Protein AF-A0A8H4UEG3-F1 (afdb_monomer)

Nearest PDB structures (foldseek):
  4fr3-assembly1_A-2  TM=2.770E-01  e=2.814E+00  Homo sapiens
  7bfw-assembly1_A  TM=2.492E-01  e=3.630E+00  Homo sapiens

pLDDT: mean 75.57, std 16.69, range [20.66, 95.19]

Sequence (482 aa):
MCLGRIGFSVPKKRKILRAQNSKSFEDALADVCNSIGFDMIENPNVNWERWRRTELSERIRIFITWLGDECNKNSLLILDDAEVFGAGSIQAALKLPAWHIVMSTRDSNLRWTDREFRDVRLPPLSSDDTVSILENSLSNLQPDELVLFGKQDLRSLAHVIHGHPLAAQNAVPFLLDYLITFDNPIQEFVRTIENGTMEELKVFFQFRAKDRSLWDAFNASLQQLQHEEESDKAVKLLQLLPYLRNEMVLRSEYLQLSKYLESLREVSLYITSSSRRSRSLDIHPLVLQFAQLLLSEEARKPRIKDVLQVFYESYGQQANDGQQHIVPHVKHCLSVCAQLNTLPKNLNLPDEVAAWLSRLYQASIQFDEPSSNDDRIAREIVDTSNSLTWKVQAFKALCEEAHKSIEKTDAGQAQHMIIKCVVAFKGLKAASAKEADHRRWETLPQLGDAMSSLTDMVKLTNIYPDLPLELDKFQQYCKASG

Structure (mmCIF, N/CA/C/O backbone):
data_AF-A0A8H4UEG3-F1
#
_entry.id   AF-A0A8H4UEG3-F1
#
loop_
_atom_site.group_PDB
_atom_site.id
_atom_site.type_symbol
_atom_site.label_atom_id
_atom_site.label_alt_id
_atom_site.label_comp_id
_atom_site.label_asym_id
_atom_site.label_entity_id
_atom_site.label_seq_id
_atom_site.pdbx_PDB_ins_code
_atom_site.Cartn_x
_atom_site.Cartn_y
_atom_site.Cartn_z
_atom_site.occupancy
_atom_site.B_iso_or_equiv
_atom_site.auth_seq_id
_atom_site.auth_comp_id
_atom_site.auth_asym_id
_atom_site.auth_atom_id
_atom_site.pdbx_PDB_model_num
ATOM 1 N N . MET A 1 1 ? -27.399 -5.730 42.699 1.00 24.58 1 MET A N 1
ATOM 2 C CA . MET A 1 1 ? -28.822 -6.122 42.632 1.00 24.58 1 MET A CA 1
ATOM 3 C C . MET A 1 1 ? -29.232 -6.093 41.176 1.00 24.58 1 MET A C 1
ATOM 5 O O . MET A 1 1 ? -29.314 -5.023 40.603 1.00 24.58 1 MET A O 1
ATOM 9 N N . CYS A 1 2 ? -29.403 -7.267 40.574 1.00 30.98 2 CYS A N 1
ATOM 10 C CA . CYS A 1 2 ? -30.034 -7.408 39.266 1.00 30.98 2 CYS A CA 1
ATOM 11 C C . CYS A 1 2 ? -31.550 -7.426 39.484 1.00 30.98 2 CYS A C 1
ATOM 13 O O . CYS A 1 2 ? -32.026 -8.250 40.266 1.00 30.98 2 CYS A O 1
ATOM 15 N N . LEU A 1 3 ? -32.304 -6.559 38.809 1.00 23.12 3 LEU A N 1
ATOM 16 C CA . LEU A 1 3 ? -33.764 -6.623 38.800 1.00 23.12 3 LEU A CA 1
ATOM 17 C C . LEU A 1 3 ? -34.305 -6.575 37.370 1.00 23.12 3 LEU A C 1
ATOM 19 O O . LEU A 1 3 ? -34.089 -5.617 36.641 1.00 23.12 3 LEU A O 1
ATOM 23 N N . GLY A 1 4 ? -35.076 -7.615 37.045 1.00 20.66 4 GLY A N 1
ATOM 24 C CA . GLY A 1 4 ? -36.369 -7.461 36.381 1.00 20.66 4 GLY A CA 1
ATOM 25 C C . GLY A 1 4 ? -36.377 -7.396 34.858 1.00 20.66 4 GLY A C 1
ATOM 26 O O . GLY A 1 4 ? -36.293 -6.328 34.268 1.00 20.66 4 GLY A O 1
ATOM 27 N N . ARG A 1 5 ? -36.627 -8.553 34.233 1.00 25.52 5 ARG A N 1
ATOM 28 C CA . ARG A 1 5 ? -37.106 -8.692 32.850 1.00 25.52 5 ARG A CA 1
ATOM 29 C C . ARG A 1 5 ? -38.269 -7.733 32.553 1.00 25.52 5 ARG A C 1
ATOM 31 O O . ARG A 1 5 ? -39.346 -7.888 33.122 1.00 25.52 5 ARG A O 1
ATOM 38 N N . ILE A 1 6 ? -38.093 -6.882 31.545 1.00 21.69 6 ILE A N 1
ATOM 39 C CA . ILE A 1 6 ? -39.162 -6.476 30.627 1.00 21.69 6 ILE A CA 1
ATOM 40 C C . ILE A 1 6 ? -38.706 -6.921 29.240 1.00 21.69 6 ILE A C 1
ATOM 42 O O . ILE A 1 6 ? -37.596 -6.618 28.802 1.00 21.69 6 ILE A O 1
ATOM 46 N N . GLY A 1 7 ? -39.533 -7.745 28.600 1.00 24.81 7 GLY A N 1
ATOM 47 C CA . GLY A 1 7 ? -39.238 -8.358 27.318 1.00 24.81 7 GLY A CA 1
ATOM 48 C C . GLY A 1 7 ? -39.142 -7.323 26.207 1.00 24.81 7 GLY A C 1
ATOM 49 O O . GLY A 1 7 ? -40.152 -6.819 25.744 1.00 24.81 7 GLY A O 1
ATOM 50 N N . PHE A 1 8 ? -37.925 -7.106 25.731 1.00 21.97 8 PHE A N 1
ATOM 51 C CA . PHE A 1 8 ? -37.640 -6.982 24.312 1.00 21.97 8 PHE A CA 1
ATOM 52 C C . PHE A 1 8 ? -36.436 -7.876 24.045 1.00 21.97 8 PHE A C 1
ATOM 54 O O . PHE A 1 8 ? -35.474 -7.876 24.811 1.00 21.97 8 PHE A O 1
ATOM 61 N N . SER A 1 9 ? -36.515 -8.681 22.987 1.00 25.11 9 SER A N 1
ATOM 62 C CA . SER A 1 9 ? -35.357 -9.315 22.361 1.00 25.11 9 SER A CA 1
ATOM 63 C C . SER A 1 9 ? -34.290 -8.234 22.174 1.00 25.11 9 SER A C 1
ATOM 65 O O . SER A 1 9 ? -34.396 -7.434 21.246 1.00 25.11 9 SER A O 1
ATOM 67 N N . VAL A 1 10 ? -33.315 -8.155 23.083 1.00 28.66 10 VAL A N 1
ATOM 68 C CA . VAL A 1 10 ? -32.234 -7.173 23.001 1.00 28.66 10 VAL A CA 1
ATOM 69 C C . VAL A 1 10 ? -31.446 -7.546 21.749 1.00 28.66 10 VAL A C 1
ATOM 71 O O . VAL A 1 10 ? -30.832 -8.617 21.727 1.00 28.66 10 VAL A O 1
ATOM 74 N N . PRO A 1 11 ? -31.476 -6.738 20.675 1.00 35.47 11 PRO A N 1
ATOM 75 C CA . PRO A 1 11 ? -30.627 -7.031 19.542 1.00 35.47 11 PRO A CA 1
ATOM 76 C C . PRO A 1 11 ? -29.195 -6.908 20.052 1.00 35.47 11 PRO A C 1
ATOM 78 O O . PRO A 1 11 ? -28.892 -5.969 20.790 1.00 35.47 11 PRO A O 1
ATOM 81 N N . LYS A 1 12 ? -28.333 -7.867 19.691 1.00 41.19 12 LYS A N 1
ATOM 82 C CA . LYS A 1 12 ? -26.877 -7.801 19.885 1.00 41.19 12 LYS A CA 1
ATOM 83 C C . LYS A 1 12 ? -26.427 -6.362 19.602 1.00 41.19 12 LYS A C 1
ATOM 85 O O . LYS A 1 12 ? -26.403 -5.956 18.439 1.00 41.19 12 LYS A O 1
ATOM 90 N N . LYS A 1 13 ? -26.175 -5.559 20.643 1.00 49.56 13 LYS A N 1
ATOM 91 C CA . LYS A 1 13 ? -25.895 -4.126 20.493 1.00 49.56 13 LYS A CA 1
ATOM 92 C C . LYS A 1 13 ? -24.482 -4.006 19.910 1.00 49.56 13 LYS A C 1
ATOM 94 O O . LYS A 1 13 ? -23.502 -3.974 20.642 1.00 49.56 13 LYS A O 1
ATOM 99 N N . ARG A 1 14 ? -24.372 -3.987 18.578 1.00 45.00 14 ARG A N 1
ATOM 100 C CA . ARG A 1 14 ? -23.137 -3.622 17.868 1.00 45.00 14 ARG A CA 1
ATOM 101 C C . ARG A 1 14 ? -22.934 -2.120 18.037 1.00 45.00 14 ARG A C 1
ATOM 103 O O . ARG A 1 14 ? -23.861 -1.359 17.754 1.00 45.00 14 ARG A O 1
ATOM 110 N N . LYS A 1 15 ? -21.764 -1.690 18.510 1.00 59.34 15 LYS A N 1
ATOM 111 C CA . LYS A 1 15 ? -21.441 -0.270 18.687 1.00 59.34 15 LYS A CA 1
ATOM 112 C C . LYS A 1 15 ? -20.181 0.053 17.893 1.00 59.34 15 LYS A C 1
ATOM 114 O O . LYS A 1 15 ? -19.158 -0.607 18.047 1.00 59.34 15 LYS A O 1
ATOM 119 N N . ILE A 1 16 ? -20.297 1.031 17.000 1.00 52.34 16 ILE A N 1
ATOM 120 C CA . ILE A 1 16 ? -19.241 1.403 16.059 1.00 52.34 16 ILE A CA 1
ATOM 121 C C . ILE A 1 16 ? -18.783 2.812 16.415 1.00 52.34 16 ILE A C 1
ATOM 123 O O . ILE A 1 16 ? -19.572 3.751 16.319 1.00 52.34 16 ILE A O 1
ATOM 127 N N . LEU A 1 17 ? -17.522 2.947 16.813 1.00 54.34 17 LEU A N 1
ATOM 128 C CA . LEU A 1 17 ? -16.820 4.221 16.803 1.00 54.34 17 LEU A CA 1
ATOM 129 C C . LEU A 1 17 ? -16.300 4.415 15.380 1.00 54.34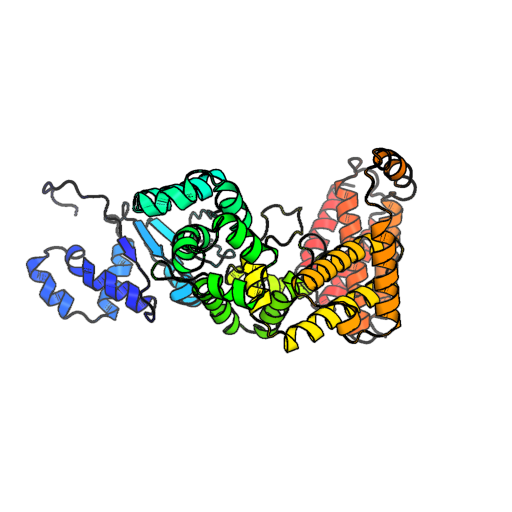 17 LEU A C 1
ATOM 131 O O . LEU A 1 17 ? -15.380 3.721 14.950 1.00 54.34 17 LEU A O 1
ATOM 135 N N . ARG A 1 18 ? -16.942 5.312 14.627 1.00 49.62 18 ARG A N 1
ATOM 136 C CA . ARG A 1 18 ? -16.459 5.723 13.305 1.00 49.62 18 ARG A CA 1
ATOM 137 C C . ARG A 1 18 ? -15.682 7.017 13.453 1.00 49.62 18 ARG A C 1
ATOM 139 O O . ARG A 1 18 ? -16.224 7.986 13.983 1.00 49.62 18 ARG A O 1
ATOM 146 N N . ALA A 1 19 ? -14.458 7.043 12.945 1.00 46.91 19 ALA A N 1
ATOM 147 C CA . ALA A 1 19 ? -13.745 8.292 12.764 1.00 46.91 19 ALA A CA 1
ATOM 148 C C . ALA A 1 19 ? -14.497 9.154 11.734 1.00 46.91 19 ALA A C 1
ATOM 150 O O . ALA A 1 19 ? -14.793 8.714 10.623 1.00 46.91 19 ALA A O 1
ATOM 151 N N . GLN A 1 20 ? -14.842 10.382 12.114 1.00 50.12 20 GLN A N 1
ATOM 152 C CA . GLN A 1 20 ? -15.149 11.442 11.157 1.00 50.12 20 GLN A CA 1
ATOM 153 C C . GLN A 1 20 ? -13.915 12.336 11.092 1.00 50.12 20 GLN A C 1
ATOM 155 O O . GLN A 1 20 ? -13.359 12.674 12.139 1.00 50.12 20 GLN A O 1
ATOM 160 N N . ASN A 1 21 ? -13.476 12.665 9.874 1.00 45.19 21 ASN A N 1
ATOM 161 C CA . ASN A 1 21 ? -12.285 13.475 9.620 1.00 45.19 21 ASN A CA 1
ATOM 162 C C . ASN A 1 21 ? -12.232 14.670 10.588 1.00 45.19 21 ASN A C 1
ATOM 164 O O . ASN A 1 21 ? -13.210 15.408 10.665 1.00 45.19 21 ASN A O 1
ATOM 168 N N . SER A 1 22 ? -11.094 14.828 11.282 1.00 50.19 22 SER A N 1
ATOM 169 C CA . SER A 1 22 ? -10.754 15.891 12.251 1.00 50.19 22 SER A CA 1
ATOM 170 C C . SER A 1 22 ? -11.186 15.736 13.721 1.00 50.19 22 SER A C 1
ATOM 172 O O . SER A 1 22 ? -11.135 16.726 14.450 1.00 50.19 22 SER A O 1
ATOM 174 N N . LYS A 1 23 ? -11.592 14.549 14.189 1.00 63.47 23 LYS A N 1
ATOM 175 C CA . LYS A 1 23 ? -11.965 14.320 15.600 1.00 63.47 23 LYS A CA 1
ATOM 176 C C . LYS A 1 23 ? -10.892 13.536 16.355 1.00 63.47 23 LYS A C 1
ATOM 178 O O . LYS A 1 23 ? -10.432 12.504 15.870 1.00 63.47 23 LYS A O 1
ATOM 183 N N . SER A 1 24 ? -10.508 14.008 17.543 1.00 76.25 24 SER A N 1
ATOM 184 C CA . SER A 1 24 ? -9.632 13.254 18.445 1.00 76.25 24 SER A CA 1
ATOM 185 C C . SER A 1 24 ? -10.323 11.971 18.930 1.00 76.25 24 SER A C 1
ATOM 187 O O . SER A 1 24 ? -11.541 11.811 18.813 1.00 76.25 24 SER A O 1
ATOM 189 N N . PHE A 1 25 ? -9.562 11.040 19.510 1.00 79.25 25 PHE A N 1
ATOM 190 C CA . PHE A 1 25 ? -10.150 9.846 20.126 1.00 79.25 25 PHE A CA 1
ATOM 191 C C . PHE A 1 25 ? -11.181 10.191 21.210 1.00 79.25 25 PHE A C 1
ATOM 193 O O . PHE A 1 25 ? -12.226 9.549 21.303 1.00 79.25 25 PHE A O 1
ATOM 200 N N . GLU A 1 26 ? -10.916 11.235 22.000 1.00 81.12 26 GLU A N 1
ATOM 201 C CA . GLU A 1 26 ? -11.846 11.727 23.018 1.00 81.12 26 GLU A CA 1
ATOM 202 C C . GLU A 1 26 ? -13.131 12.278 22.397 1.00 81.12 26 GLU A C 1
ATOM 204 O O . GLU A 1 26 ? -14.213 12.000 22.910 1.00 81.12 26 GLU A O 1
ATOM 209 N N . ASP A 1 27 ? -13.042 12.969 21.257 1.00 80.44 27 ASP A N 1
ATOM 210 C CA . ASP A 1 27 ? -14.214 13.461 20.524 1.00 80.44 27 ASP A CA 1
ATOM 211 C C . ASP A 1 27 ? -15.067 12.306 19.974 1.00 80.44 27 ASP A C 1
ATOM 213 O O . ASP A 1 27 ? -16.297 12.341 20.037 1.00 80.44 27 ASP A O 1
ATOM 217 N N . ALA A 1 28 ? -14.435 11.239 19.478 1.00 79.81 28 ALA A N 1
ATOM 218 C CA . ALA A 1 28 ? -15.153 10.049 19.022 1.00 79.81 28 ALA A CA 1
ATOM 219 C C . ALA A 1 28 ? -15.851 9.321 20.185 1.00 79.81 28 ALA A C 1
ATOM 221 O O . ALA A 1 28 ? -17.003 8.890 20.061 1.00 79.81 28 ALA A O 1
ATOM 222 N N . LEU A 1 29 ? -15.180 9.220 21.339 1.00 81.19 29 LEU A N 1
ATOM 223 C CA . LEU A 1 29 ? -15.789 8.703 22.565 1.00 81.19 29 LEU A CA 1
ATOM 224 C C . LEU A 1 29 ? -16.953 9.588 23.014 1.00 81.19 29 LEU A C 1
ATOM 226 O O . LEU A 1 29 ? -18.010 9.058 23.348 1.00 81.19 29 LEU A O 1
ATOM 230 N N . ALA A 1 30 ? -16.789 10.910 22.977 1.00 81.25 30 ALA A N 1
ATOM 231 C CA . ALA A 1 30 ? -17.829 11.887 23.273 1.00 81.25 30 ALA A CA 1
ATOM 232 C C . ALA A 1 30 ? -19.063 11.712 22.381 1.00 81.25 30 ALA A C 1
ATOM 234 O O . ALA A 1 30 ? -20.184 11.724 22.889 1.00 81.25 30 ALA A O 1
ATOM 235 N N . ASP A 1 31 ? -18.882 11.512 21.078 1.00 80.94 31 ASP A N 1
ATOM 236 C CA . ASP A 1 31 ? -19.982 11.311 20.133 1.00 80.94 31 ASP A CA 1
ATOM 237 C C . ASP A 1 31 ? -20.807 10.067 20.480 1.00 80.94 31 ASP A C 1
ATOM 239 O O . ASP A 1 31 ? -22.038 10.132 20.581 1.00 80.94 31 ASP A O 1
ATOM 243 N N . VAL A 1 32 ? -20.144 8.936 20.736 1.00 78.06 32 VAL A N 1
ATOM 244 C CA . VAL A 1 32 ? -20.838 7.707 21.149 1.00 78.06 32 VAL A CA 1
ATOM 245 C C . VAL A 1 32 ? -21.487 7.897 22.511 1.00 78.06 32 VAL A C 1
ATOM 247 O O . VAL A 1 32 ? -22.669 7.605 22.679 1.00 78.06 32 VAL A O 1
ATOM 250 N N . CYS A 1 33 ? -20.761 8.470 23.461 1.00 78.19 33 CYS A N 1
ATOM 251 C CA . CYS A 1 33 ? -21.242 8.786 24.795 1.00 78.19 33 CYS A CA 1
ATOM 252 C C . CYS A 1 33 ? -22.500 9.680 24.770 1.00 78.19 33 CYS A C 1
ATOM 254 O O . CYS A 1 33 ? -23.444 9.457 25.524 1.00 78.19 33 CYS A O 1
ATOM 256 N N . ASN A 1 34 ? -22.578 10.658 23.869 1.00 77.06 34 ASN A N 1
ATOM 257 C CA . ASN A 1 34 ? -23.769 11.491 23.685 1.00 77.06 34 ASN A CA 1
ATOM 258 C C . ASN A 1 34 ? -24.907 10.737 22.981 1.00 77.06 34 ASN A C 1
ATOM 260 O O . ASN A 1 34 ? -26.074 10.964 23.295 1.00 77.06 34 ASN A O 1
ATOM 264 N N . SER A 1 35 ? -24.578 9.819 22.070 1.00 74.88 35 SER A N 1
ATOM 265 C CA . SER A 1 35 ? -25.547 8.993 21.346 1.00 74.88 35 SER A CA 1
ATOM 266 C C . SER A 1 35 ? -26.239 7.953 22.234 1.00 74.88 35 SER A C 1
ATOM 268 O O . SER A 1 35 ? -27.410 7.657 22.015 1.00 74.88 35 SER A O 1
ATOM 270 N N . ILE A 1 36 ? -25.540 7.391 23.226 1.00 70.25 36 ILE A N 1
ATOM 271 C CA . ILE A 1 36 ? -26.053 6.274 24.042 1.00 70.25 36 ILE A CA 1
ATOM 272 C C . ILE A 1 36 ? -26.050 6.537 25.548 1.00 70.25 36 ILE A C 1
ATOM 274 O O . ILE A 1 36 ? -26.470 5.678 26.312 1.00 70.25 36 ILE A O 1
ATOM 278 N N . GLY A 1 37 ? -25.631 7.716 25.999 1.00 64.44 37 GLY A N 1
ATOM 279 C CA . GLY A 1 37 ? -25.508 8.031 27.423 1.00 64.44 37 GLY A CA 1
ATOM 280 C C . GLY A 1 37 ? -26.789 7.882 28.242 1.00 64.44 37 GLY A C 1
ATOM 281 O O . GLY A 1 37 ? -26.737 7.554 29.423 1.00 64.44 37 GLY A O 1
ATOM 282 N N . PHE A 1 38 ? -27.954 8.045 27.611 1.00 64.88 38 PHE A N 1
ATOM 283 C CA . PHE A 1 38 ? -29.249 7.824 28.259 1.00 64.88 38 PHE A CA 1
ATOM 284 C C . PHE A 1 38 ? -29.587 6.334 28.457 1.00 64.88 38 PHE A C 1
ATOM 286 O O . PHE A 1 38 ? -30.341 6.011 29.370 1.00 64.88 38 PHE A O 1
ATOM 293 N N . ASP A 1 39 ? -29.019 5.434 27.643 1.00 63.88 39 ASP A N 1
ATOM 294 C CA . ASP A 1 39 ? -29.150 3.973 27.785 1.00 63.88 39 ASP A CA 1
ATOM 295 C C . ASP A 1 39 ? -28.273 3.427 28.926 1.00 63.88 39 ASP A C 1
ATOM 297 O O . ASP A 1 39 ? -28.444 2.282 29.344 1.00 63.88 39 ASP A O 1
ATOM 301 N N . MET A 1 40 ? -27.294 4.212 29.386 1.00 64.50 40 MET A N 1
ATOM 302 C CA . MET A 1 40 ? -26.265 3.778 30.335 1.00 64.50 40 MET A CA 1
ATOM 303 C C . MET A 1 40 ? -26.652 3.992 31.802 1.00 64.50 40 MET A C 1
ATOM 305 O O . MET A 1 40 ? -25.986 3.460 32.685 1.00 64.50 40 MET A O 1
ATOM 309 N N . ILE A 1 41 ? -27.700 4.776 32.078 1.00 62.09 41 ILE A N 1
ATOM 310 C CA . ILE A 1 41 ? -28.086 5.162 33.439 1.00 62.09 41 ILE A CA 1
ATOM 311 C C . ILE A 1 41 ? -29.431 4.530 33.793 1.00 62.09 41 ILE A C 1
ATOM 313 O O . ILE A 1 41 ? -30.384 4.565 33.014 1.00 62.09 41 ILE A O 1
ATOM 317 N N . GLU A 1 42 ? -29.527 3.978 35.001 1.00 55.69 42 GLU A N 1
ATOM 318 C CA . GLU A 1 42 ? -30.780 3.470 35.551 1.00 55.69 42 GLU A CA 1
ATOM 319 C C . GLU A 1 42 ? -31.830 4.600 35.584 1.00 55.69 42 GLU A C 1
ATOM 321 O O . GLU A 1 42 ? -31.646 5.614 36.256 1.00 55.69 42 GLU A O 1
ATOM 326 N N . ASN A 1 43 ? -32.944 4.407 34.864 1.00 57.69 43 ASN A N 1
ATOM 327 C CA . ASN A 1 43 ? -34.089 5.323 34.721 1.00 57.69 43 ASN A CA 1
ATOM 328 C C . ASN A 1 43 ? -33.920 6.442 33.644 1.00 57.69 43 ASN A C 1
ATOM 330 O O . ASN A 1 43 ? -33.481 7.553 33.960 1.00 57.69 43 ASN A O 1
ATOM 334 N N . PRO A 1 44 ? -34.312 6.192 32.371 1.00 57.69 44 PRO A N 1
ATOM 335 C CA . PRO A 1 44 ? -34.009 7.059 31.216 1.00 57.69 44 PRO A CA 1
ATOM 336 C C . PRO A 1 44 ? -34.634 8.465 31.259 1.00 57.69 44 PRO A C 1
ATOM 338 O O . PRO A 1 44 ? -33.997 9.448 30.882 1.00 57.69 44 PRO A O 1
ATOM 341 N N . ASN A 1 45 ? -35.874 8.582 31.751 1.00 57.41 45 ASN A N 1
ATOM 342 C CA . ASN A 1 45 ? -36.660 9.823 31.656 1.00 57.41 45 ASN A CA 1
ATOM 343 C C . ASN A 1 45 ? -36.255 10.895 32.683 1.00 57.41 45 ASN A C 1
ATOM 345 O O . ASN A 1 45 ? -36.457 12.080 32.444 1.00 57.41 45 ASN A O 1
ATOM 349 N N . VAL A 1 46 ? -35.674 10.499 33.820 1.00 55.56 46 VAL A N 1
ATOM 350 C CA . VAL A 1 46 ? -35.214 11.430 34.872 1.00 55.56 46 VAL A CA 1
ATOM 351 C C . VAL A 1 46 ? -33.760 11.866 34.630 1.00 55.56 46 VAL A C 1
ATOM 353 O O . VAL A 1 46 ? -33.316 12.891 35.144 1.00 55.56 46 VAL A O 1
ATOM 356 N N . ASN A 1 47 ? -33.016 11.122 33.805 1.00 61.22 47 ASN A N 1
ATOM 357 C CA . ASN A 1 47 ? -31.570 11.279 33.662 1.00 61.22 47 ASN A CA 1
ATOM 358 C C . ASN A 1 47 ? -31.105 11.936 32.362 1.00 61.22 47 ASN A C 1
ATOM 360 O O . ASN A 1 47 ? -29.953 12.357 32.319 1.00 61.22 47 ASN A O 1
ATOM 364 N N . TRP A 1 48 ? -31.949 12.104 31.340 1.00 66.31 48 TRP A N 1
ATOM 365 C CA . TRP A 1 48 ? -31.532 12.809 30.118 1.00 66.31 48 TRP A CA 1
ATOM 366 C C . TRP A 1 48 ? -31.106 14.260 30.400 1.00 66.31 48 TRP A C 1
ATOM 368 O O . TRP A 1 48 ? -30.037 14.695 29.973 1.00 66.31 48 TRP A O 1
ATOM 378 N N . GLU A 1 49 ? -31.882 14.982 31.212 1.00 68.50 49 GLU A N 1
ATOM 379 C CA . GLU A 1 49 ? -31.572 16.365 31.596 1.00 68.50 49 GLU A CA 1
ATOM 380 C C . GLU A 1 49 ? -30.312 16.450 32.469 1.00 68.50 49 GLU A C 1
ATOM 382 O O . GLU A 1 49 ? -29.515 17.382 32.352 1.00 68.50 49 GLU A O 1
ATOM 387 N N . ARG A 1 50 ? -30.110 15.450 33.336 1.00 72.44 50 ARG A N 1
ATOM 388 C CA . ARG A 1 50 ? -28.916 15.330 34.177 1.00 72.44 50 ARG A CA 1
ATOM 389 C C . ARG A 1 50 ? -27.684 15.060 33.323 1.00 72.44 50 ARG A C 1
ATOM 391 O O . ARG A 1 50 ? -26.698 15.768 33.471 1.00 72.44 50 ARG A O 1
ATOM 398 N N . TRP A 1 51 ? -27.777 14.108 32.397 1.00 76.44 51 TRP A N 1
ATOM 399 C CA . TRP A 1 51 ? -26.721 13.783 31.447 1.00 76.44 51 TRP A CA 1
ATOM 400 C C . TRP A 1 51 ? -26.335 15.008 30.631 1.00 76.44 51 TRP A C 1
ATOM 402 O O . TRP A 1 51 ? -25.163 15.355 30.586 1.00 76.44 51 TRP A O 1
ATOM 412 N N . ARG A 1 52 ? -27.316 15.748 30.096 1.00 74.94 52 ARG A N 1
ATOM 413 C CA . ARG A 1 52 ? -27.093 16.989 29.337 1.00 74.94 52 ARG A CA 1
ATOM 414 C C . ARG A 1 52 ? -26.399 18.094 30.148 1.00 74.94 52 ARG A C 1
ATOM 416 O O . ARG A 1 52 ? -25.753 18.952 29.548 1.00 74.94 52 ARG A O 1
ATOM 423 N N . ARG A 1 53 ? -26.502 18.068 31.480 1.00 80.62 53 ARG A N 1
ATOM 424 C CA . ARG A 1 53 ? -25.826 19.000 32.402 1.00 80.62 53 ARG A CA 1
ATOM 425 C C . ARG A 1 53 ? -24.477 18.491 32.915 1.00 80.62 53 ARG A C 1
ATOM 427 O O . ARG A 1 53 ? -23.701 19.290 33.420 1.00 80.62 53 ARG A O 1
ATOM 434 N N . THR A 1 54 ? -24.186 17.196 32.795 1.00 82.50 54 THR A N 1
ATOM 435 C CA . THR A 1 54 ? -22.872 16.626 33.122 1.00 82.50 54 THR A CA 1
ATOM 436 C C . THR A 1 54 ? -21.831 17.133 32.129 1.00 82.50 54 THR A C 1
ATOM 438 O O . THR A 1 54 ? -22.102 17.154 30.928 1.00 82.50 54 THR A O 1
ATOM 441 N N . GLU A 1 55 ? -20.649 17.528 32.600 1.00 87.50 55 GLU A N 1
ATOM 442 C CA . GLU A 1 55 ? -19.554 17.935 31.714 1.00 87.50 55 GLU A CA 1
ATOM 443 C C . GLU A 1 55 ? -19.046 16.778 30.846 1.00 87.50 55 GLU A C 1
ATOM 445 O O . GLU A 1 55 ? -19.151 15.609 31.216 1.00 87.50 55 GLU A O 1
ATOM 450 N N . LEU A 1 56 ? -18.490 17.102 29.677 1.00 83.81 56 LEU A N 1
ATOM 451 C CA . LEU A 1 56 ? -18.117 16.108 28.669 1.00 83.81 56 LEU A CA 1
ATOM 452 C C . LEU A 1 56 ? -17.069 15.103 29.169 1.00 83.81 56 LEU A C 1
ATOM 454 O O . LEU A 1 56 ? -17.220 13.904 28.949 1.00 83.81 56 LEU A O 1
ATOM 458 N N . SER A 1 57 ? -16.050 15.580 29.881 1.00 86.38 57 SER A N 1
ATOM 459 C CA . SER A 1 57 ? -14.997 14.753 30.484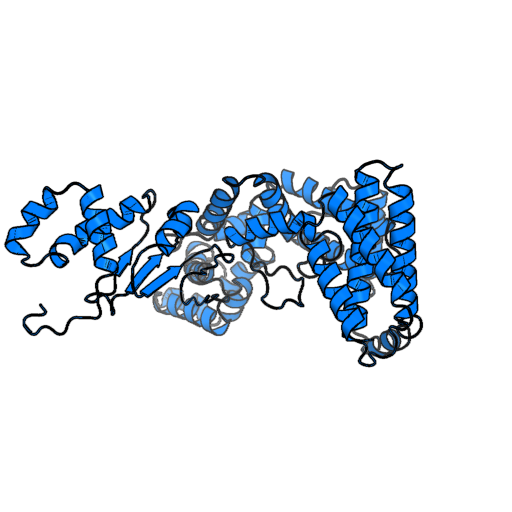 1.00 86.38 57 SER A CA 1
ATOM 460 C C . SER A 1 57 ? -15.570 13.715 31.452 1.00 86.38 57 SER A C 1
ATOM 462 O O . SER A 1 57 ? -15.211 12.537 31.411 1.00 86.38 57 SER A O 1
ATOM 464 N N . GLU A 1 58 ? -16.531 14.128 32.277 1.00 86.06 58 GLU A N 1
ATOM 465 C CA . GLU A 1 58 ? -17.211 13.247 33.220 1.00 86.06 58 GLU A CA 1
ATOM 466 C C . GLU A 1 58 ? -18.109 12.234 32.501 1.00 86.06 58 GLU A C 1
ATOM 468 O O . GLU A 1 58 ? -18.123 11.057 32.863 1.00 86.06 58 GLU A O 1
ATOM 473 N N . ARG A 1 59 ? -18.804 12.644 31.432 1.00 83.50 59 ARG A N 1
ATOM 474 C CA . ARG A 1 59 ? -19.577 11.710 30.599 1.00 83.50 59 ARG A CA 1
ATOM 475 C C . ARG A 1 59 ? -18.683 10.633 29.985 1.00 83.50 59 ARG A C 1
ATOM 477 O O . ARG A 1 59 ? -19.008 9.452 30.092 1.00 83.50 59 ARG A O 1
ATOM 484 N N . ILE A 1 60 ? -17.543 11.022 29.405 1.00 85.25 60 ILE A N 1
ATOM 485 C CA . ILE A 1 60 ? -16.559 10.088 28.837 1.00 85.25 60 ILE A CA 1
ATOM 486 C C . ILE A 1 60 ? -16.064 9.119 29.918 1.00 85.25 60 ILE A C 1
ATOM 488 O O . ILE A 1 60 ? -16.023 7.915 29.682 1.00 85.25 60 ILE A O 1
ATOM 492 N N . ARG A 1 61 ? -15.752 9.603 31.127 1.00 86.25 61 ARG A N 1
ATOM 493 C CA . ARG A 1 61 ? -15.317 8.751 32.247 1.00 86.25 61 ARG A CA 1
ATOM 494 C C . ARG A 1 61 ? -16.379 7.729 32.653 1.00 86.25 61 ARG A C 1
ATOM 496 O O . ARG A 1 61 ? -16.053 6.556 32.856 1.00 86.25 61 ARG A O 1
ATOM 503 N N . ILE A 1 62 ? -17.639 8.157 32.749 1.00 82.88 62 ILE A N 1
ATOM 504 C CA . ILE A 1 62 ? -18.772 7.269 33.034 1.00 82.88 62 ILE A CA 1
ATOM 505 C C . ILE A 1 62 ? -18.897 6.223 31.924 1.00 82.88 62 ILE A C 1
ATOM 507 O O . ILE A 1 62 ? -19.049 5.042 32.217 1.00 82.88 62 ILE A O 1
ATOM 511 N N . PHE A 1 63 ? -18.764 6.631 30.660 1.00 84.31 63 PHE A N 1
ATOM 512 C CA . PHE A 1 63 ? -18.809 5.726 29.515 1.00 84.31 63 PHE A CA 1
ATOM 513 C C . PHE A 1 63 ? -17.690 4.690 29.514 1.00 84.31 63 PHE A C 1
ATOM 515 O O . PHE A 1 63 ? -17.968 3.500 29.384 1.00 84.31 63 PHE A O 1
ATOM 522 N N . ILE A 1 64 ? -16.444 5.112 29.721 1.00 87.00 64 ILE A N 1
ATOM 523 C CA . ILE A 1 64 ? -15.297 4.206 29.818 1.00 87.00 64 ILE A CA 1
ATOM 524 C C . ILE A 1 64 ? -15.508 3.206 30.956 1.00 87.00 64 ILE A C 1
ATOM 526 O O . ILE A 1 64 ? -15.290 2.018 30.755 1.00 87.00 64 ILE A O 1
ATOM 530 N N . THR A 1 65 ? -15.975 3.657 32.123 1.00 87.06 65 THR A N 1
ATOM 531 C CA . THR A 1 65 ? -16.273 2.763 33.256 1.00 87.06 65 THR A CA 1
ATOM 532 C C . THR A 1 65 ? -17.358 1.751 32.886 1.00 87.06 65 THR A C 1
ATOM 534 O O . THR A 1 65 ? -17.158 0.549 33.033 1.00 87.06 65 THR A O 1
ATOM 537 N N . TRP A 1 66 ? -18.462 2.235 32.312 1.00 85.19 66 TRP A N 1
ATOM 538 C CA . TRP A 1 66 ? -19.596 1.420 31.886 1.00 85.19 66 TRP A CA 1
ATOM 539 C C . TRP A 1 66 ? -19.203 0.341 30.870 1.00 85.19 66 TRP A C 1
ATOM 541 O O . TRP A 1 66 ? -19.705 -0.777 30.950 1.00 85.19 66 TRP A O 1
ATOM 551 N N . LEU A 1 67 ? -18.267 0.612 29.948 1.00 86.19 67 LEU A N 1
ATOM 552 C CA . LEU A 1 67 ? -17.777 -0.392 28.988 1.00 86.19 67 LEU A CA 1
ATOM 553 C C . LEU A 1 67 ? -17.236 -1.667 29.661 1.00 86.19 67 LEU A C 1
ATOM 555 O O . LEU A 1 67 ? -17.319 -2.738 29.055 1.00 86.19 67 LEU A O 1
ATOM 559 N N . GLY A 1 68 ? -16.702 -1.550 30.881 1.00 87.25 68 GLY A N 1
ATOM 560 C CA . GLY A 1 68 ? -16.181 -2.669 31.670 1.00 87.25 68 GLY A CA 1
ATOM 561 C C . GLY A 1 68 ? -17.197 -3.356 32.577 1.00 87.25 68 GLY A C 1
ATOM 562 O O . GLY A 1 68 ? -16.881 -4.401 33.144 1.00 87.25 68 GLY A O 1
ATOM 563 N N . ASP A 1 69 ? -18.416 -2.832 32.699 1.00 87.12 69 ASP A N 1
ATOM 564 C CA . ASP A 1 69 ? -19.442 -3.445 33.539 1.00 87.12 69 ASP A CA 1
ATOM 565 C C . ASP A 1 69 ? -19.856 -4.824 33.002 1.00 87.12 69 ASP A C 1
ATOM 567 O O . ASP A 1 69 ? -19.927 -5.060 31.793 1.00 87.12 69 ASP A O 1
ATOM 571 N N . GLU A 1 70 ? -20.213 -5.743 33.905 1.00 86.50 70 GLU A N 1
ATOM 572 C CA . GLU A 1 70 ? -20.692 -7.094 33.556 1.00 86.50 70 GLU A CA 1
ATOM 573 C C . GLU A 1 70 ? -21.923 -7.071 32.633 1.00 86.50 70 GLU A C 1
ATOM 575 O O . GLU A 1 70 ? -22.127 -7.980 31.825 1.00 86.50 70 GLU A O 1
ATOM 580 N N . CYS A 1 71 ? -22.737 -6.012 32.688 1.00 82.38 71 CYS A N 1
ATOM 581 C CA . CYS A 1 71 ? -23.882 -5.852 31.791 1.00 82.38 71 CYS A CA 1
ATOM 582 C C . CYS A 1 71 ? -23.470 -5.711 30.310 1.00 82.38 71 CYS A C 1
ATOM 584 O O . CYS A 1 71 ? -24.274 -6.013 29.426 1.00 82.38 71 CYS A O 1
ATOM 586 N N . ASN A 1 72 ? -22.216 -5.330 30.036 1.00 82.69 72 ASN A N 1
ATOM 587 C CA . ASN A 1 72 ? -21.647 -5.157 28.700 1.00 82.69 72 ASN A CA 1
ATOM 588 C C . ASN A 1 72 ? -20.781 -6.323 28.233 1.00 82.69 72 ASN A C 1
ATOM 590 O O . ASN A 1 72 ? -20.163 -6.237 27.172 1.00 82.69 72 ASN A O 1
ATOM 594 N N . LYS A 1 73 ? -20.787 -7.447 28.953 1.00 86.44 73 LYS A N 1
ATOM 595 C CA . LYS A 1 73 ? -19.991 -8.627 28.597 1.00 86.44 73 LYS A CA 1
ATOM 596 C C . LYS A 1 73 ? -20.257 -9.173 27.195 1.00 86.44 73 LYS A C 1
ATOM 598 O O . LYS A 1 73 ? -19.381 -9.780 26.603 1.00 86.44 73 LYS A O 1
ATOM 603 N N . ASN A 1 74 ? -21.451 -8.939 26.649 1.00 84.69 74 ASN A N 1
ATOM 604 C CA . ASN A 1 74 ? -21.833 -9.366 25.297 1.00 84.69 74 ASN A CA 1
ATOM 605 C C . ASN A 1 74 ? -21.780 -8.231 24.254 1.00 84.69 74 ASN A C 1
ATOM 607 O O . ASN A 1 74 ? -22.277 -8.395 23.136 1.00 84.69 74 ASN A O 1
ATOM 611 N N . SER A 1 75 ? -21.247 -7.065 24.620 1.00 83.31 75 SER A N 1
ATOM 612 C CA . SER A 1 75 ? -21.128 -5.902 23.740 1.00 83.31 75 SER A CA 1
ATOM 613 C C . SER A 1 75 ? -19.825 -5.964 22.942 1.00 83.31 75 SER A C 1
ATOM 615 O O . SER A 1 75 ? -18.803 -6.430 23.436 1.00 83.31 75 SER A O 1
ATOM 617 N N . LEU A 1 76 ? -19.862 -5.468 21.703 1.00 85.56 76 LEU A N 1
ATOM 618 C CA . LEU A 1 76 ? -18.692 -5.359 20.831 1.00 85.56 76 LEU A CA 1
ATOM 619 C C . LEU A 1 76 ? -18.409 -3.889 20.529 1.00 85.56 76 LEU A C 1
ATOM 621 O O . LEU A 1 76 ? -19.285 -3.196 19.998 1.00 85.56 76 LEU A O 1
ATOM 625 N N . LEU A 1 77 ? -17.183 -3.458 20.823 1.00 85.00 77 LEU A N 1
ATOM 626 C CA . LEU A 1 77 ? -16.646 -2.168 20.415 1.00 85.00 77 LEU A CA 1
ATOM 627 C C . LEU A 1 77 ? -15.891 -2.322 19.093 1.00 85.00 77 LEU A C 1
ATOM 629 O O . LEU A 1 77 ? -14.947 -3.104 19.008 1.00 85.00 77 LEU A O 1
ATOM 633 N N . ILE A 1 78 ? -16.306 -1.582 18.067 1.00 85.69 78 ILE A N 1
ATOM 634 C CA . ILE A 1 78 ? -15.616 -1.545 16.773 1.00 85.69 78 ILE A CA 1
ATOM 635 C C . ILE A 1 78 ? -14.900 -0.203 16.639 1.00 85.69 78 ILE A C 1
ATOM 637 O O . ILE A 1 78 ? -15.551 0.838 16.738 1.00 85.69 78 ILE A O 1
ATOM 641 N N . LEU A 1 79 ? -13.591 -0.253 16.410 1.00 83.81 79 LEU A N 1
ATOM 642 C CA . LEU A 1 79 ? -12.717 0.882 16.123 1.00 83.81 79 LEU A CA 1
ATOM 643 C C . LEU A 1 79 ? -12.301 0.801 14.655 1.00 83.81 79 LEU A C 1
ATOM 645 O O . LEU A 1 79 ? -11.640 -0.157 14.264 1.00 83.81 79 LEU A O 1
ATOM 649 N N . ASP A 1 80 ? -12.726 1.766 13.849 1.00 83.62 80 ASP A N 1
ATOM 650 C CA . ASP A 1 80 ? -12.453 1.773 12.411 1.00 83.62 80 ASP A CA 1
ATOM 651 C C . ASP A 1 80 ? -11.388 2.822 12.048 1.00 83.62 80 ASP A C 1
ATOM 653 O O . ASP A 1 80 ? -11.531 3.973 12.461 1.00 83.62 80 ASP A O 1
ATOM 657 N N . ASP A 1 81 ? -10.358 2.425 11.287 1.00 78.88 81 ASP A N 1
ATOM 658 C CA . ASP A 1 81 ? -9.218 3.245 10.822 1.00 78.88 81 ASP A CA 1
ATOM 659 C C . ASP A 1 81 ? -8.506 3.943 11.997 1.00 78.88 81 ASP A C 1
ATOM 661 O O . ASP A 1 81 ? -8.505 5.170 12.129 1.00 78.88 81 ASP A O 1
ATOM 665 N N . ALA A 1 82 ? -7.959 3.139 12.918 1.00 79.38 82 ALA A N 1
ATOM 666 C CA . ALA A 1 82 ? -7.469 3.602 14.218 1.00 79.38 82 ALA A CA 1
ATOM 667 C C . ALA A 1 82 ? -6.365 4.678 14.137 1.00 79.38 82 ALA A C 1
ATOM 669 O O . ALA A 1 82 ? -6.232 5.494 15.053 1.00 79.38 82 ALA A O 1
ATOM 670 N N . GLU A 1 83 ? -5.614 4.726 13.037 1.00 75.69 83 GLU A N 1
ATOM 671 C CA . GLU A 1 83 ? -4.579 5.725 12.753 1.00 75.69 83 GLU A CA 1
ATOM 672 C C . GLU A 1 83 ? -5.122 7.150 12.700 1.00 75.69 83 GLU A C 1
ATOM 674 O O . GLU A 1 83 ? -4.396 8.088 13.026 1.00 75.69 83 GLU A O 1
ATOM 679 N N . VAL A 1 84 ? -6.396 7.328 12.331 1.00 71.56 84 VAL A N 1
ATOM 680 C CA . VAL A 1 84 ? -7.029 8.653 12.226 1.00 71.56 84 VAL A CA 1
ATOM 681 C C . VAL A 1 84 ? -7.026 9.384 13.570 1.00 71.56 84 VAL A C 1
ATOM 683 O O . VAL A 1 84 ? -7.044 10.613 13.611 1.00 71.56 84 VAL A O 1
ATOM 686 N N . PHE A 1 85 ? -6.949 8.644 14.676 1.00 70.06 85 PHE A N 1
ATOM 687 C CA . PHE A 1 85 ? -6.864 9.214 16.015 1.00 70.06 85 PHE A CA 1
ATOM 688 C C . PHE A 1 85 ? -5.423 9.538 16.456 1.00 70.06 85 PHE A C 1
ATOM 690 O O . PHE A 1 85 ? -5.235 10.219 17.459 1.00 70.06 85 PHE A O 1
ATOM 697 N N . GLY A 1 86 ? -4.409 9.088 15.711 1.00 69.62 86 GLY A N 1
ATOM 698 C CA . GLY A 1 86 ? -2.988 9.248 16.022 1.00 69.62 86 GLY A CA 1
ATOM 699 C C . GLY A 1 86 ? -2.386 8.089 16.831 1.00 69.62 86 GLY A C 1
ATOM 700 O O . GLY A 1 86 ? -3.083 7.345 17.524 1.00 69.62 86 GLY A O 1
ATOM 701 N N . ALA A 1 87 ? -1.056 7.950 16.781 1.00 65.62 87 ALA A N 1
ATOM 702 C CA . ALA A 1 87 ? -0.325 6.820 17.376 1.00 65.62 87 ALA A CA 1
ATOM 703 C C . ALA A 1 87 ? -0.564 6.652 18.894 1.00 65.62 87 ALA A C 1
ATOM 705 O O . ALA A 1 87 ? -0.721 5.537 19.396 1.00 65.62 87 ALA A O 1
ATOM 706 N N . GLY A 1 88 ? -0.667 7.762 19.635 1.00 67.69 88 GLY A N 1
ATOM 707 C CA . GLY A 1 88 ? -0.977 7.741 21.071 1.00 67.69 88 GLY A CA 1
ATOM 708 C C . GLY A 1 88 ? -2.396 7.251 21.389 1.00 67.69 88 GLY A C 1
ATOM 709 O O . GLY A 1 88 ? -2.637 6.686 22.458 1.00 67.69 88 GLY A O 1
ATOM 710 N N . SER A 1 89 ? -3.333 7.411 20.454 1.00 71.31 89 SER A N 1
ATOM 711 C CA . SER A 1 89 ? -4.732 7.030 20.640 1.00 71.31 89 SER A CA 1
ATOM 712 C C . SER A 1 89 ? -4.987 5.547 20.439 1.00 71.31 89 SER A C 1
ATOM 714 O O . SER A 1 89 ? -5.859 5.008 21.115 1.00 71.31 89 SER A O 1
ATOM 716 N N . ILE A 1 90 ? -4.195 4.857 19.613 1.00 76.31 90 ILE A N 1
ATOM 717 C CA . ILE A 1 90 ? -4.260 3.391 19.529 1.00 76.31 90 ILE A CA 1
ATOM 718 C C . ILE A 1 90 ? -3.934 2.792 20.902 1.00 76.31 90 ILE A C 1
ATOM 720 O O . ILE A 1 90 ? -4.703 1.993 21.431 1.00 76.31 90 ILE A O 1
ATOM 724 N N . GLN A 1 91 ? -2.865 3.261 21.553 1.00 78.25 91 GLN A N 1
ATOM 725 C CA . GLN A 1 91 ? -2.502 2.819 22.905 1.00 78.25 91 GLN A CA 1
ATOM 726 C C . GLN A 1 91 ? -3.576 3.153 23.950 1.00 78.25 91 GLN A C 1
ATOM 728 O O . GLN A 1 91 ? -3.828 2.358 24.856 1.00 78.25 91 GLN A O 1
ATOM 733 N N . ALA A 1 92 ? -4.235 4.308 23.834 1.00 80.06 92 ALA A N 1
ATOM 734 C CA . ALA A 1 92 ? -5.366 4.654 24.693 1.00 80.06 92 ALA A CA 1
ATOM 735 C C . ALA A 1 92 ? -6.569 3.720 24.463 1.00 80.06 92 ALA A C 1
ATOM 737 O O . ALA A 1 92 ? -7.186 3.257 25.423 1.00 80.06 92 ALA A O 1
ATOM 738 N N . ALA A 1 93 ? -6.863 3.385 23.206 1.00 79.69 93 ALA A N 1
ATOM 739 C CA . ALA A 1 93 ? -7.947 2.486 22.837 1.00 79.69 93 ALA A CA 1
ATOM 740 C C . ALA A 1 93 ? -7.721 1.053 23.345 1.00 79.69 93 ALA A C 1
ATOM 742 O O . ALA A 1 93 ? -8.651 0.430 23.856 1.00 79.69 93 ALA A O 1
ATOM 743 N N . LEU A 1 94 ? -6.478 0.561 23.295 1.00 79.31 94 LEU A N 1
ATOM 744 C CA . LEU A 1 94 ? -6.087 -0.746 23.844 1.00 79.31 94 LEU A CA 1
ATOM 745 C C . LEU A 1 94 ? -6.238 -0.824 25.376 1.00 79.31 94 LEU A C 1
ATOM 747 O O . LEU A 1 94 ? -6.351 -1.914 25.937 1.00 79.31 94 LEU A O 1
ATOM 751 N N . LYS A 1 95 ? -6.277 0.317 26.073 1.00 85.88 95 LYS A N 1
ATOM 752 C CA . LYS A 1 95 ? -6.492 0.385 27.528 1.00 85.88 95 LYS A CA 1
ATOM 753 C C . LYS A 1 95 ? -7.967 0.453 27.926 1.00 85.88 95 LYS A C 1
ATOM 755 O O . LYS A 1 95 ? -8.268 0.359 29.115 1.00 85.88 95 LYS A O 1
ATOM 760 N N . LEU A 1 96 ? -8.895 0.594 26.975 1.00 87.38 96 LEU A N 1
ATOM 761 C CA . LEU A 1 96 ? -10.322 0.657 27.288 1.00 87.38 96 LEU A CA 1
ATOM 762 C C . LEU A 1 96 ? -10.798 -0.644 27.948 1.00 87.38 96 LEU A C 1
ATOM 764 O O . LEU A 1 96 ? -10.521 -1.728 27.431 1.00 87.38 96 LEU A O 1
ATOM 768 N N . PRO A 1 97 ? -11.583 -0.591 29.036 1.00 89.69 97 PRO A N 1
ATOM 769 C CA . PRO A 1 97 ? -12.033 -1.780 29.757 1.00 89.69 97 PRO A CA 1
ATOM 770 C C . PRO A 1 97 ? -13.171 -2.535 29.039 1.00 89.69 97 PRO A C 1
ATOM 772 O O . PRO A 1 97 ? -13.877 -3.305 29.669 1.00 89.69 97 PRO A O 1
ATOM 775 N N . ALA A 1 98 ? -13.361 -2.357 27.727 1.00 88.25 98 ALA A N 1
ATOM 776 C CA . ALA A 1 98 ? -14.390 -3.068 26.969 1.00 88.25 98 ALA A CA 1
ATOM 777 C C . ALA A 1 98 ? -14.092 -4.575 26.874 1.00 88.25 98 ALA A C 1
ATOM 779 O O . ALA A 1 98 ? -12.949 -4.964 26.644 1.00 88.25 98 ALA A O 1
ATOM 780 N N . TRP A 1 99 ? -15.120 -5.418 26.987 1.00 88.12 99 TRP A N 1
ATOM 781 C CA . TRP A 1 99 ? -14.982 -6.882 26.947 1.00 88.12 99 TRP A CA 1
ATOM 782 C C . TRP A 1 99 ? -14.521 -7.428 25.591 1.00 88.12 99 TRP A C 1
ATOM 784 O O . TRP A 1 99 ? -13.710 -8.351 25.534 1.00 88.12 99 TRP A O 1
ATOM 794 N N . HIS A 1 100 ? -15.020 -6.846 24.498 1.00 88.50 100 HIS A N 1
ATOM 795 C CA . HIS A 1 100 ? -14.679 -7.245 23.135 1.00 88.50 100 HIS A CA 1
ATOM 796 C C . HIS A 1 100 ? -14.380 -6.017 22.280 1.00 88.50 100 HIS A C 1
ATOM 798 O O . HIS A 1 100 ? -15.207 -5.106 22.186 1.00 88.50 100 HIS A O 1
ATOM 804 N N . ILE A 1 101 ? -13.213 -6.014 21.633 1.00 86.62 101 ILE A N 1
ATOM 805 C CA . ILE A 1 101 ? -12.765 -4.948 20.735 1.00 86.62 101 ILE A CA 1
ATOM 806 C C . ILE A 1 101 ? -12.391 -5.573 19.391 1.00 86.62 101 ILE A C 1
ATOM 808 O O . ILE A 1 101 ? -11.635 -6.540 19.340 1.00 86.62 101 ILE A O 1
ATOM 812 N N . VAL A 1 102 ? -12.922 -5.013 18.308 1.00 89.00 102 VAL A N 1
ATOM 813 C CA . VAL A 1 102 ? -12.463 -5.259 16.938 1.00 89.00 102 VAL A CA 1
ATOM 814 C C . VAL A 1 102 ? -11.935 -3.940 16.399 1.00 89.00 102 VAL A C 1
ATOM 816 O O . VAL A 1 102 ? -12.626 -2.928 16.469 1.00 89.00 102 VAL A O 1
ATOM 819 N N . MET A 1 103 ? -10.712 -3.955 15.882 1.00 86.19 103 MET A N 1
ATOM 820 C CA . MET A 1 103 ? -10.027 -2.772 15.373 1.00 86.19 103 MET A CA 1
ATOM 821 C C . MET A 1 103 ? -9.592 -3.013 13.928 1.00 86.19 103 MET A C 1
ATOM 823 O O . MET A 1 103 ? -9.022 -4.065 13.641 1.00 86.19 103 MET A O 1
ATOM 827 N N . SER A 1 104 ? -9.859 -2.059 13.036 1.00 86.81 104 SER A N 1
ATOM 828 C CA . SER A 1 104 ? -9.199 -1.966 11.731 1.00 86.81 104 SER A CA 1
ATOM 829 C C . SER A 1 104 ? -8.082 -0.920 11.812 1.00 86.81 104 SER A C 1
ATOM 831 O O . SER A 1 104 ? -8.218 0.117 12.466 1.00 86.81 104 SER A O 1
ATOM 833 N N . THR A 1 105 ? -6.941 -1.246 11.218 1.00 81.81 105 THR A N 1
ATOM 834 C CA . THR A 1 105 ? -5.685 -0.508 11.374 1.00 81.81 105 THR A CA 1
ATOM 835 C C . THR A 1 105 ? -4.771 -0.847 10.202 1.00 81.81 105 THR A C 1
ATOM 837 O O . THR A 1 105 ? -4.785 -1.968 9.686 1.00 81.81 105 THR A O 1
ATOM 840 N N . ARG A 1 106 ? -4.020 0.151 9.753 1.00 77.12 106 ARG A N 1
ATOM 841 C CA . ARG A 1 106 ? -2.924 0.068 8.787 1.00 77.12 106 ARG A CA 1
ATOM 842 C C . ARG A 1 106 ? -1.599 -0.296 9.459 1.00 77.12 106 ARG A C 1
ATOM 844 O O . ARG A 1 106 ? -0.715 -0.829 8.785 1.00 77.12 106 ARG A O 1
ATOM 851 N N . ASP A 1 107 ? -1.466 -0.057 10.760 1.00 73.81 107 ASP A N 1
ATOM 852 C CA . ASP A 1 107 ? -0.289 -0.445 11.526 1.00 73.81 107 ASP A CA 1
ATOM 853 C C . ASP A 1 107 ? -0.263 -1.963 11.763 1.00 73.81 107 ASP A C 1
ATOM 855 O O . ASP A 1 107 ? -0.927 -2.534 12.631 1.00 73.81 107 ASP A O 1
ATOM 859 N N . SER A 1 108 ? 0.575 -2.643 10.984 1.00 69.44 108 SER A N 1
ATOM 860 C CA . SER A 1 108 ? 0.765 -4.089 11.101 1.00 69.44 108 SER A CA 1
ATOM 861 C C . SER A 1 108 ? 1.793 -4.501 12.166 1.00 69.44 108 SER A C 1
ATOM 863 O O . SER A 1 108 ? 2.113 -5.693 12.266 1.00 69.44 108 SER A O 1
ATOM 865 N N . ASN A 1 109 ? 2.355 -3.559 12.932 1.00 70.88 109 ASN A N 1
ATOM 866 C CA . ASN A 1 109 ? 3.275 -3.800 14.048 1.00 70.88 109 ASN A CA 1
ATOM 867 C C . ASN A 1 109 ? 2.581 -3.863 15.412 1.00 70.88 109 ASN A C 1
ATOM 869 O O . ASN A 1 109 ? 3.238 -4.222 16.395 1.00 70.88 109 ASN A O 1
ATOM 873 N N . LEU A 1 110 ? 1.278 -3.582 15.482 1.00 74.19 110 LEU A N 1
ATOM 874 C CA . LEU A 1 110 ? 0.546 -3.571 16.742 1.00 74.19 110 LEU A CA 1
ATOM 875 C C . LEU A 1 110 ? 0.668 -4.897 17.494 1.00 74.19 110 LEU A C 1
ATOM 877 O O . LEU A 1 110 ? 0.391 -5.987 16.986 1.00 74.19 110 LEU A O 1
ATOM 881 N N . ARG A 1 111 ? 1.083 -4.784 18.756 1.00 71.44 111 ARG A N 1
ATOM 882 C CA . ARG A 1 111 ? 1.124 -5.887 19.713 1.00 71.44 111 ARG A CA 1
ATOM 883 C C . ARG A 1 111 ? 0.294 -5.518 20.923 1.00 71.44 111 ARG A C 1
ATOM 885 O O . ARG A 1 111 ? 0.501 -4.465 21.517 1.00 71.44 111 ARG A O 1
ATOM 892 N N . TRP A 1 112 ? -0.590 -6.425 21.316 1.00 72.81 112 TRP A N 1
ATOM 893 C CA . TRP A 1 112 ? -1.368 -6.293 22.536 1.00 72.81 112 TRP A CA 1
ATOM 894 C C . TRP A 1 112 ? -0.966 -7.404 23.502 1.00 72.81 112 TRP A C 1
ATOM 896 O O . TRP A 1 112 ? -1.202 -8.580 23.242 1.00 72.81 112 TRP A O 1
ATOM 906 N N . THR A 1 113 ? -0.282 -7.031 24.582 1.00 69.12 113 THR A N 1
ATOM 907 C CA . THR A 1 113 ? 0.269 -7.981 25.563 1.00 69.12 113 THR A CA 1
ATOM 908 C C . THR A 1 113 ? -0.677 -8.273 26.718 1.00 69.12 113 THR A C 1
ATOM 910 O O . THR A 1 113 ? -0.579 -9.329 27.335 1.00 69.12 113 THR A O 1
ATOM 913 N N . ASP A 1 114 ? -1.597 -7.355 27.004 1.00 78.31 114 ASP A N 1
ATOM 914 C CA . ASP A 1 114 ? -2.381 -7.375 28.243 1.00 78.31 114 ASP A CA 1
ATOM 915 C C . ASP A 1 114 ? -3.692 -8.168 28.116 1.00 78.31 114 ASP A C 1
ATOM 917 O O . ASP A 1 114 ? -4.428 -8.310 29.093 1.00 78.31 114 ASP A O 1
ATOM 921 N N . ARG A 1 115 ? -4.019 -8.661 26.913 1.00 78.81 115 ARG A N 1
ATOM 922 C CA . ARG A 1 115 ? -5.266 -9.375 26.601 1.00 78.81 115 ARG A CA 1
ATOM 923 C C . ARG A 1 115 ? -5.055 -10.461 25.559 1.00 78.81 115 ARG A C 1
ATOM 925 O O . ARG A 1 115 ? -4.068 -10.452 24.828 1.00 78.81 115 ARG A O 1
ATOM 932 N N . GLU A 1 116 ? -6.024 -11.370 25.462 1.00 84.06 116 GLU A N 1
ATOM 933 C CA . GLU A 1 116 ? -6.106 -12.279 24.322 1.00 84.06 116 GLU A CA 1
ATOM 934 C C . GLU A 1 116 ? -6.266 -11.459 23.035 1.00 84.06 116 GLU A C 1
ATOM 936 O O . GLU A 1 116 ? -7.208 -10.678 22.884 1.00 84.06 116 GLU A O 1
ATOM 941 N N . PHE A 1 117 ? -5.312 -11.623 22.125 1.00 84.12 117 PHE A N 1
ATOM 942 C CA . PHE A 1 117 ? -5.198 -10.837 20.908 1.00 84.12 117 PHE A CA 1
ATOM 943 C C . PHE A 1 117 ? -5.021 -11.753 19.707 1.00 84.12 117 PHE A C 1
ATOM 945 O O . PHE A 1 117 ? -4.193 -12.667 19.713 1.00 84.12 117 PHE A O 1
ATOM 952 N N . ARG A 1 118 ? -5.791 -11.476 18.655 1.00 85.88 118 ARG A N 1
ATOM 953 C CA . ARG A 1 118 ? -5.695 -12.168 17.375 1.00 85.88 118 ARG A CA 1
ATOM 954 C C . ARG A 1 118 ? -5.566 -11.145 16.256 1.00 85.88 118 ARG A C 1
ATOM 956 O O . ARG A 1 118 ? -6.517 -10.429 15.966 1.00 85.88 118 ARG A O 1
ATOM 963 N N . ASP A 1 119 ? -4.407 -11.147 15.612 1.00 83.62 119 ASP A N 1
ATOM 964 C CA . ASP A 1 119 ? -4.182 -10.437 14.354 1.00 83.62 119 ASP A CA 1
ATOM 965 C C . ASP A 1 119 ? -4.835 -11.222 13.200 1.00 83.62 119 ASP A C 1
ATOM 967 O O . ASP A 1 119 ? -4.679 -12.445 13.090 1.00 83.62 119 ASP A O 1
ATOM 971 N N . VAL A 1 120 ? -5.593 -10.521 12.357 1.00 84.69 120 VAL A N 1
ATOM 972 C CA . VAL A 1 120 ? -6.175 -11.049 11.122 1.00 84.69 120 VAL A CA 1
ATOM 973 C C . VAL A 1 120 ? -5.749 -10.138 9.980 1.00 84.69 120 VAL A C 1
ATOM 975 O O . VAL A 1 120 ? -6.303 -9.060 9.784 1.00 84.69 120 VAL A O 1
ATOM 978 N N . ARG A 1 121 ? -4.783 -10.610 9.192 1.00 79.88 121 ARG A N 1
ATOM 979 C CA . ARG A 1 121 ? -4.312 -9.906 7.999 1.00 79.88 121 ARG A CA 1
ATOM 980 C C . ARG A 1 121 ? -5.195 -10.248 6.810 1.00 79.88 121 ARG A C 1
ATOM 982 O O . ARG A 1 121 ? -5.360 -11.426 6.489 1.00 79.88 121 ARG A O 1
ATOM 989 N N . LEU A 1 122 ? -5.745 -9.225 6.164 1.00 83.31 122 LEU A N 1
ATOM 990 C CA . LEU A 1 122 ? -6.544 -9.386 4.954 1.00 83.31 122 LEU A CA 1
ATOM 991 C C . LEU A 1 122 ? -5.606 -9.466 3.739 1.00 83.31 122 LEU A C 1
ATOM 993 O O . LEU A 1 122 ? -4.884 -8.499 3.487 1.00 83.31 122 LEU A O 1
ATOM 997 N N . PRO A 1 123 ? -5.565 -10.596 3.008 1.00 83.12 123 PRO A N 1
ATOM 998 C CA . PRO A 1 123 ? -4.805 -10.674 1.768 1.00 83.12 123 PRO A CA 1
ATOM 999 C C . PRO A 1 123 ? -5.496 -9.862 0.658 1.00 83.12 123 PRO A C 1
ATOM 1001 O O . PRO A 1 123 ? -6.685 -9.543 0.783 1.00 83.12 123 PRO A O 1
ATOM 1004 N N . PRO A 1 124 ? -4.791 -9.567 -0.451 1.00 87.00 124 PRO A N 1
ATOM 1005 C CA . PRO A 1 124 ? -5.441 -9.135 -1.683 1.00 87.00 124 PRO A CA 1
ATOM 1006 C C . PRO A 1 124 ? -6.553 -10.109 -2.085 1.00 87.00 124 PRO A C 1
ATOM 1008 O O . PRO A 1 124 ? -6.486 -11.306 -1.786 1.00 87.00 124 PRO A O 1
ATOM 1011 N N . LEU A 1 125 ? -7.574 -9.596 -2.770 1.00 91.38 125 LEU A N 1
ATOM 1012 C CA . LEU A 1 125 ? -8.659 -10.431 -3.274 1.00 91.38 125 LEU A CA 1
ATOM 1013 C C . LEU A 1 125 ? -8.120 -11.472 -4.256 1.00 91.38 125 LEU A C 1
ATOM 1015 O O . LEU A 1 125 ? -7.201 -11.200 -5.033 1.00 91.38 125 LEU A O 1
ATOM 1019 N N . SER A 1 126 ? -8.729 -12.658 -4.254 1.00 92.12 126 SER A N 1
ATOM 1020 C CA . SER A 1 126 ? -8.463 -13.634 -5.304 1.00 92.12 126 SER A CA 1
ATOM 1021 C C . SER A 1 126 ? -8.939 -13.102 -6.662 1.00 92.12 126 SER A C 1
ATOM 1023 O O . SER A 1 126 ? -9.730 -12.155 -6.745 1.00 92.12 126 SER A O 1
ATOM 1025 N N . SER A 1 127 ? -8.471 -13.719 -7.749 1.00 89.75 127 SER A N 1
ATOM 1026 C CA . SER A 1 127 ? -8.934 -13.350 -9.090 1.00 89.75 127 SER A CA 1
ATOM 1027 C C . SER A 1 127 ? -10.450 -13.528 -9.223 1.00 89.75 127 SER A C 1
ATOM 1029 O O . SER A 1 127 ? -11.105 -12.627 -9.738 1.00 89.75 127 SER A O 1
ATOM 1031 N N . ASP A 1 128 ? -11.009 -14.620 -8.694 1.00 92.44 128 ASP A N 1
ATOM 1032 C CA . ASP A 1 128 ? -12.446 -14.908 -8.762 1.00 92.44 128 ASP A CA 1
ATOM 1033 C C . ASP A 1 128 ? -13.271 -13.931 -7.900 1.00 92.44 128 ASP A C 1
ATOM 1035 O O . ASP A 1 128 ? -14.313 -13.440 -8.341 1.00 92.44 128 ASP A O 1
ATOM 1039 N N . ASP A 1 129 ? -12.783 -13.562 -6.709 1.00 93.62 129 ASP A N 1
ATOM 1040 C CA . ASP A 1 129 ? -13.438 -12.546 -5.868 1.00 93.62 129 ASP A CA 1
ATOM 1041 C C . ASP A 1 129 ? -13.404 -11.162 -6.532 1.00 93.62 129 ASP A C 1
ATOM 1043 O O . ASP A 1 129 ? -14.373 -10.403 -6.477 1.00 93.62 129 ASP A O 1
ATOM 1047 N N . THR A 1 130 ? -12.294 -10.828 -7.195 1.00 93.69 130 THR A N 1
ATOM 1048 C CA . THR A 1 130 ? -12.149 -9.567 -7.934 1.00 93.69 130 THR A CA 1
ATOM 1049 C C . THR A 1 130 ? -13.112 -9.520 -9.116 1.00 93.69 130 THR A C 1
ATOM 1051 O O . THR A 1 130 ? -13.808 -8.521 -9.294 1.00 93.69 130 THR A O 1
ATOM 1054 N N . VAL A 1 131 ? -13.211 -10.612 -9.884 1.00 93.06 131 VAL A N 1
ATOM 1055 C CA . VAL A 1 131 ? -14.195 -10.751 -10.967 1.00 93.06 131 VAL A CA 1
ATOM 1056 C C . VAL A 1 131 ? -15.614 -10.602 -10.423 1.00 93.06 131 VAL A C 1
ATOM 1058 O O . VAL A 1 131 ? -16.389 -9.847 -10.996 1.00 93.06 131 VAL A O 1
ATOM 1061 N N . SER A 1 132 ? -15.926 -11.196 -9.270 1.00 92.62 132 SER A N 1
ATOM 1062 C CA . SER A 1 132 ? -17.249 -11.066 -8.641 1.00 92.62 132 SER A CA 1
ATOM 1063 C C . SER A 1 132 ? -17.606 -9.608 -8.306 1.00 92.62 132 SER A C 1
ATOM 1065 O O . SER A 1 132 ? -18.750 -9.186 -8.481 1.00 92.62 132 SER A O 1
ATOM 1067 N N . ILE A 1 133 ? -16.636 -8.796 -7.858 1.00 91.81 133 ILE A N 1
ATOM 1068 C CA . ILE A 1 133 ? -16.844 -7.350 -7.645 1.00 91.81 133 ILE A CA 1
ATOM 1069 C C . ILE A 1 133 ? -17.110 -6.632 -8.973 1.00 91.81 133 ILE A C 1
ATOM 1071 O O . ILE A 1 133 ? -17.996 -5.777 -9.034 1.00 91.81 133 ILE A O 1
ATOM 1075 N N . LEU A 1 134 ? -16.361 -6.969 -10.027 1.00 91.75 134 LEU A N 1
ATOM 1076 C CA . LEU A 1 134 ? -16.532 -6.380 -11.357 1.00 91.75 134 LEU A CA 1
ATOM 1077 C C . LEU A 1 134 ? -17.907 -6.732 -11.947 1.00 91.75 134 LEU A C 1
ATOM 1079 O O . LEU A 1 134 ? -18.619 -5.837 -12.391 1.00 91.75 134 LEU A O 1
ATOM 1083 N N . GLU A 1 135 ? -18.324 -7.997 -11.874 1.00 90.75 135 GLU A N 1
ATOM 1084 C CA . GLU A 1 135 ? -19.644 -8.468 -12.316 1.00 90.75 135 GLU A CA 1
ATOM 1085 C C . GLU A 1 135 ? -20.780 -7.778 -11.556 1.00 90.75 135 GLU A C 1
ATOM 1087 O O . GLU A 1 135 ? -21.772 -7.358 -12.153 1.00 90.75 135 GLU A O 1
ATOM 1092 N N . ASN A 1 136 ? -20.624 -7.587 -10.244 1.00 89.94 136 ASN A N 1
ATOM 1093 C CA . ASN A 1 136 ? -21.601 -6.845 -9.457 1.00 89.94 136 ASN A CA 1
ATOM 1094 C C . ASN A 1 136 ? -21.694 -5.374 -9.904 1.00 89.94 136 ASN A C 1
ATOM 1096 O O . ASN A 1 136 ? -22.792 -4.820 -9.951 1.00 89.94 136 ASN A O 1
ATOM 1100 N N . SER A 1 137 ? -20.582 -4.740 -10.287 1.00 88.00 137 SER A N 1
ATOM 1101 C CA . SER A 1 137 ? -20.614 -3.400 -10.891 1.00 88.00 137 SER A CA 1
ATOM 1102 C C . SER A 1 137 ? -21.363 -3.398 -12.227 1.00 88.00 137 SER A C 1
ATOM 1104 O O . SER A 1 137 ? -22.177 -2.505 -12.447 1.00 88.00 137 SER A O 1
ATOM 1106 N N . LEU A 1 138 ? -21.173 -4.425 -13.066 1.00 87.69 138 LEU A N 1
ATOM 1107 C CA . LEU A 1 138 ? -21.903 -4.579 -14.332 1.00 87.69 138 LEU A CA 1
ATOM 1108 C C . LEU A 1 138 ? -23.408 -4.784 -14.131 1.00 87.69 138 LEU A C 1
ATOM 1110 O O . LEU A 1 138 ? -24.202 -4.260 -14.901 1.00 87.69 138 LEU A O 1
ATOM 1114 N N . SER A 1 139 ? -23.822 -5.504 -13.085 1.00 84.25 139 SER A N 1
ATOM 1115 C CA . SER A 1 139 ? -25.243 -5.791 -12.824 1.00 84.25 139 SER A CA 1
ATOM 1116 C C . SER A 1 139 ? -26.118 -4.546 -12.609 1.00 84.25 139 SER A C 1
ATOM 1118 O O . SER A 1 139 ? -27.339 -4.630 -12.715 1.00 84.25 139 SER A O 1
ATOM 1120 N N . ASN A 1 140 ? -25.496 -3.397 -12.326 1.00 83.06 140 ASN A N 1
ATOM 1121 C CA . ASN A 1 140 ? -26.173 -2.117 -12.123 1.00 83.06 140 ASN A CA 1
ATOM 1122 C C . ASN A 1 140 ? -26.216 -1.237 -13.387 1.00 83.06 140 ASN A C 1
ATOM 1124 O O . ASN A 1 140 ? -26.752 -0.131 -13.324 1.00 83.06 140 ASN A O 1
ATOM 1128 N N . LEU A 1 141 ? -25.643 -1.700 -14.502 1.00 85.19 141 LEU A N 1
ATOM 1129 C CA . LEU A 1 141 ? -25.565 -0.954 -15.759 1.00 85.19 141 LEU A CA 1
ATOM 1130 C C . LEU A 1 141 ? -26.828 -1.098 -16.608 1.00 85.19 141 LEU A C 1
ATOM 1132 O O . LEU A 1 141 ? -27.596 -2.057 -16.476 1.00 85.19 141 LEU A O 1
ATOM 1136 N N . GLN A 1 142 ? -27.026 -0.140 -17.510 1.00 84.81 142 GLN A N 1
ATOM 1137 C CA . GLN A 1 142 ? -28.095 -0.195 -18.497 1.00 84.81 142 GLN A CA 1
ATOM 1138 C C . GLN A 1 142 ? -27.802 -1.248 -19.588 1.00 84.81 142 GLN A C 1
ATOM 1140 O O . GLN A 1 142 ? -26.644 -1.595 -19.840 1.00 84.81 142 GLN A O 1
ATOM 1145 N N . PRO A 1 143 ? -28.837 -1.795 -20.258 1.00 81.25 143 PRO A N 1
ATOM 1146 C CA . PRO A 1 143 ? -28.660 -2.840 -21.269 1.00 81.25 143 PRO A CA 1
ATOM 1147 C C . PRO A 1 143 ? -27.747 -2.462 -22.442 1.00 81.25 143 PRO A C 1
ATOM 1149 O O . PRO A 1 143 ? -27.083 -3.337 -22.989 1.00 81.25 143 PRO A O 1
ATOM 1152 N N . ASP A 1 144 ? -27.716 -1.192 -22.837 1.00 79.56 144 ASP A N 1
ATOM 1153 C CA . ASP A 1 144 ? -26.849 -0.644 -23.884 1.00 79.56 144 ASP A CA 1
ATOM 1154 C C . ASP A 1 144 ? -25.378 -0.571 -23.452 1.00 79.56 144 ASP A C 1
ATOM 1156 O O . ASP A 1 144 ? -24.493 -0.904 -24.239 1.00 79.56 144 ASP A O 1
ATOM 1160 N N . GLU A 1 145 ? -25.112 -0.246 -22.187 1.00 79.62 145 GLU A N 1
ATOM 1161 C CA . GLU A 1 145 ? -23.767 -0.257 -21.598 1.00 79.62 145 GLU A CA 1
ATOM 1162 C C . GLU A 1 145 ? -23.224 -1.688 -21.455 1.00 79.62 145 GLU A C 1
ATOM 1164 O O . GLU A 1 145 ? -22.049 -1.947 -21.708 1.00 79.62 145 GLU A O 1
ATOM 1169 N N . LEU A 1 146 ? -24.086 -2.653 -21.114 1.00 80.50 146 LEU A N 1
ATOM 1170 C CA . LEU A 1 146 ? -23.716 -4.069 -20.985 1.00 80.50 146 LEU A CA 1
ATOM 1171 C C . LEU A 1 146 ? -23.195 -4.683 -22.293 1.00 80.50 146 LEU A C 1
ATOM 1173 O O . LEU A 1 146 ? -22.375 -5.605 -22.253 1.00 80.50 146 LEU A O 1
ATOM 1177 N N . VAL A 1 147 ? -23.626 -4.173 -23.454 1.00 78.00 147 VAL A N 1
ATOM 1178 C CA . VAL A 1 147 ? -23.148 -4.648 -24.766 1.00 78.00 147 VAL A CA 1
ATOM 1179 C C . VAL A 1 147 ? -21.636 -4.457 -24.908 1.00 78.00 147 VAL A C 1
ATOM 1181 O O . VAL A 1 147 ? -20.979 -5.312 -25.505 1.00 78.00 147 VAL A O 1
ATOM 1184 N N . LEU A 1 148 ? -21.073 -3.408 -24.296 1.00 72.00 148 LEU A N 1
ATOM 1185 C CA . LEU A 1 148 ? -19.632 -3.128 -24.299 1.00 72.00 148 LEU A CA 1
ATOM 1186 C C . LEU A 1 148 ? -18.825 -4.238 -23.610 1.00 72.00 148 LEU A C 1
ATOM 1188 O O . LEU A 1 148 ? -17.672 -4.474 -23.959 1.00 72.00 148 LEU A O 1
ATOM 1192 N N . PHE A 1 149 ? -19.447 -4.959 -22.673 1.00 77.38 149 PHE A N 1
ATOM 1193 C CA . PHE A 1 149 ? -18.810 -5.994 -21.858 1.00 77.38 149 PHE A CA 1
ATOM 1194 C C . PHE A 1 149 ? -19.185 -7.422 -22.275 1.00 77.38 149 PHE A C 1
ATOM 1196 O O . PHE A 1 149 ? -18.513 -8.370 -21.875 1.00 77.38 149 PHE A O 1
ATOM 1203 N N . GLY A 1 150 ? -20.215 -7.600 -23.112 1.00 58.03 150 GLY A N 1
ATOM 1204 C CA . GLY A 1 150 ? -20.866 -8.887 -23.409 1.00 58.03 150 GLY A CA 1
ATOM 1205 C C . GLY A 1 150 ? -20.013 -9.977 -24.084 1.00 58.03 150 GLY A C 1
ATOM 1206 O O . GLY A 1 150 ? -20.536 -11.047 -24.396 1.00 58.03 150 GLY A O 1
ATOM 1207 N N . LYS A 1 151 ? -18.718 -9.734 -24.324 1.00 56.59 151 LYS A N 1
ATOM 1208 C CA . LYS A 1 151 ? -17.735 -10.708 -24.846 1.00 56.59 151 LYS A CA 1
ATOM 1209 C C . LYS A 1 151 ? -16.339 -10.589 -24.218 1.00 56.59 151 LYS A C 1
ATOM 1211 O O . LYS A 1 151 ? -15.425 -11.277 -24.668 1.00 56.59 151 LYS A O 1
ATOM 1216 N N . GLN A 1 152 ? -16.142 -9.691 -23.256 1.00 65.19 152 GLN A N 1
ATOM 1217 C CA . GLN A 1 152 ? -14.807 -9.324 -22.783 1.00 65.19 152 GLN A CA 1
ATOM 1218 C C . GLN A 1 152 ? -14.441 -10.062 -21.491 1.00 65.19 152 GLN A C 1
ATOM 1220 O O . GLN A 1 152 ? -15.287 -10.319 -20.636 1.00 65.19 152 GLN A O 1
ATOM 1225 N N . ASP A 1 153 ? -13.163 -10.413 -21.360 1.00 75.25 153 ASP A N 1
ATOM 1226 C CA . ASP A 1 153 ? -12.654 -11.167 -20.220 1.00 75.25 153 ASP A CA 1
ATOM 1227 C C . ASP A 1 153 ? -12.357 -10.244 -19.029 1.00 75.25 153 ASP A C 1
ATOM 1229 O O . ASP A 1 153 ? -11.302 -9.608 -18.950 1.00 75.25 153 ASP A O 1
ATOM 1233 N N . LEU A 1 154 ? -13.276 -10.209 -18.059 1.00 88.81 154 LEU A N 1
ATOM 1234 C CA . LEU A 1 154 ? -13.082 -9.501 -16.789 1.00 88.81 154 LEU A CA 1
ATOM 1235 C C . LEU A 1 154 ? -11.872 -10.020 -16.000 1.00 88.81 154 LEU A C 1
ATOM 1237 O O . LEU A 1 154 ? -11.373 -9.312 -15.125 1.00 88.81 154 LEU A O 1
ATOM 1241 N N . ARG A 1 155 ? -11.351 -11.217 -16.310 1.00 90.81 155 ARG A N 1
ATOM 1242 C CA . ARG A 1 155 ? -10.124 -11.721 -15.681 1.00 90.81 155 ARG A CA 1
ATOM 1243 C C . ARG A 1 155 ? -8.911 -10.886 -16.061 1.00 90.81 155 ARG A C 1
ATOM 1245 O O . ARG A 1 155 ? -8.033 -10.721 -15.221 1.00 90.81 155 ARG A O 1
ATOM 1252 N N . SER A 1 156 ? -8.876 -10.307 -17.263 1.00 90.56 156 SER A N 1
ATOM 1253 C CA . SER A 1 156 ? -7.789 -9.401 -17.657 1.00 90.56 156 SER A CA 1
ATOM 1254 C C . SER A 1 156 ? -7.798 -8.120 -16.815 1.00 90.56 156 SER A C 1
ATOM 1256 O O . SER A 1 156 ? -6.748 -7.699 -16.336 1.00 90.56 156 SER A O 1
ATOM 1258 N N . LEU A 1 157 ? -8.981 -7.558 -16.522 1.00 90.94 157 LEU A N 1
ATOM 1259 C CA . LEU A 1 157 ? -9.109 -6.451 -15.562 1.00 90.94 157 LEU A CA 1
ATOM 1260 C C . LEU A 1 157 ? -8.679 -6.870 -14.153 1.00 90.94 157 LEU A C 1
ATOM 1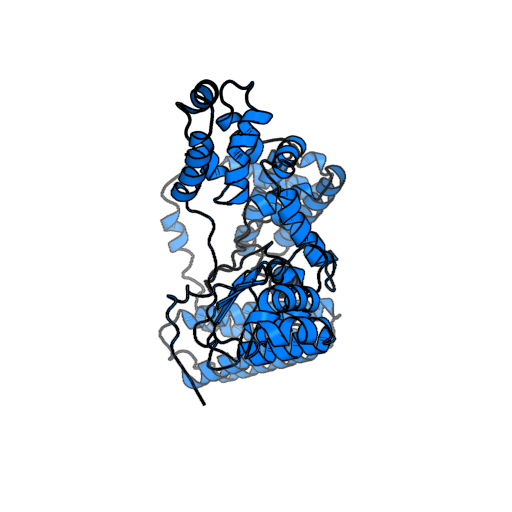262 O O . LEU A 1 157 ? -7.908 -6.171 -13.499 1.00 90.94 157 LEU A O 1
ATOM 1266 N N . ALA A 1 158 ? -9.174 -8.016 -13.679 1.00 92.31 158 ALA A N 1
ATOM 1267 C CA . ALA A 1 158 ? -8.845 -8.521 -12.351 1.00 92.31 158 ALA A CA 1
ATOM 1268 C C . ALA A 1 158 ? -7.333 -8.748 -12.180 1.00 92.31 158 ALA A C 1
ATOM 1270 O O . ALA A 1 158 ? -6.794 -8.486 -11.104 1.00 92.31 158 ALA A O 1
ATOM 1271 N N . HIS A 1 159 ? -6.655 -9.186 -13.246 1.00 91.94 159 HIS A N 1
ATOM 1272 C CA . HIS A 1 159 ? -5.213 -9.393 -13.273 1.00 91.94 159 HIS A CA 1
ATOM 1273 C C . HIS A 1 159 ? -4.441 -8.095 -13.013 1.00 91.94 159 HIS A C 1
ATOM 1275 O O . HIS A 1 159 ? -3.651 -8.046 -12.071 1.00 91.94 159 HIS A O 1
ATOM 1281 N N . VAL A 1 160 ? -4.716 -7.035 -13.782 1.00 92.25 160 VAL A N 1
ATOM 1282 C CA . VAL A 1 160 ? -3.979 -5.758 -13.686 1.00 92.25 160 VAL A CA 1
ATOM 1283 C C . VAL A 1 160 ? -4.338 -4.929 -12.449 1.00 92.25 160 VAL A C 1
ATOM 1285 O O . VAL A 1 160 ? -3.585 -4.057 -12.026 1.00 92.25 160 VAL A O 1
ATOM 1288 N N . ILE A 1 161 ? -5.485 -5.207 -11.827 1.00 92.38 161 ILE A N 1
ATOM 1289 C CA . ILE A 1 161 ? -5.914 -4.577 -10.570 1.00 92.38 161 ILE A CA 1
ATOM 1290 C C . ILE A 1 161 ? -5.262 -5.245 -9.345 1.00 92.38 161 ILE A C 1
ATOM 1292 O O . ILE A 1 161 ? -5.256 -4.675 -8.249 1.00 92.38 161 ILE A O 1
ATOM 1296 N N . HIS A 1 162 ? -4.684 -6.437 -9.527 1.00 91.56 162 HIS A N 1
ATOM 1297 C CA . HIS A 1 162 ? -3.947 -7.182 -8.504 1.00 91.56 162 HIS A CA 1
ATOM 1298 C C . HIS A 1 162 ? -4.741 -7.428 -7.208 1.00 91.56 162 HIS A C 1
ATOM 1300 O O . HIS A 1 162 ? -4.178 -7.478 -6.118 1.00 91.56 162 HIS A O 1
ATOM 1306 N N . GLY A 1 163 ? -6.064 -7.586 -7.317 1.00 92.38 163 GLY A N 1
ATOM 1307 C CA . GLY A 1 163 ? -6.925 -7.883 -6.171 1.00 92.38 163 GLY A CA 1
ATOM 1308 C C . GLY A 1 163 ? -7.165 -6.708 -5.218 1.00 92.38 163 GLY A C 1
ATOM 1309 O O . GLY A 1 163 ? -7.624 -6.925 -4.095 1.00 92.38 163 GLY A O 1
ATOM 1310 N N . HIS A 1 164 ? -6.881 -5.466 -5.631 1.00 93.06 164 HIS A N 1
ATOM 1311 C CA . HIS A 1 164 ? -7.146 -4.284 -4.810 1.00 93.06 164 HIS A CA 1
ATOM 1312 C C . HIS A 1 164 ? -8.642 -3.897 -4.834 1.00 93.06 164 HIS A C 1
ATOM 1314 O O . HIS A 1 164 ? -9.139 -3.452 -5.876 1.00 93.06 164 HIS A O 1
ATOM 1320 N N . PRO A 1 165 ? -9.380 -3.966 -3.704 1.00 92.44 165 PRO A N 1
ATOM 1321 C CA . PRO A 1 165 ? -10.838 -3.805 -3.702 1.00 92.44 165 PRO A CA 1
ATOM 1322 C C . PRO A 1 165 ? -11.322 -2.450 -4.231 1.00 92.44 165 PRO A C 1
ATOM 1324 O O . PRO A 1 165 ? -12.282 -2.388 -4.994 1.00 92.44 165 PRO A O 1
ATOM 1327 N N . LEU A 1 166 ? -10.648 -1.354 -3.860 1.00 93.06 166 LEU A N 1
ATOM 1328 C CA . LEU A 1 166 ? -11.026 -0.009 -4.315 1.00 93.06 166 LEU A CA 1
ATOM 1329 C C . LEU A 1 166 ? -10.763 0.186 -5.814 1.00 93.06 166 LEU A C 1
ATOM 1331 O O . LEU A 1 166 ? -11.523 0.869 -6.489 1.00 93.06 166 LEU A O 1
ATOM 1335 N N . ALA A 1 167 ? -9.712 -0.441 -6.348 1.00 94.88 167 ALA A N 1
ATOM 1336 C CA . ALA A 1 167 ? -9.409 -0.351 -7.772 1.00 94.88 167 ALA A CA 1
ATOM 1337 C C . ALA A 1 167 ? -10.441 -1.151 -8.581 1.00 94.88 167 ALA A C 1
ATOM 1339 O O . ALA A 1 167 ? -10.930 -0.654 -9.588 1.00 94.88 167 ALA A O 1
ATOM 1340 N N . ALA A 1 168 ? -10.856 -2.326 -8.088 1.00 93.88 168 ALA A N 1
ATOM 1341 C CA . ALA A 1 168 ? -11.938 -3.111 -8.684 1.00 93.88 168 ALA A CA 1
ATOM 1342 C C . ALA A 1 168 ? -13.273 -2.346 -8.703 1.00 93.88 168 ALA A C 1
ATOM 1344 O O . ALA A 1 168 ? -13.984 -2.368 -9.704 1.00 93.88 168 ALA A O 1
ATOM 1345 N N . GLN A 1 169 ? -13.592 -1.618 -7.627 1.00 92.38 169 GLN A N 1
ATOM 1346 C CA . GLN A 1 169 ? -14.790 -0.771 -7.567 1.00 92.38 169 GLN A CA 1
ATOM 1347 C C . GLN A 1 169 ? -14.735 0.423 -8.528 1.00 92.38 169 GLN A C 1
ATOM 1349 O O . GLN A 1 169 ? -15.772 0.829 -9.047 1.00 92.38 169 GLN A O 1
ATOM 1354 N N . ASN A 1 170 ? -13.546 0.978 -8.765 1.00 93.81 170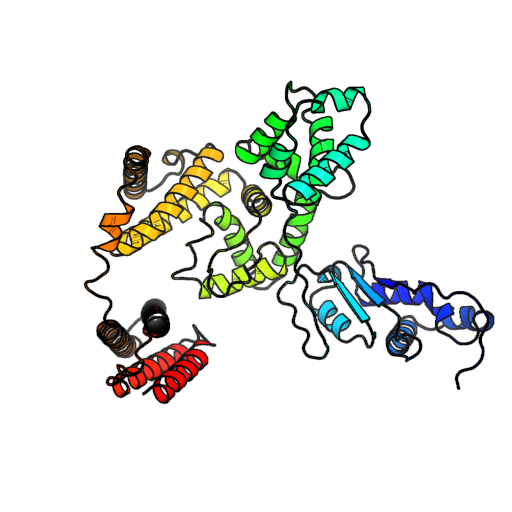 ASN A N 1
ATOM 1355 C CA . ASN A 1 170 ? -13.367 2.133 -9.641 1.00 93.81 170 ASN A CA 1
ATOM 1356 C C . ASN A 1 170 ? -13.205 1.753 -11.121 1.00 93.81 170 ASN A C 1
ATOM 1358 O O . ASN A 1 170 ? -13.428 2.605 -11.974 1.00 93.81 170 ASN A O 1
ATOM 1362 N N . ALA A 1 171 ? -12.849 0.504 -11.437 1.00 93.31 171 ALA A N 1
ATOM 1363 C CA . ALA A 1 171 ? -12.525 0.076 -12.796 1.00 93.31 171 ALA A CA 1
ATOM 1364 C C . ALA A 1 171 ? -13.698 0.228 -13.771 1.00 93.31 171 ALA A C 1
ATOM 1366 O O . ALA A 1 171 ? -13.585 0.984 -14.725 1.00 93.31 171 ALA A O 1
ATOM 1367 N N . VAL A 1 172 ? -14.837 -0.433 -13.533 1.00 92.38 172 VAL A N 1
ATOM 1368 C CA . VAL A 1 172 ? -15.987 -0.381 -14.462 1.00 92.38 172 VAL A CA 1
ATOM 1369 C C . VAL A 1 172 ? -16.500 1.052 -14.682 1.00 92.38 172 VAL A C 1
ATOM 1371 O O . VAL A 1 172 ? -16.641 1.436 -15.841 1.00 92.38 172 VAL A O 1
ATOM 1374 N N . PRO A 1 173 ? -16.719 1.880 -13.639 1.00 91.38 173 PRO A N 1
ATOM 1375 C CA . PRO A 1 173 ? -17.119 3.272 -13.849 1.00 91.38 173 PRO A CA 1
ATOM 1376 C C . PRO A 1 173 ? -16.075 4.080 -14.631 1.00 91.38 173 PRO A C 1
ATOM 1378 O O . PRO A 1 173 ? -16.438 4.855 -15.506 1.00 91.38 173 PRO A O 1
ATOM 1381 N N . PHE A 1 174 ? -14.779 3.848 -14.396 1.00 92.69 174 PHE A N 1
ATOM 1382 C CA . PHE A 1 174 ? -13.724 4.499 -15.176 1.00 92.69 174 PHE A CA 1
ATOM 1383 C C . PHE A 1 174 ? -13.784 4.122 -16.662 1.00 92.69 174 PHE A C 1
ATOM 1385 O O . PHE A 1 174 ? -13.616 4.988 -17.519 1.00 92.69 174 PHE A O 1
ATOM 1392 N N . LEU A 1 175 ? -14.047 2.847 -16.978 1.00 91.12 175 LEU A N 1
ATOM 1393 C CA . LEU A 1 175 ? -14.200 2.392 -18.364 1.00 91.12 175 LEU A CA 1
ATOM 1394 C C . LEU A 1 175 ? -15.330 3.140 -19.078 1.00 91.12 175 LEU A C 1
ATOM 1396 O O . LEU A 1 175 ? -15.150 3.559 -20.217 1.00 91.12 175 LEU A O 1
ATOM 1400 N N . LEU A 1 176 ? -16.466 3.324 -18.406 1.00 88.25 176 LEU A N 1
ATOM 1401 C CA . LEU A 1 176 ? -17.629 4.024 -18.956 1.00 88.25 176 LEU A CA 1
ATOM 1402 C C . LEU A 1 176 ? -17.384 5.528 -19.118 1.00 88.25 176 LEU A C 1
ATOM 1404 O O . LEU A 1 176 ? -17.780 6.108 -20.124 1.00 88.25 176 LEU A O 1
ATOM 1408 N N . ASP A 1 177 ? -16.695 6.151 -18.166 1.00 87.12 177 ASP A N 1
ATOM 1409 C CA . ASP A 1 177 ? -16.484 7.599 -18.186 1.00 87.12 177 ASP A CA 1
ATOM 1410 C C . ASP A 1 177 ? -15.364 8.020 -19.151 1.00 87.12 177 ASP A C 1
ATOM 1412 O O . ASP A 1 177 ? -15.451 9.074 -19.783 1.00 87.12 177 ASP A O 1
ATOM 1416 N N . TYR A 1 178 ? -14.303 7.213 -19.273 1.00 87.75 178 TYR A N 1
ATOM 1417 C CA . TYR A 1 178 ? -13.079 7.606 -19.982 1.00 87.75 178 TYR A CA 1
ATOM 1418 C C . TYR A 1 178 ? -12.769 6.772 -21.220 1.00 87.75 178 TYR A C 1
ATOM 1420 O O . TYR A 1 178 ? -12.136 7.288 -22.140 1.00 87.75 178 TYR A O 1
ATOM 1428 N N . LEU A 1 179 ? -13.185 5.503 -21.263 1.00 87.06 179 LEU A N 1
ATOM 1429 C CA . LEU A 1 179 ? -12.764 4.559 -22.305 1.00 87.06 179 LEU A CA 1
ATOM 1430 C C . LEU A 1 179 ? -13.922 4.023 -23.162 1.00 87.06 179 LEU A C 1
ATOM 1432 O O . LEU A 1 179 ? -13.709 3.155 -24.004 1.00 87.06 179 LEU A O 1
ATOM 1436 N N . ILE A 1 180 ? -15.134 4.559 -23.006 1.00 84.88 180 ILE A N 1
ATOM 1437 C CA . ILE A 1 180 ? -16.344 4.081 -23.695 1.00 84.88 180 ILE A CA 1
ATOM 1438 C C . ILE A 1 180 ? -16.289 4.208 -25.220 1.00 84.88 180 ILE A C 1
ATOM 1440 O O . ILE A 1 180 ? -16.971 3.478 -25.933 1.00 84.88 180 ILE A O 1
ATOM 1444 N N . THR A 1 181 ? -15.484 5.136 -25.736 1.00 82.12 181 THR A N 1
ATOM 1445 C CA . THR A 1 181 ? -15.339 5.381 -27.176 1.00 82.12 181 THR A CA 1
ATOM 1446 C C . THR A 1 181 ? -14.406 4.390 -27.869 1.00 82.12 181 THR A C 1
ATOM 1448 O O . THR A 1 181 ? -14.344 4.390 -29.098 1.00 82.12 181 THR A O 1
ATOM 1451 N N . PHE A 1 182 ? -13.675 3.566 -27.115 1.00 83.69 182 PHE A N 1
ATOM 1452 C CA . PHE A 1 182 ? -12.791 2.546 -27.668 1.00 83.69 182 PHE A CA 1
ATOM 1453 C C . PHE A 1 182 ? -13.575 1.278 -28.011 1.00 83.69 182 PHE A C 1
ATOM 1455 O O . PHE A 1 182 ? -14.456 0.860 -27.265 1.00 83.69 182 PHE A O 1
ATOM 1462 N N . ASP A 1 183 ? -13.182 0.605 -29.097 1.00 83.69 183 ASP A N 1
ATOM 1463 C CA . ASP A 1 183 ? -13.788 -0.669 -29.516 1.00 83.69 183 ASP A CA 1
ATOM 1464 C C . ASP A 1 183 ? -13.675 -1.759 -28.433 1.00 83.69 183 ASP A C 1
ATOM 1466 O O . ASP A 1 183 ? -14.522 -2.650 -28.332 1.00 83.69 183 ASP A O 1
ATOM 1470 N N . ASN A 1 184 ? -12.617 -1.694 -27.615 1.00 87.38 184 ASN A N 1
ATOM 1471 C CA . ASN A 1 184 ? -12.390 -2.589 -26.485 1.00 87.38 184 ASN A CA 1
ATOM 1472 C C . ASN A 1 184 ? -11.894 -1.810 -25.250 1.00 87.38 184 ASN A C 1
ATOM 1474 O O . ASN A 1 184 ? -10.681 -1.702 -25.040 1.00 87.38 184 ASN A O 1
ATOM 1478 N N . PRO A 1 185 ? -12.812 -1.287 -24.414 1.00 88.00 185 PRO A N 1
ATOM 1479 C CA . PRO A 1 185 ? -12.452 -0.490 -23.241 1.00 88.00 185 PRO A CA 1
ATOM 1480 C C . PRO A 1 185 ? -11.595 -1.260 -22.226 1.00 88.00 185 PRO A C 1
ATOM 1482 O O . PRO A 1 185 ? -10.697 -0.686 -21.616 1.00 88.00 185 PRO A O 1
ATOM 1485 N N . ILE A 1 186 ? -11.822 -2.571 -22.065 1.00 90.38 186 ILE A N 1
ATOM 1486 C CA . ILE A 1 186 ? -11.037 -3.411 -21.148 1.00 90.38 186 ILE A CA 1
ATOM 1487 C C . ILE A 1 186 ? -9.589 -3.533 -21.607 1.00 90.38 186 ILE A C 1
ATOM 1489 O O . ILE A 1 186 ? -8.672 -3.383 -20.800 1.00 90.38 186 ILE A O 1
ATOM 1493 N N . GLN A 1 187 ? -9.372 -3.803 -22.892 1.00 90.12 187 GLN A N 1
ATOM 1494 C CA . GLN A 1 187 ? -8.021 -3.912 -23.432 1.00 90.12 187 GLN A CA 1
ATOM 1495 C C . GLN A 1 187 ? -7.281 -2.577 -23.352 1.00 90.12 187 GLN A C 1
ATOM 1497 O O . GLN A 1 187 ? -6.095 -2.563 -23.027 1.00 90.12 187 GLN A O 1
ATOM 1502 N N . GLU A 1 188 ? -7.977 -1.468 -23.601 1.00 89.88 188 GLU A N 1
ATOM 1503 C CA . GLU A 1 188 ? -7.385 -0.139 -23.472 1.00 89.88 188 GLU A CA 1
ATOM 1504 C C . GLU A 1 188 ? -7.000 0.167 -22.020 1.00 89.88 188 GLU A C 1
ATOM 1506 O O . GLU A 1 188 ? -5.902 0.647 -21.761 1.00 89.88 188 GLU A O 1
ATOM 1511 N N . PHE A 1 189 ? -7.834 -0.214 -21.053 1.00 92.44 189 PHE A N 1
ATOM 1512 C CA . PHE A 1 189 ? -7.497 -0.089 -19.638 1.00 92.44 189 PHE A CA 1
ATOM 1513 C C . PHE A 1 189 ? -6.281 -0.926 -19.241 1.00 92.44 189 PHE A C 1
ATOM 1515 O O . PHE A 1 189 ? -5.380 -0.427 -18.571 1.00 92.44 189 PHE A O 1
ATOM 1522 N N . VAL A 1 190 ? -6.225 -2.187 -19.676 1.00 92.50 190 VAL A N 1
ATOM 1523 C CA . VAL A 1 190 ? -5.061 -3.060 -19.456 1.00 92.50 190 VAL A CA 1
ATOM 1524 C C . VAL A 1 190 ? -3.804 -2.418 -20.046 1.00 92.50 190 VAL A C 1
ATOM 1526 O O . VAL A 1 190 ? -2.793 -2.312 -19.351 1.00 92.50 190 VAL A O 1
ATOM 1529 N N . ARG A 1 191 ? -3.888 -1.883 -21.275 1.00 90.88 191 ARG A N 1
ATOM 1530 C CA . ARG A 1 191 ? -2.797 -1.119 -21.894 1.00 90.88 191 ARG A CA 1
ATOM 1531 C C . ARG A 1 191 ? -2.387 0.062 -21.019 1.00 90.88 191 ARG A C 1
ATOM 1533 O O . ARG A 1 191 ? -1.191 0.234 -20.806 1.00 90.88 191 ARG A O 1
ATOM 1540 N N . THR A 1 192 ? -3.333 0.851 -20.510 1.00 89.00 192 THR A N 1
ATOM 1541 C CA . THR A 1 192 ? -3.051 2.004 -19.643 1.00 89.00 192 THR A CA 1
ATOM 1542 C C . THR A 1 192 ? -2.321 1.602 -18.360 1.00 89.00 192 THR A C 1
ATOM 1544 O O . THR A 1 192 ? -1.363 2.270 -17.978 1.00 89.00 192 THR A O 1
ATOM 1547 N N . ILE A 1 193 ? -2.729 0.515 -17.699 1.00 90.06 193 ILE A N 1
ATOM 1548 C CA . ILE A 1 193 ? -2.109 0.079 -16.438 1.00 90.06 193 ILE A CA 1
ATOM 1549 C C . ILE A 1 193 ? -0.706 -0.504 -16.655 1.00 90.06 193 ILE A C 1
ATOM 1551 O O . ILE A 1 193 ? 0.190 -0.256 -15.849 1.00 90.06 193 ILE A O 1
ATOM 1555 N N . GLU A 1 194 ? -0.503 -1.284 -17.718 1.00 87.12 194 GLU A N 1
ATOM 1556 C CA . GLU A 1 194 ? 0.763 -1.993 -17.947 1.00 87.12 194 GLU A CA 1
ATOM 1557 C C . GLU A 1 194 ? 1.799 -1.159 -18.711 1.00 87.12 194 GLU A C 1
ATOM 1559 O O . GLU A 1 194 ? 2.993 -1.237 -18.422 1.00 87.12 194 GLU A O 1
ATOM 1564 N N . ASN A 1 195 ? 1.346 -0.378 -19.696 1.00 82.25 195 ASN A N 1
ATOM 1565 C CA . ASN A 1 195 ? 2.191 0.303 -20.683 1.00 82.25 195 ASN A CA 1
ATOM 1566 C C . ASN A 1 195 ? 1.733 1.744 -20.984 1.00 82.25 195 ASN A C 1
ATOM 1568 O O . ASN A 1 195 ? 2.173 2.337 -21.972 1.00 82.25 195 ASN A O 1
ATOM 1572 N N . GLY A 1 196 ? 0.807 2.293 -20.196 1.00 80.94 196 GLY A N 1
ATOM 1573 C CA . GLY A 1 196 ? 0.296 3.643 -20.389 1.00 80.94 196 GLY A CA 1
ATOM 1574 C C . GLY A 1 196 ? 1.320 4.713 -20.042 1.00 80.94 196 GLY A C 1
ATOM 1575 O O . GLY A 1 196 ? 2.323 4.468 -19.364 1.00 80.94 196 GLY A O 1
ATOM 1576 N N . THR A 1 197 ? 1.048 5.938 -20.485 1.00 82.81 197 THR A N 1
ATOM 1577 C CA . THR A 1 197 ? 1.797 7.088 -19.983 1.00 82.81 197 THR A CA 1
ATOM 1578 C C . THR A 1 197 ? 1.473 7.316 -18.510 1.00 82.81 197 THR A C 1
ATOM 1580 O O . THR A 1 197 ? 0.462 6.866 -17.965 1.00 82.81 197 THR A O 1
ATOM 1583 N N . MET A 1 198 ? 2.347 8.046 -17.832 1.00 83.62 198 MET A N 1
ATOM 1584 C CA . MET A 1 198 ? 2.185 8.316 -16.405 1.00 83.62 198 MET A CA 1
ATOM 1585 C C . MET A 1 198 ? 1.007 9.252 -16.158 1.00 83.62 198 MET A C 1
ATOM 1587 O O . MET A 1 198 ? 0.348 9.163 -15.129 1.00 83.62 198 MET A O 1
ATOM 1591 N N . GLU A 1 199 ? 0.713 10.114 -17.124 1.00 86.25 199 GLU A N 1
ATOM 1592 C CA . GLU A 1 199 ? -0.459 10.969 -17.151 1.00 86.25 199 GLU A CA 1
ATOM 1593 C C . GLU A 1 199 ? -1.728 10.122 -17.257 1.00 86.25 199 GLU A C 1
ATOM 1595 O O . GLU A 1 199 ? -2.607 10.285 -16.415 1.00 86.25 199 GLU A O 1
ATOM 1600 N N . GLU A 1 200 ? -1.794 9.179 -18.207 1.00 86.88 200 GLU A N 1
ATOM 1601 C CA . GLU A 1 200 ? -2.924 8.248 -18.359 1.00 86.88 200 GLU A CA 1
ATOM 1602 C C . GLU A 1 200 ? -3.160 7.450 -17.067 1.00 86.88 200 GLU A C 1
ATOM 1604 O O . GLU A 1 200 ? -4.276 7.411 -16.543 1.00 86.88 200 GLU A O 1
ATOM 1609 N N . LEU A 1 201 ? -2.090 6.886 -16.497 1.00 89.88 201 LEU A N 1
ATOM 1610 C CA . LEU A 1 201 ? -2.152 6.133 -15.247 1.00 89.88 201 LEU A CA 1
ATOM 1611 C C . LEU A 1 201 ? -2.620 7.008 -14.076 1.00 89.88 201 LEU A C 1
ATOM 1613 O O . LEU A 1 201 ? -3.447 6.594 -13.261 1.00 89.88 201 LEU A O 1
ATOM 1617 N N . LYS A 1 202 ? -2.129 8.248 -14.001 1.00 91.88 202 LYS A N 1
ATOM 1618 C CA . LYS A 1 202 ? -2.518 9.205 -12.964 1.00 91.88 202 LYS A CA 1
ATOM 1619 C C . LYS A 1 202 ? -3.999 9.562 -13.038 1.00 91.88 202 LYS A C 1
ATOM 1621 O O . LYS A 1 202 ? -4.606 9.696 -11.976 1.00 91.88 202 LYS A O 1
ATOM 1626 N N . VAL A 1 203 ? -4.590 9.666 -14.236 1.00 93.25 203 VAL A N 1
ATOM 1627 C CA . VAL A 1 203 ? -6.040 9.893 -14.378 1.00 93.25 203 VAL A CA 1
ATOM 1628 C C . VAL A 1 203 ? -6.820 8.778 -13.681 1.00 93.25 203 VAL A C 1
ATOM 1630 O O . VAL A 1 203 ? -7.693 9.075 -12.867 1.00 93.25 203 VAL A O 1
ATOM 1633 N N . PHE A 1 204 ? -6.464 7.509 -13.909 1.00 93.75 204 PHE A N 1
ATOM 1634 C CA . PHE A 1 204 ? -7.121 6.392 -13.222 1.00 93.75 204 PHE A CA 1
ATOM 1635 C C . PHE A 1 204 ? -6.910 6.435 -11.703 1.00 93.75 204 PHE A C 1
ATOM 1637 O O . PHE A 1 204 ? -7.857 6.267 -10.935 1.00 93.75 204 PHE A O 1
ATOM 1644 N N . PHE A 1 205 ? -5.687 6.712 -11.241 1.00 95.06 205 PHE A N 1
ATOM 1645 C CA . PHE A 1 205 ? -5.413 6.795 -9.805 1.00 95.06 205 PHE A CA 1
ATOM 1646 C C . PHE A 1 205 ? -6.225 7.894 -9.116 1.00 95.06 205 PHE A C 1
ATOM 1648 O O . PHE A 1 205 ? -6.627 7.709 -7.969 1.00 95.06 205 PHE A O 1
ATOM 1655 N N . GLN A 1 206 ? -6.469 9.015 -9.795 1.00 95.19 206 GLN A N 1
ATOM 1656 C CA . GLN A 1 206 ? -7.243 10.148 -9.283 1.00 95.19 206 GLN A CA 1
ATOM 1657 C C . GLN A 1 206 ? -8.758 9.987 -9.463 1.00 95.19 206 GLN A C 1
ATOM 1659 O O . GLN A 1 206 ? -9.525 10.724 -8.840 1.00 95.19 206 GLN A O 1
ATOM 1664 N N . PHE A 1 207 ? -9.198 9.032 -10.282 1.00 94.31 207 PHE A N 1
ATOM 1665 C CA . PHE A 1 207 ? -10.607 8.808 -10.559 1.00 94.31 207 PHE A CA 1
ATOM 1666 C C . PHE A 1 207 ? -11.385 8.368 -9.311 1.00 94.31 207 PHE A C 1
ATOM 1668 O O . PHE A 1 207 ? -10.919 7.563 -8.495 1.00 94.31 207 PHE A O 1
ATOM 1675 N N . ARG A 1 208 ? -12.606 8.896 -9.177 1.00 92.69 208 ARG A N 1
ATOM 1676 C CA . ARG A 1 208 ? -13.519 8.649 -8.058 1.00 92.69 208 ARG A CA 1
ATOM 1677 C C . ARG A 1 208 ? -14.870 8.190 -8.596 1.00 92.69 208 ARG A C 1
ATOM 1679 O O . ARG A 1 208 ? -15.672 9.017 -9.007 1.00 92.69 208 ARG A O 1
ATOM 1686 N N . ALA A 1 209 ? -15.146 6.888 -8.526 1.00 84.62 209 ALA A N 1
ATOM 1687 C CA . ALA A 1 209 ? -16.485 6.373 -8.828 1.00 84.62 209 ALA A CA 1
ATOM 1688 C C . ALA A 1 209 ? -17.514 6.749 -7.744 1.00 84.62 209 ALA A C 1
ATOM 1690 O O . ALA A 1 209 ? -18.702 6.904 -8.012 1.00 84.62 209 ALA A O 1
ATOM 1691 N N . LYS A 1 210 ? -17.052 6.845 -6.492 1.00 80.69 210 LYS A N 1
ATOM 1692 C CA . LYS A 1 210 ? -17.830 7.274 -5.321 1.00 80.69 210 LYS A CA 1
ATOM 1693 C C . LYS A 1 210 ? -17.040 8.353 -4.576 1.00 80.69 210 LYS A C 1
ATOM 1695 O O . LYS A 1 210 ? -16.654 9.353 -5.166 1.00 80.69 210 LYS A O 1
ATOM 1700 N N . ASP A 1 211 ? -16.707 8.113 -3.310 1.00 80.44 211 ASP A N 1
ATOM 1701 C CA . ASP A 1 211 ? -16.093 9.127 -2.447 1.00 80.44 211 ASP A CA 1
ATOM 1702 C C . ASP A 1 211 ? -14.565 9.017 -2.331 1.00 80.44 211 ASP A C 1
ATOM 1704 O O . ASP A 1 211 ? -13.941 9.848 -1.672 1.00 80.44 211 ASP A O 1
ATOM 1708 N N . ARG A 1 212 ? -13.936 7.984 -2.912 1.00 86.44 212 ARG A N 1
ATOM 1709 C CA . ARG A 1 212 ? -12.492 7.735 -2.753 1.00 86.44 212 ARG A CA 1
ATOM 1710 C C . ARG A 1 212 ? -11.819 7.312 -4.055 1.00 86.44 212 ARG A C 1
ATOM 1712 O O . ARG A 1 212 ? -12.336 6.469 -4.787 1.00 86.44 212 ARG A O 1
ATOM 1719 N N . SER A 1 213 ? -10.637 7.874 -4.297 1.00 94.00 213 SER A N 1
ATOM 1720 C CA . SER A 1 213 ? -9.708 7.430 -5.340 1.00 94.00 213 SER A CA 1
ATOM 1721 C C . SER A 1 213 ? -8.553 6.627 -4.736 1.00 94.00 213 SER A C 1
ATOM 1723 O O . SER A 1 213 ? -8.321 6.666 -3.522 1.00 94.00 213 SER A O 1
ATOM 1725 N N . LEU A 1 214 ? -7.804 5.913 -5.581 1.00 94.31 214 LEU A N 1
ATOM 1726 C CA . LEU A 1 214 ? -6.557 5.262 -5.162 1.00 94.31 214 LEU A CA 1
ATOM 1727 C C . LEU A 1 214 ? -5.523 6.297 -4.719 1.00 94.31 214 LEU A C 1
ATOM 1729 O O . LEU A 1 214 ? -4.830 6.092 -3.725 1.00 94.31 214 LEU A O 1
ATOM 1733 N N . TRP A 1 215 ? -5.465 7.428 -5.425 1.00 94.44 215 TRP A N 1
ATOM 1734 C CA . TRP A 1 215 ? -4.582 8.538 -5.103 1.00 94.44 215 TRP A CA 1
ATOM 1735 C C . TRP A 1 215 ? -4.844 9.055 -3.694 1.00 94.44 215 TRP A C 1
ATOM 1737 O O . TRP A 1 215 ? -3.909 9.172 -2.913 1.00 94.44 215 TRP A O 1
ATOM 1747 N N . ASP A 1 216 ? -6.104 9.314 -3.337 1.00 91.25 216 ASP A N 1
ATOM 1748 C CA . ASP A 1 216 ? -6.453 9.800 -1.997 1.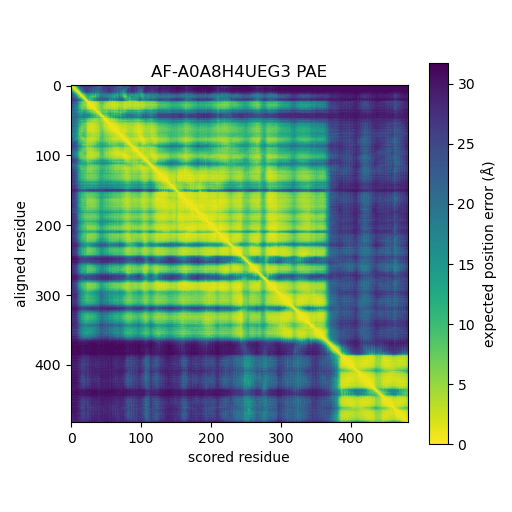00 91.25 216 ASP A CA 1
ATOM 1749 C C . ASP A 1 216 ? -6.066 8.790 -0.915 1.00 91.25 216 ASP A C 1
ATOM 1751 O O . ASP A 1 216 ? -5.525 9.171 0.122 1.00 91.25 216 ASP A O 1
ATOM 1755 N N . ALA A 1 217 ? -6.319 7.500 -1.163 1.00 89.06 217 ALA A N 1
ATOM 1756 C CA . ALA A 1 217 ? -6.015 6.434 -0.216 1.00 89.06 217 ALA A CA 1
ATOM 1757 C C . ALA A 1 217 ? -4.504 6.317 0.047 1.00 89.06 217 ALA A C 1
ATOM 1759 O O . ALA A 1 217 ? -4.076 6.344 1.202 1.00 89.06 217 ALA A O 1
ATOM 1760 N N . PHE A 1 218 ? -3.691 6.240 -1.010 1.00 91.56 218 PHE A N 1
ATOM 1761 C CA . PHE A 1 218 ? -2.239 6.113 -0.876 1.00 91.56 218 PHE A CA 1
ATOM 1762 C C . PHE A 1 218 ? -1.578 7.413 -0.413 1.00 91.56 218 PHE A C 1
ATOM 1764 O O . PHE A 1 218 ? -0.661 7.377 0.408 1.00 91.56 218 PHE A O 1
ATOM 1771 N N . ASN A 1 219 ? -2.068 8.570 -0.865 1.00 89.94 219 ASN A N 1
ATOM 1772 C CA . ASN A 1 219 ? -1.552 9.863 -0.432 1.00 89.94 219 ASN A CA 1
ATOM 1773 C C . ASN A 1 219 ? -1.846 10.133 1.049 1.00 89.94 219 ASN A C 1
ATOM 1775 O O . ASN A 1 219 ? -1.003 10.715 1.720 1.00 89.94 219 ASN A O 1
ATOM 1779 N N . ALA A 1 220 ? -2.982 9.674 1.587 1.00 84.50 220 ALA A N 1
ATOM 1780 C CA . ALA A 1 220 ? -3.246 9.757 3.025 1.00 84.50 220 ALA A CA 1
ATOM 1781 C C . ALA A 1 220 ? -2.210 8.959 3.842 1.00 84.50 220 ALA A C 1
ATOM 1783 O O . ALA A 1 220 ? -1.679 9.471 4.825 1.00 84.50 220 ALA A O 1
ATOM 1784 N N . SER A 1 221 ? -1.861 7.744 3.402 1.00 85.38 221 SER A N 1
ATOM 1785 C CA . SER A 1 221 ? -0.775 6.963 4.017 1.00 85.38 221 SER A CA 1
ATOM 1786 C C . SER A 1 221 ? 0.590 7.653 3.885 1.00 85.38 221 SER A C 1
ATOM 1788 O O . SER A 1 221 ? 1.376 7.658 4.828 1.00 85.38 221 SER A O 1
ATOM 1790 N N . LEU A 1 222 ? 0.874 8.286 2.743 1.00 87.25 222 LEU A N 1
ATOM 1791 C CA . LEU A 1 222 ? 2.111 9.047 2.546 1.00 87.25 222 LEU A CA 1
ATOM 1792 C C . LEU A 1 222 ? 2.188 10.287 3.452 1.00 87.25 222 LEU A C 1
ATOM 1794 O O . LEU A 1 222 ? 3.249 10.579 3.996 1.00 87.25 222 LEU A O 1
ATOM 1798 N N . GLN A 1 223 ? 1.083 11.013 3.627 1.00 84.44 223 GLN A N 1
ATOM 1799 C CA . GLN A 1 223 ? 1.013 12.165 4.530 1.00 84.44 223 GLN A CA 1
ATOM 1800 C C . GLN A 1 223 ? 1.264 11.747 5.978 1.00 84.44 223 GLN A C 1
ATOM 1802 O O . GLN A 1 223 ? 1.997 12.428 6.687 1.00 84.44 223 GLN A O 1
ATOM 1807 N N . GLN A 1 224 ? 0.723 10.602 6.399 1.00 77.88 224 GLN A N 1
ATOM 1808 C CA . GLN A 1 224 ? 0.985 10.055 7.728 1.00 77.88 224 GLN A CA 1
ATOM 1809 C C . GLN A 1 224 ? 2.477 9.765 7.937 1.00 77.88 224 GLN A C 1
ATOM 1811 O O . GLN A 1 224 ? 3.036 10.175 8.951 1.00 77.88 224 GLN A O 1
ATOM 1816 N N . LEU A 1 225 ? 3.136 9.165 6.941 1.00 80.94 225 LEU A N 1
ATOM 1817 C CA . LEU A 1 225 ? 4.574 8.888 6.979 1.00 80.94 225 LEU A CA 1
ATOM 1818 C C . LEU A 1 225 ? 5.406 10.168 7.148 1.00 80.94 225 LEU A C 1
ATOM 1820 O O . LEU A 1 225 ? 6.410 10.167 7.850 1.00 80.94 225 LEU A O 1
ATOM 1824 N N . GLN A 1 226 ? 4.998 11.275 6.520 1.00 75.81 226 GLN A N 1
ATOM 1825 C CA . GLN A 1 226 ? 5.721 12.554 6.570 1.00 75.81 226 GLN A CA 1
ATOM 1826 C C . GLN A 1 226 ? 5.768 13.190 7.968 1.00 75.81 226 GLN A C 1
ATOM 1828 O O . GLN A 1 226 ? 6.607 14.060 8.203 1.00 75.81 226 GLN A O 1
ATOM 1833 N N . HIS A 1 227 ? 4.922 12.745 8.900 1.00 68.75 227 HIS A N 1
ATOM 1834 C CA . HIS A 1 227 ? 4.895 13.233 10.279 1.00 68.75 227 HIS A CA 1
ATOM 1835 C C . HIS A 1 227 ? 5.857 12.493 11.232 1.00 68.75 227 HIS A C 1
ATOM 1837 O O . HIS A 1 227 ? 5.969 12.890 12.392 1.00 68.75 227 HIS A O 1
ATOM 1843 N N . GLU A 1 228 ? 6.570 11.463 10.764 1.00 66.12 228 GLU A N 1
ATOM 1844 C CA . GLU A 1 228 ? 7.533 10.684 11.558 1.00 66.12 228 GLU A CA 1
ATOM 1845 C C . GLU A 1 228 ? 8.973 11.235 11.482 1.00 66.12 228 GLU A C 1
ATOM 1847 O O . GLU A 1 228 ? 9.377 11.881 10.510 1.00 66.12 228 GLU A O 1
ATOM 1852 N N . GLU A 1 229 ? 9.793 10.960 12.504 1.00 60.59 229 GLU A N 1
ATOM 1853 C CA . GLU A 1 229 ? 11.230 11.263 12.468 1.00 60.59 229 GLU A CA 1
ATOM 1854 C C . GLU A 1 229 ? 11.932 10.447 11.364 1.00 60.59 229 GLU A C 1
ATOM 1856 O O . GLU A 1 229 ? 11.742 9.241 11.248 1.00 60.59 229 GLU A O 1
ATOM 1861 N N . GLU A 1 230 ? 12.790 11.091 10.563 1.00 66.31 230 GLU A N 1
ATOM 1862 C CA . GLU A 1 230 ? 13.446 10.499 9.377 1.00 66.31 230 GLU A CA 1
ATOM 1863 C C . GLU A 1 230 ? 12.514 10.112 8.206 1.00 66.31 230 GLU A C 1
ATOM 1865 O O . GLU A 1 230 ? 12.948 9.408 7.284 1.00 66.31 230 GLU A O 1
ATOM 1870 N N . SER A 1 231 ? 11.283 10.632 8.177 1.00 75.69 231 SER A N 1
ATOM 1871 C CA . SER A 1 231 ? 10.297 10.404 7.110 1.00 75.69 231 SER A CA 1
ATOM 1872 C C . SER A 1 231 ? 10.835 10.638 5.692 1.00 75.69 231 SER A C 1
ATOM 1874 O O . SER A 1 231 ? 10.562 9.851 4.785 1.00 75.69 231 SER A O 1
ATOM 1876 N N . ASP A 1 232 ? 11.698 11.638 5.500 1.00 82.69 232 ASP A N 1
ATOM 1877 C CA . ASP A 1 232 ? 12.348 11.934 4.217 1.00 82.69 232 ASP A CA 1
ATOM 1878 C C . ASP A 1 232 ? 13.082 10.732 3.612 1.00 82.69 232 ASP A C 1
ATOM 1880 O O . ASP A 1 232 ? 13.121 10.562 2.390 1.00 82.69 232 ASP A O 1
ATOM 1884 N N . LYS A 1 233 ? 13.706 9.894 4.446 1.00 83.81 233 LYS A N 1
ATOM 1885 C CA . LYS A 1 233 ? 14.450 8.720 3.978 1.00 83.81 233 LYS A CA 1
ATOM 1886 C C . LYS A 1 233 ? 13.510 7.575 3.615 1.00 83.81 233 LYS A C 1
ATOM 1888 O O . LYS A 1 233 ? 13.753 6.909 2.612 1.00 83.81 233 LYS A O 1
ATOM 1893 N N . ALA A 1 234 ? 12.420 7.392 4.361 1.00 84.06 234 ALA A N 1
ATOM 1894 C CA . ALA A 1 234 ? 11.387 6.411 4.036 1.00 84.06 234 ALA A CA 1
ATOM 1895 C C . ALA A 1 234 ? 10.642 6.775 2.741 1.00 84.06 234 ALA A C 1
ATOM 1897 O O . ALA A 1 234 ? 10.438 5.917 1.884 1.00 84.06 234 ALA A O 1
ATOM 1898 N N . VAL A 1 235 ? 10.337 8.060 2.533 1.00 87.50 235 VAL A N 1
ATOM 1899 C CA . VAL A 1 235 ? 9.761 8.566 1.276 1.00 87.50 235 VAL A CA 1
ATOM 1900 C C . VAL A 1 235 ? 10.727 8.360 0.107 1.00 87.50 235 VAL A C 1
ATOM 1902 O O . VAL A 1 235 ? 10.321 7.886 -0.954 1.00 87.50 235 VAL A O 1
ATOM 1905 N N . LYS A 1 236 ? 12.021 8.658 0.289 1.00 85.69 236 LYS A N 1
ATOM 1906 C CA . LYS A 1 236 ? 13.040 8.375 -0.735 1.00 85.69 236 LYS A CA 1
ATOM 1907 C C . LYS A 1 236 ? 13.130 6.886 -1.041 1.00 85.69 236 LYS A C 1
ATOM 1909 O O . LYS A 1 236 ? 13.215 6.527 -2.208 1.00 85.69 236 LYS A O 1
ATOM 1914 N N . LEU A 1 237 ? 13.080 6.023 -0.026 1.00 85.69 237 LEU A N 1
ATOM 1915 C CA . LEU A 1 237 ? 13.056 4.580 -0.235 1.00 85.69 237 LEU A CA 1
ATOM 1916 C C . LEU A 1 237 ? 11.833 4.177 -1.062 1.00 85.69 237 LEU A C 1
ATOM 1918 O O . LEU A 1 237 ? 12.007 3.525 -2.086 1.00 85.69 237 LEU A O 1
ATOM 1922 N N . LEU A 1 238 ? 10.631 4.635 -0.695 1.00 87.94 238 LEU A N 1
ATOM 1923 C CA . LEU A 1 238 ? 9.401 4.386 -1.454 1.00 87.94 238 LEU A CA 1
ATOM 1924 C C . LEU A 1 238 ? 9.552 4.766 -2.933 1.00 87.94 238 LEU A C 1
ATOM 1926 O O . LEU A 1 238 ? 9.174 3.991 -3.802 1.00 87.94 238 LEU A O 1
ATOM 1930 N N . GLN A 1 239 ? 10.159 5.917 -3.219 1.00 88.50 239 GLN A N 1
ATOM 1931 C CA . GLN A 1 239 ? 10.419 6.395 -4.581 1.00 88.50 239 GLN A CA 1
ATOM 1932 C C . GLN A 1 239 ? 11.442 5.548 -5.355 1.00 88.50 239 GLN A C 1
ATOM 1934 O O . GLN A 1 239 ? 11.445 5.575 -6.585 1.00 88.50 239 GLN A O 1
ATOM 1939 N N . LEU A 1 240 ? 12.321 4.817 -4.665 1.00 86.88 240 LEU A N 1
ATOM 1940 C CA . LEU A 1 240 ? 13.329 3.949 -5.278 1.00 86.88 240 LEU A CA 1
ATOM 1941 C C . LEU A 1 240 ? 12.808 2.528 -5.525 1.00 86.88 240 LEU A C 1
ATOM 1943 O O . LEU A 1 240 ? 13.220 1.901 -6.499 1.00 86.88 240 LEU A O 1
ATOM 1947 N N . LEU A 1 241 ? 11.888 2.036 -4.688 1.00 86.00 241 LEU A N 1
ATOM 1948 C CA . LEU A 1 241 ? 11.351 0.669 -4.750 1.00 86.00 241 LEU A CA 1
ATOM 1949 C C . LEU A 1 241 ? 10.861 0.230 -6.142 1.00 86.00 241 LEU A C 1
ATOM 1951 O O . LEU A 1 241 ? 11.156 -0.903 -6.511 1.00 86.00 241 LEU A O 1
ATOM 1955 N N . PRO A 1 242 ? 10.205 1.071 -6.967 1.00 88.06 242 PRO A N 1
ATOM 1956 C CA . PRO A 1 242 ? 9.762 0.642 -8.293 1.00 88.06 242 PRO A CA 1
ATOM 1957 C C . PRO A 1 242 ? 10.902 0.198 -9.217 1.00 88.06 242 PRO A C 1
ATOM 1959 O O . PRO A 1 242 ? 10.690 -0.628 -10.100 1.00 88.06 242 PRO A O 1
ATOM 1962 N N . TYR A 1 243 ? 12.116 0.712 -9.008 1.00 85.69 243 TYR A N 1
ATOM 1963 C CA . TYR A 1 243 ? 13.306 0.388 -9.803 1.00 85.69 243 TYR A CA 1
ATOM 1964 C C . TYR A 1 243 ? 14.077 -0.820 -9.257 1.00 85.69 243 TYR A C 1
ATOM 1966 O O . TYR A 1 243 ? 15.088 -1.232 -9.829 1.00 85.69 243 TYR A O 1
ATOM 1974 N N . LEU A 1 244 ? 13.605 -1.400 -8.156 1.00 80.25 244 LEU A N 1
ATOM 1975 C CA . LEU A 1 244 ? 14.260 -2.457 -7.411 1.00 80.25 244 LEU A CA 1
ATOM 1976 C C . LEU A 1 244 ? 13.434 -3.747 -7.481 1.00 80.25 244 LEU A C 1
ATOM 1978 O O . LEU A 1 244 ? 12.266 -3.778 -7.119 1.00 80.25 244 LEU A O 1
ATOM 1982 N N . ARG A 1 245 ? 14.045 -4.862 -7.902 1.00 74.31 245 ARG A N 1
ATOM 1983 C CA . ARG A 1 245 ? 13.388 -6.181 -7.826 1.00 74.31 245 ARG A CA 1
ATOM 1984 C C . ARG A 1 2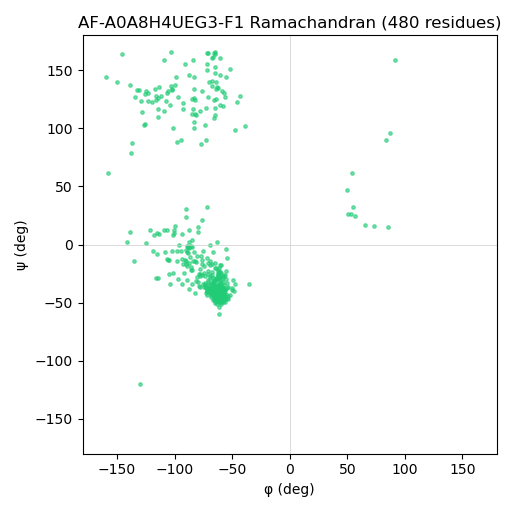45 ? 13.151 -6.623 -6.364 1.00 74.31 245 ARG A C 1
ATOM 1986 O O . ARG A 1 245 ? 14.101 -6.776 -5.598 1.00 74.31 245 ARG A O 1
ATOM 1993 N N . ASN A 1 246 ? 11.900 -6.925 -6.013 1.00 62.59 246 ASN A N 1
ATOM 1994 C CA . ASN A 1 246 ? 11.423 -7.237 -4.652 1.00 62.59 246 ASN A CA 1
ATOM 1995 C C . ASN A 1 246 ? 12.141 -8.388 -3.909 1.00 62.59 246 ASN A C 1
ATOM 1997 O O . ASN A 1 246 ? 12.115 -8.445 -2.681 1.00 62.59 246 ASN A O 1
ATOM 2001 N N . GLU A 1 247 ? 12.781 -9.320 -4.619 1.00 55.59 247 GLU A N 1
ATOM 2002 C CA . GLU A 1 247 ? 13.257 -10.593 -4.046 1.00 55.59 247 GLU A CA 1
ATOM 2003 C C . GLU A 1 247 ? 14.721 -10.577 -3.565 1.00 55.59 247 GLU A C 1
ATOM 2005 O O . GLU A 1 247 ? 15.154 -11.510 -2.883 1.00 55.59 247 GLU A O 1
ATOM 2010 N N . MET A 1 248 ? 15.509 -9.551 -3.919 1.00 52.22 248 MET A N 1
ATOM 2011 C CA . MET A 1 248 ? 16.978 -9.631 -3.813 1.00 52.22 248 MET A CA 1
ATOM 2012 C C . MET A 1 248 ? 17.703 -8.416 -3.209 1.00 52.22 248 MET A C 1
ATOM 2014 O O . MET A 1 248 ? 18.833 -8.587 -2.751 1.00 52.22 248 MET A O 1
ATOM 2018 N N . VAL A 1 249 ? 17.058 -7.247 -3.075 1.00 51.47 249 VAL A N 1
ATOM 2019 C CA . VAL A 1 249 ? 17.693 -6.006 -2.557 1.00 51.47 249 VAL A CA 1
ATOM 2020 C C . VAL A 1 249 ? 18.213 -6.135 -1.117 1.00 51.47 249 VAL A C 1
ATOM 2022 O O . VAL A 1 249 ? 19.098 -5.409 -0.680 1.00 51.47 249 VAL A O 1
ATOM 2025 N N . LEU A 1 250 ? 17.712 -7.105 -0.361 1.00 53.09 250 LEU A N 1
ATOM 2026 C CA . LEU A 1 250 ? 17.841 -7.151 1.093 1.00 53.09 250 LEU A CA 1
ATOM 2027 C C . LEU A 1 250 ? 18.945 -8.085 1.618 1.00 53.09 250 LEU A C 1
ATOM 2029 O O . LEU A 1 250 ? 18.932 -8.468 2.790 1.00 53.09 250 LEU A O 1
ATOM 2033 N N . ARG A 1 251 ? 19.891 -8.530 0.782 1.00 52.31 251 ARG A N 1
ATOM 2034 C CA . ARG A 1 251 ? 20.902 -9.506 1.236 1.00 52.31 251 ARG A CA 1
ATOM 2035 C C . ARG A 1 251 ? 22.077 -8.891 2.008 1.00 52.31 251 ARG A C 1
ATOM 2037 O O . ARG A 1 251 ? 22.554 -9.562 2.923 1.00 52.31 251 ARG A O 1
ATOM 2044 N N . SER A 1 252 ? 22.486 -7.653 1.724 1.00 44.53 252 SER A N 1
ATOM 2045 C CA . SER A 1 252 ? 23.680 -7.024 2.327 1.00 44.53 252 SER A CA 1
ATOM 2046 C C . SER A 1 252 ? 23.401 -5.816 3.237 1.00 44.53 252 SER A C 1
ATOM 2048 O O . SER A 1 252 ? 24.138 -5.629 4.198 1.00 44.53 252 SER A O 1
ATOM 2050 N N . GLU A 1 253 ? 22.324 -5.050 3.017 1.00 53.31 253 GLU A N 1
ATOM 2051 C CA . GLU A 1 253 ? 22.082 -3.749 3.692 1.00 53.31 253 GLU A CA 1
ATOM 2052 C C . GLU A 1 253 ? 20.768 -3.684 4.495 1.00 53.31 253 GLU A C 1
ATOM 2054 O O . GLU A 1 253 ? 20.340 -2.625 4.957 1.00 53.31 253 GLU A O 1
ATOM 2059 N N . TYR A 1 254 ? 20.133 -4.843 4.710 1.00 52.34 254 TYR A N 1
ATOM 2060 C CA . TYR A 1 254 ? 18.797 -4.982 5.310 1.00 52.34 254 TYR A CA 1
ATOM 2061 C C . TYR A 1 254 ? 18.584 -4.205 6.612 1.00 52.34 254 TYR A C 1
ATOM 2063 O O . TYR A 1 254 ? 17.467 -3.804 6.893 1.00 52.34 254 TYR A O 1
ATOM 2071 N N . LEU A 1 255 ? 19.629 -4.010 7.415 1.00 50.12 255 LEU A N 1
ATOM 2072 C CA . LEU A 1 255 ? 19.518 -3.452 8.766 1.00 50.12 255 LEU A CA 1
ATOM 2073 C C . LEU A 1 255 ? 19.534 -1.917 8.803 1.00 50.12 255 LEU A C 1
ATOM 2075 O O . LEU A 1 255 ? 19.026 -1.340 9.753 1.00 50.12 255 LEU A O 1
ATOM 2079 N N . GLN A 1 256 ? 20.064 -1.248 7.773 1.00 57.88 256 GLN A N 1
ATOM 2080 C CA . GLN A 1 256 ? 19.908 0.209 7.642 1.00 57.88 256 GLN A CA 1
ATOM 2081 C C . GLN A 1 256 ? 18.579 0.558 6.966 1.00 57.88 256 GLN A C 1
ATOM 2083 O O . GLN A 1 256 ? 17.938 1.543 7.318 1.00 57.88 256 GLN A O 1
ATOM 2088 N N . LEU A 1 257 ? 18.131 -0.291 6.034 1.00 69.50 257 LEU A N 1
ATOM 2089 C CA . LEU A 1 257 ? 16.831 -0.149 5.382 1.00 69.50 257 LEU A CA 1
ATOM 2090 C C . LEU A 1 257 ? 15.667 -0.625 6.258 1.00 69.50 257 LEU A C 1
ATOM 2092 O O . LEU A 1 257 ? 14.542 -0.203 6.013 1.00 69.50 257 LEU A O 1
ATOM 2096 N N . SER A 1 258 ? 15.903 -1.467 7.273 1.00 69.31 258 SER A N 1
ATOM 2097 C CA . SER A 1 258 ? 14.828 -2.030 8.101 1.00 69.31 258 SER A CA 1
ATOM 2098 C C . SER A 1 258 ? 14.032 -0.952 8.816 1.00 69.31 258 SER A C 1
ATOM 2100 O O . SER A 1 258 ? 12.814 -1.038 8.797 1.00 69.31 258 SER A O 1
ATOM 2102 N N . LYS A 1 259 ? 14.686 0.094 9.341 1.00 73.69 259 LYS A N 1
ATOM 2103 C CA . LYS A 1 259 ? 13.991 1.220 9.985 1.00 73.69 259 LYS A CA 1
ATOM 2104 C C . LYS A 1 259 ? 13.043 1.932 9.010 1.00 73.69 259 LYS A C 1
ATOM 2106 O O . LYS A 1 259 ? 11.905 2.220 9.346 1.00 73.69 259 LYS A O 1
ATOM 2111 N N . TYR A 1 260 ? 13.480 2.167 7.773 1.00 79.75 260 TYR A N 1
ATOM 2112 C CA . TYR A 1 260 ? 12.653 2.830 6.756 1.00 79.75 260 TYR A CA 1
ATOM 2113 C C . TYR A 1 260 ? 11.543 1.922 6.218 1.00 79.75 260 TYR A C 1
ATOM 2115 O O . TYR A 1 260 ? 10.442 2.385 5.938 1.00 79.75 260 TYR A O 1
ATOM 2123 N N . LEU A 1 261 ? 11.812 0.621 6.097 1.00 77.88 261 LEU A N 1
ATOM 2124 C CA . LEU A 1 261 ? 10.806 -0.382 5.752 1.00 77.88 261 LEU A CA 1
ATOM 2125 C C . LEU A 1 261 ? 9.774 -0.565 6.873 1.00 77.88 261 LEU A C 1
ATOM 2127 O O . LEU A 1 261 ? 8.616 -0.843 6.580 1.00 77.88 261 LEU A O 1
ATOM 2131 N N . GLU A 1 262 ? 10.173 -0.405 8.135 1.00 76.06 262 GLU A N 1
ATOM 2132 C CA . GLU A 1 262 ? 9.271 -0.387 9.288 1.00 76.06 262 GLU A CA 1
ATOM 2133 C C . GLU A 1 262 ? 8.329 0.817 9.222 1.00 76.06 262 GLU A C 1
ATOM 2135 O O . GLU A 1 262 ? 7.121 0.601 9.244 1.00 76.06 262 GLU A O 1
ATOM 2140 N N . SER A 1 263 ? 8.834 2.031 8.978 1.00 79.00 263 SER A N 1
ATOM 2141 C CA . SER A 1 263 ? 7.971 3.206 8.771 1.00 79.00 263 SER A CA 1
ATOM 2142 C C . SER A 1 263 ? 7.000 3.027 7.593 1.00 79.00 263 SER A C 1
ATOM 2144 O O . SER A 1 263 ? 5.810 3.305 7.702 1.00 79.00 263 SER A O 1
ATOM 2146 N N . LEU A 1 264 ? 7.449 2.471 6.457 1.00 81.94 264 LEU A N 1
ATOM 2147 C CA . LEU A 1 264 ? 6.547 2.173 5.327 1.00 81.94 264 LEU A CA 1
ATOM 2148 C C . LEU A 1 264 ? 5.470 1.132 5.674 1.00 81.94 264 LEU A C 1
ATOM 2150 O O . LEU A 1 264 ? 4.372 1.154 5.110 1.00 81.94 264 LEU A O 1
ATOM 2154 N N . ARG A 1 265 ? 5.783 0.215 6.590 1.00 78.62 265 ARG A N 1
ATOM 2155 C CA . ARG A 1 265 ? 4.865 -0.815 7.075 1.00 78.62 265 ARG A CA 1
ATOM 2156 C C . ARG A 1 265 ? 3.824 -0.255 8.046 1.00 78.62 265 ARG A C 1
ATOM 2158 O O . ARG A 1 265 ? 2.693 -0.739 8.030 1.00 78.62 265 ARG A O 1
ATOM 2165 N N . GLU A 1 266 ? 4.180 0.738 8.854 1.00 76.25 266 GLU A N 1
ATOM 2166 C CA . GLU A 1 266 ? 3.265 1.411 9.792 1.00 76.25 266 GLU A CA 1
ATOM 2167 C C . GLU A 1 266 ? 2.132 2.144 9.060 1.00 76.25 266 GLU A C 1
ATOM 2169 O O . GLU A 1 266 ? 1.004 2.198 9.544 1.00 76.25 266 GLU A O 1
ATOM 2174 N N . VAL A 1 267 ? 2.386 2.596 7.829 1.00 76.81 267 VAL A N 1
ATOM 2175 C CA . VAL A 1 267 ? 1.387 3.259 6.974 1.00 76.81 267 VAL A CA 1
ATOM 2176 C C . VAL A 1 267 ? 0.766 2.349 5.901 1.00 76.81 267 VAL A C 1
ATOM 2178 O O . VAL A 1 267 ? 0.086 2.835 4.992 1.00 76.81 267 VAL A O 1
ATOM 2181 N N . SER A 1 268 ? 0.972 1.026 5.988 1.00 75.62 268 SER A N 1
ATOM 2182 C CA . SER A 1 268 ? 0.474 0.020 5.025 1.00 75.62 268 SER A CA 1
ATOM 2183 C C . SER A 1 268 ? 0.905 0.225 3.561 1.00 75.62 268 SER A C 1
ATOM 2185 O O . SER A 1 268 ? 0.258 -0.278 2.643 1.00 75.62 268 SER A O 1
ATOM 2187 N N . LEU A 1 269 ? 2.020 0.916 3.305 1.00 79.81 269 LEU A N 1
ATOM 2188 C CA . LEU A 1 269 ? 2.609 0.998 1.957 1.00 79.81 269 LEU A CA 1
ATOM 2189 C C . LEU A 1 269 ? 3.488 -0.223 1.631 1.00 79.81 269 LEU A C 1
ATOM 2191 O O . LEU A 1 269 ? 3.952 -0.385 0.504 1.00 79.81 269 LEU A O 1
ATOM 2195 N N . TYR A 1 270 ? 3.705 -1.094 2.615 1.00 73.75 270 TYR A N 1
ATOM 2196 C CA . TYR A 1 270 ? 4.496 -2.311 2.512 1.00 73.75 270 TYR A CA 1
ATOM 2197 C C . TYR A 1 270 ? 3.962 -3.380 3.476 1.00 73.75 270 TYR A C 1
ATOM 2199 O O . TYR A 1 270 ? 3.630 -3.076 4.623 1.00 73.75 270 TYR A O 1
ATOM 2207 N N . ILE A 1 271 ? 3.917 -4.643 3.037 1.00 61.41 271 ILE A N 1
ATOM 2208 C CA . ILE A 1 271 ? 3.553 -5.788 3.875 1.00 61.41 271 ILE A CA 1
ATOM 2209 C C . ILE A 1 271 ? 4.751 -6.743 3.962 1.00 61.41 271 ILE A C 1
ATOM 2211 O O . ILE A 1 271 ? 5.395 -7.085 2.978 1.00 61.41 271 ILE A O 1
ATOM 2215 N N . THR A 1 272 ? 5.076 -7.211 5.168 1.00 56.62 272 THR A N 1
ATOM 2216 C CA . THR A 1 272 ? 6.066 -8.288 5.333 1.00 56.62 272 THR A CA 1
ATOM 2217 C C . THR A 1 272 ? 5.394 -9.640 5.107 1.00 56.62 272 THR A C 1
ATOM 2219 O O . THR A 1 272 ? 4.439 -9.983 5.813 1.00 56.62 272 THR A O 1
ATOM 2222 N N . SER A 1 273 ? 5.922 -10.442 4.174 1.00 46.78 273 SER A N 1
ATOM 2223 C CA . SER A 1 273 ? 5.547 -11.856 4.066 1.00 46.78 273 SER A CA 1
ATOM 2224 C C . SER A 1 273 ? 5.835 -12.561 5.396 1.00 46.78 273 SE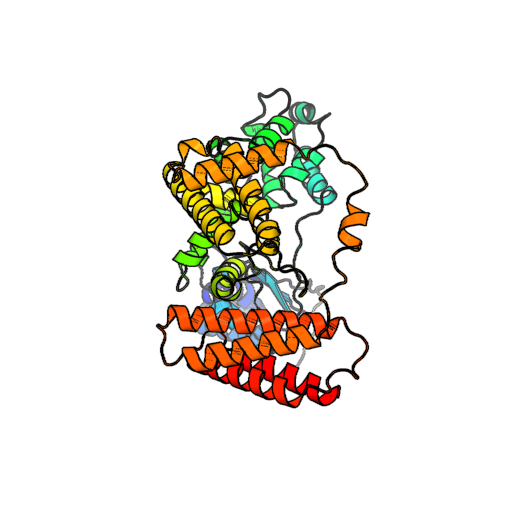R A C 1
ATOM 2226 O O . SER A 1 273 ? 6.921 -12.453 5.966 1.00 46.78 273 SER A O 1
ATOM 2228 N N . SER A 1 274 ? 4.849 -13.296 5.909 1.00 41.38 274 SER A N 1
ATOM 2229 C CA . SER A 1 274 ? 4.878 -13.971 7.214 1.00 41.38 274 SER A CA 1
ATOM 2230 C C . SER A 1 274 ? 5.900 -15.111 7.311 1.00 41.38 274 SER A C 1
ATOM 2232 O O . SER A 1 274 ? 6.125 -15.657 8.397 1.00 41.38 274 SER A O 1
ATOM 2234 N N . SER A 1 275 ? 6.569 -15.477 6.214 1.00 43.47 275 SER A N 1
ATOM 2235 C CA . SER A 1 275 ? 7.636 -16.468 6.278 1.00 43.47 275 SER A CA 1
ATOM 2236 C C . SER A 1 275 ? 8.945 -15.807 6.724 1.00 43.47 275 SER A C 1
ATOM 2238 O O . SER A 1 275 ? 9.596 -15.085 5.979 1.00 43.47 275 SER A O 1
ATOM 2240 N N . ARG A 1 276 ? 9.424 -16.151 7.928 1.00 42.94 276 ARG A N 1
ATOM 2241 C CA . ARG A 1 276 ? 10.772 -15.783 8.428 1.00 42.94 276 ARG A CA 1
ATOM 2242 C C . ARG A 1 276 ? 11.930 -16.227 7.504 1.00 42.94 276 ARG A C 1
ATOM 2244 O O . ARG A 1 276 ? 13.092 -15.980 7.815 1.00 42.94 276 ARG A O 1
ATOM 2251 N N . ARG A 1 277 ? 11.625 -16.948 6.417 1.00 40.50 277 ARG A N 1
ATOM 2252 C CA . ARG A 1 277 ? 12.562 -17.521 5.446 1.00 40.50 277 ARG A CA 1
ATOM 2253 C C . ARG A 1 277 ? 12.595 -16.755 4.119 1.00 40.50 277 ARG A C 1
ATOM 2255 O O . ARG A 1 277 ? 13.637 -16.792 3.471 1.00 40.50 277 ARG A O 1
ATOM 2262 N N . SER A 1 278 ? 11.525 -16.051 3.739 1.00 46.34 278 SER A N 1
ATOM 2263 C CA . SER A 1 278 ? 11.526 -15.187 2.556 1.00 46.34 278 SER A CA 1
ATOM 2264 C C . SER A 1 278 ? 11.898 -13.764 2.956 1.00 46.34 278 SER A C 1
ATOM 2266 O O . SER A 1 278 ? 11.183 -13.119 3.714 1.00 46.34 278 SER A O 1
ATOM 2268 N N . ARG A 1 279 ? 13.027 -13.263 2.447 1.00 55.31 279 ARG A N 1
ATOM 2269 C CA . ARG A 1 279 ? 13.426 -11.849 2.570 1.00 55.31 279 ARG A CA 1
ATOM 2270 C C . ARG A 1 279 ? 12.894 -11.014 1.395 1.00 55.31 279 ARG A C 1
ATOM 2272 O O . ARG A 1 279 ? 13.571 -10.087 0.965 1.00 55.31 279 ARG A O 1
ATOM 2279 N N . SER A 1 280 ? 11.747 -11.392 0.829 1.00 61.22 280 SER A N 1
ATOM 2280 C CA . SER A 1 280 ? 11.100 -10.657 -0.259 1.00 61.22 280 SER A CA 1
ATOM 2281 C C . SER A 1 280 ? 10.260 -9.512 0.298 1.00 61.22 280 SER A C 1
ATOM 2283 O O . SER A 1 280 ? 9.483 -9.720 1.234 1.00 61.22 280 SER A O 1
ATOM 2285 N N . LEU A 1 281 ? 10.381 -8.328 -0.299 1.00 70.44 281 LEU A N 1
ATOM 2286 C CA . LEU A 1 281 ? 9.447 -7.237 -0.044 1.00 70.44 281 LEU A CA 1
ATOM 2287 C C . LEU A 1 281 ? 8.112 -7.559 -0.733 1.00 70.44 281 LEU A C 1
ATOM 2289 O O . LEU A 1 281 ? 8.079 -7.692 -1.953 1.00 70.44 281 LEU A O 1
ATOM 2293 N N . ASP A 1 282 ? 7.026 -7.701 0.025 1.00 75.94 282 ASP A N 1
ATOM 2294 C CA . ASP A 1 282 ? 5.676 -7.845 -0.523 1.00 75.94 282 ASP A CA 1
ATOM 2295 C C . ASP A 1 282 ? 5.004 -6.462 -0.577 1.00 75.94 282 ASP A C 1
ATOM 2297 O O . ASP A 1 282 ? 4.440 -5.958 0.398 1.00 75.94 282 ASP A O 1
ATOM 2301 N N . ILE A 1 283 ? 5.184 -5.782 -1.710 1.00 82.62 283 ILE A N 1
ATOM 2302 C CA . ILE A 1 283 ? 4.604 -4.463 -1.979 1.00 82.62 283 ILE A CA 1
ATOM 2303 C C . ILE A 1 283 ? 3.566 -4.634 -3.075 1.00 82.62 283 ILE A C 1
ATOM 2305 O O . ILE A 1 283 ? 3.865 -5.165 -4.146 1.00 82.62 283 ILE A O 1
ATOM 2309 N N . HIS A 1 284 ? 2.359 -4.138 -2.817 1.00 87.25 284 HIS A N 1
ATOM 2310 C CA . HIS A 1 284 ? 1.278 -4.197 -3.787 1.00 87.25 284 HIS A CA 1
ATOM 2311 C C . HIS A 1 284 ? 1.678 -3.465 -5.087 1.00 87.25 284 HIS A C 1
ATOM 2313 O O . HIS A 1 284 ? 2.130 -2.319 -5.011 1.00 87.25 284 HIS A O 1
ATOM 2319 N N . PRO A 1 285 ? 1.477 -4.043 -6.288 1.00 89.12 285 PRO A N 1
ATOM 2320 C CA . PRO A 1 285 ? 1.921 -3.424 -7.543 1.00 89.12 285 PRO A CA 1
ATOM 2321 C C . PRO A 1 285 ? 1.376 -2.007 -7.771 1.00 89.12 285 PRO A C 1
ATOM 2323 O O . PRO A 1 285 ? 2.122 -1.113 -8.161 1.00 89.12 285 PRO A O 1
ATOM 2326 N N . LEU A 1 286 ? 0.107 -1.756 -7.424 1.00 92.19 286 LEU A N 1
ATOM 2327 C CA . LEU A 1 286 ? -0.478 -0.406 -7.488 1.00 92.19 286 LEU A CA 1
ATOM 2328 C C . LEU A 1 286 ? 0.203 0.614 -6.550 1.00 92.19 286 LEU A C 1
ATOM 2330 O O . LEU A 1 286 ? 0.198 1.804 -6.850 1.00 92.19 286 LEU A O 1
ATOM 2334 N N . VAL A 1 287 ? 0.826 0.182 -5.447 1.00 91.69 287 VAL A N 1
ATOM 2335 C CA . VAL A 1 287 ? 1.624 1.072 -4.582 1.00 91.69 287 VAL A CA 1
ATOM 2336 C C . VAL A 1 287 ? 2.962 1.411 -5.244 1.00 91.69 287 VAL A C 1
ATOM 2338 O O . VAL A 1 287 ? 3.413 2.551 -5.161 1.00 91.69 287 VAL A O 1
ATOM 2341 N N . LEU A 1 288 ? 3.580 0.463 -5.957 1.00 89.56 288 LEU A N 1
ATOM 2342 C CA . LEU A 1 288 ? 4.785 0.740 -6.749 1.00 89.56 288 LEU A CA 1
ATOM 2343 C C . LEU A 1 288 ? 4.484 1.715 -7.893 1.00 89.56 288 LEU A C 1
ATOM 2345 O O . LEU A 1 288 ? 5.243 2.656 -8.110 1.00 89.56 288 LEU A O 1
ATOM 2349 N N . GLN A 1 289 ? 3.352 1.538 -8.576 1.00 90.81 289 GLN A N 1
ATOM 2350 C CA . GLN A 1 289 ? 2.876 2.487 -9.583 1.00 90.81 289 GLN A CA 1
ATOM 2351 C C . GLN A 1 289 ? 2.616 3.869 -8.970 1.00 90.81 289 GLN A C 1
ATOM 2353 O O . GLN A 1 289 ? 3.120 4.866 -9.479 1.00 90.81 289 GLN A O 1
ATOM 2358 N N . PHE A 1 290 ? 1.931 3.943 -7.824 1.00 93.12 290 PHE A N 1
ATOM 2359 C CA . PHE A 1 290 ? 1.766 5.199 -7.085 1.00 93.12 290 PHE A CA 1
ATOM 2360 C C . PHE A 1 290 ? 3.110 5.872 -6.786 1.00 93.12 290 PHE A C 1
ATOM 2362 O O . PHE A 1 290 ? 3.272 7.063 -7.044 1.00 93.12 290 PHE A O 1
ATOM 2369 N N . ALA A 1 291 ? 4.097 5.115 -6.303 1.00 91.31 291 ALA A N 1
ATOM 2370 C CA . ALA A 1 291 ? 5.424 5.637 -6.002 1.00 91.31 291 ALA A CA 1
ATOM 2371 C C . ALA A 1 291 ? 6.140 6.207 -7.241 1.00 91.31 291 ALA A C 1
ATOM 2373 O O . ALA A 1 291 ? 6.840 7.215 -7.128 1.00 91.31 291 ALA A O 1
ATOM 2374 N N . GLN A 1 292 ? 5.931 5.627 -8.429 1.00 88.69 292 GLN A N 1
ATOM 2375 C CA . GLN A 1 292 ? 6.433 6.190 -9.692 1.00 88.69 292 GLN A CA 1
ATOM 2376 C C . GLN A 1 292 ? 5.760 7.522 -10.049 1.00 88.69 292 GLN A C 1
ATOM 2378 O O . GLN A 1 292 ? 6.418 8.399 -10.614 1.00 88.69 292 GLN A O 1
ATOM 2383 N N . LEU A 1 293 ? 4.478 7.686 -9.705 1.00 90.62 293 LEU A N 1
ATOM 2384 C CA . LEU A 1 293 ? 3.704 8.908 -9.950 1.00 90.62 293 LEU A CA 1
ATOM 2385 C C . LEU A 1 293 ? 4.041 10.056 -8.981 1.00 90.62 293 LEU A C 1
ATOM 2387 O O . LEU A 1 293 ? 3.658 11.199 -9.239 1.00 90.62 293 LEU A O 1
ATOM 2391 N N . LEU A 1 294 ? 4.751 9.782 -7.879 1.00 89.06 294 LEU A N 1
ATOM 2392 C CA . LEU A 1 294 ? 5.202 10.812 -6.931 1.00 89.06 294 LEU A CA 1
ATOM 2393 C C . LEU A 1 294 ? 6.319 11.700 -7.492 1.00 89.06 294 LEU A C 1
ATOM 2395 O O . LEU A 1 294 ? 6.536 12.804 -6.995 1.00 89.06 294 LEU A O 1
ATOM 2399 N N . LEU A 1 295 ? 7.056 11.215 -8.491 1.00 86.12 295 LEU A N 1
ATOM 2400 C CA . LEU A 1 295 ? 8.174 11.929 -9.095 1.00 86.12 295 LEU A CA 1
ATOM 2401 C C . LEU A 1 295 ? 7.762 12.528 -10.442 1.00 86.12 295 LEU A C 1
ATOM 2403 O O . LEU A 1 295 ? 7.162 11.846 -11.273 1.00 86.12 295 LEU A O 1
ATOM 2407 N N . SER A 1 296 ? 8.154 13.781 -10.692 1.00 84.62 296 SER A N 1
ATOM 2408 C CA . SER A 1 296 ? 8.068 14.360 -12.037 1.00 84.62 296 SER A CA 1
ATOM 2409 C C . SER A 1 296 ? 9.029 13.652 -12.996 1.00 84.62 296 SER A C 1
ATOM 2411 O O . SER A 1 296 ? 9.989 13.002 -12.566 1.00 84.62 296 SER A O 1
ATOM 2413 N N . GLU A 1 297 ? 8.816 13.788 -14.306 1.00 78.19 297 GLU A N 1
ATOM 2414 C CA . GLU A 1 297 ? 9.703 13.173 -15.299 1.00 78.19 297 GLU A CA 1
ATOM 2415 C C . GLU A 1 297 ? 11.165 13.623 -15.126 1.00 78.19 297 GLU A C 1
ATOM 2417 O O . GLU A 1 297 ? 12.088 12.805 -15.176 1.00 78.19 297 GLU A O 1
ATOM 2422 N N . GLU A 1 298 ? 11.370 14.907 -14.835 1.00 82.75 298 GLU A N 1
ATOM 2423 C CA . GLU A 1 298 ? 12.676 15.520 -14.596 1.00 82.75 298 GLU A CA 1
ATOM 2424 C C . GLU A 1 298 ? 13.340 14.971 -13.332 1.00 82.75 298 GLU A C 1
ATOM 2426 O O . GLU A 1 298 ? 14.556 14.793 -13.309 1.00 82.75 298 GLU A O 1
ATOM 2431 N N . ALA A 1 299 ? 12.556 14.665 -12.295 1.00 85.31 299 ALA A N 1
ATOM 2432 C CA . ALA A 1 299 ? 13.060 14.110 -11.043 1.00 85.31 299 ALA A CA 1
ATOM 2433 C C . ALA A 1 299 ? 13.357 12.603 -11.132 1.00 85.31 299 ALA A C 1
ATOM 2435 O O . ALA A 1 299 ? 14.205 12.101 -10.391 1.00 85.31 299 ALA A O 1
ATOM 2436 N N . ARG A 1 300 ? 12.704 11.866 -12.042 1.00 86.94 300 ARG A N 1
ATOM 2437 C CA . ARG A 1 300 ? 12.915 10.416 -12.217 1.00 86.94 300 ARG A CA 1
ATOM 2438 C C . ARG A 1 300 ? 14.253 10.074 -12.851 1.00 86.94 300 ARG A C 1
ATOM 2440 O O . ARG A 1 300 ? 14.922 9.158 -12.379 1.00 86.94 300 ARG A O 1
ATOM 2447 N N . LYS A 1 301 ? 14.661 10.799 -13.898 1.00 87.19 301 LYS A N 1
ATOM 2448 C CA . LYS A 1 301 ? 15.903 10.502 -14.638 1.00 87.19 301 LYS A CA 1
ATOM 2449 C C . LYS A 1 301 ? 17.139 10.481 -13.718 1.00 87.19 301 LYS A C 1
ATOM 2451 O O . LYS A 1 301 ? 17.870 9.491 -13.768 1.00 87.19 301 LYS A O 1
ATOM 2456 N N . PRO A 1 302 ? 17.350 11.470 -12.822 1.00 87.38 302 PRO A N 1
ATOM 2457 C CA . PRO A 1 302 ? 18.416 11.413 -11.823 1.00 87.38 302 PRO A CA 1
ATOM 2458 C C . PRO A 1 302 ? 18.316 10.199 -10.892 1.00 87.38 302 PRO A C 1
ATOM 2460 O O . PRO A 1 302 ? 19.322 9.557 -10.632 1.00 87.38 302 PRO A O 1
ATOM 2463 N N . ARG A 1 303 ? 17.111 9.821 -10.441 1.00 85.56 303 ARG A N 1
ATOM 2464 C CA . ARG A 1 303 ? 16.926 8.670 -9.537 1.00 85.56 303 ARG A CA 1
ATOM 2465 C C . ARG A 1 303 ? 17.286 7.344 -10.187 1.00 85.56 303 ARG A C 1
ATOM 2467 O O . ARG A 1 303 ? 17.985 6.537 -9.586 1.00 85.56 303 ARG A O 1
ATOM 2474 N N . ILE A 1 304 ? 16.835 7.134 -11.419 1.00 88.00 304 ILE A N 1
ATOM 2475 C CA . ILE A 1 304 ? 17.189 5.950 -12.205 1.00 88.00 304 ILE A CA 1
ATOM 2476 C C . ILE A 1 304 ? 18.705 5.901 -12.411 1.00 88.00 304 ILE A C 1
ATOM 2478 O O . ILE A 1 304 ? 19.321 4.851 -12.235 1.00 88.00 304 ILE A O 1
ATOM 2482 N N . LYS A 1 305 ? 19.313 7.046 -12.748 1.00 88.75 305 LYS A N 1
ATOM 2483 C CA . LYS A 1 305 ? 20.765 7.172 -12.883 1.00 88.75 305 LYS A CA 1
ATOM 2484 C C . LYS A 1 305 ? 21.486 6.758 -11.598 1.00 88.75 305 LYS A C 1
ATOM 2486 O O . LYS A 1 305 ? 22.397 5.939 -11.679 1.00 88.75 305 LYS A O 1
ATOM 2491 N N . ASP A 1 306 ? 21.063 7.271 -10.445 1.00 86.00 306 ASP A N 1
ATOM 2492 C CA . ASP A 1 306 ? 21.660 6.943 -9.146 1.00 86.00 306 ASP A CA 1
ATOM 2493 C C . ASP A 1 306 ? 21.569 5.434 -8.855 1.00 86.00 306 ASP A C 1
ATOM 2495 O O . ASP A 1 306 ? 22.557 4.813 -8.472 1.00 86.00 306 ASP A O 1
ATOM 2499 N N . VAL A 1 307 ? 20.409 4.815 -9.106 1.00 87.06 307 VAL A N 1
ATOM 2500 C CA . VAL A 1 307 ? 20.204 3.366 -8.915 1.00 87.06 307 VAL A CA 1
ATOM 2501 C C . VAL A 1 307 ? 21.139 2.545 -9.807 1.00 87.06 307 VAL A C 1
ATOM 2503 O O . VAL A 1 307 ? 21.801 1.621 -9.333 1.00 87.06 307 VAL A O 1
ATOM 2506 N N . LEU A 1 308 ? 21.227 2.883 -11.095 1.00 87.12 308 LEU A N 1
ATOM 2507 C CA . LEU A 1 308 ? 22.095 2.177 -12.042 1.00 87.12 308 LEU A CA 1
ATOM 2508 C C . LEU A 1 308 ? 23.582 2.358 -11.709 1.00 87.12 308 LEU A C 1
ATOM 2510 O O . LEU A 1 308 ? 24.355 1.413 -11.867 1.00 87.12 308 LEU A O 1
ATOM 2514 N N . GLN A 1 309 ? 23.972 3.536 -11.220 1.00 85.69 309 GLN A N 1
ATOM 2515 C CA . GLN A 1 309 ? 25.331 3.820 -10.764 1.00 85.69 309 GLN A CA 1
ATOM 2516 C C . GLN A 1 309 ? 25.700 2.953 -9.553 1.00 85.69 309 GLN A C 1
ATOM 2518 O O . GLN A 1 309 ? 26.736 2.289 -9.570 1.00 85.69 309 GLN A O 1
ATOM 2523 N N . VAL A 1 310 ? 24.820 2.873 -8.550 1.00 83.88 310 VAL A N 1
ATOM 2524 C CA . VAL A 1 310 ? 25.018 2.012 -7.372 1.00 83.88 310 VAL A CA 1
ATOM 2525 C C . VAL A 1 310 ? 25.148 0.542 -7.776 1.00 83.88 310 VAL A C 1
ATOM 2527 O O . VAL A 1 310 ? 26.007 -0.175 -7.256 1.00 83.88 310 VAL A O 1
ATOM 2530 N N . PHE A 1 311 ? 24.342 0.075 -8.736 1.00 85.25 311 PHE A N 1
ATOM 2531 C CA . PHE A 1 311 ? 24.471 -1.286 -9.257 1.00 85.25 311 PHE A CA 1
ATOM 2532 C C . PHE A 1 311 ? 25.792 -1.524 -9.983 1.00 85.25 311 PHE A C 1
ATOM 2534 O O . PHE A 1 311 ? 26.387 -2.580 -9.788 1.00 85.25 311 PHE A O 1
ATOM 2541 N N . TYR A 1 312 ? 26.267 -0.569 -10.782 1.00 84.50 312 TYR A N 1
ATOM 2542 C CA . TYR A 1 312 ? 27.562 -0.672 -11.456 1.00 84.50 312 TYR A CA 1
ATOM 2543 C C . TYR A 1 312 ? 28.721 -0.761 -10.455 1.00 84.50 312 TYR A C 1
ATOM 2545 O O . TYR A 1 312 ? 29.562 -1.656 -10.550 1.00 84.50 312 TYR A O 1
ATOM 2553 N N . GLU A 1 313 ? 28.733 0.116 -9.453 1.00 82.38 313 GLU A N 1
ATOM 2554 C CA . GLU A 1 313 ? 29.758 0.125 -8.404 1.00 82.38 313 GLU A CA 1
ATOM 2555 C C . GLU A 1 313 ? 29.745 -1.179 -7.600 1.00 82.38 313 GLU A C 1
ATOM 2557 O O . GLU A 1 313 ? 30.790 -1.793 -7.375 1.00 82.38 313 GLU A O 1
ATOM 2562 N N . SER A 1 314 ? 28.550 -1.662 -7.255 1.00 76.75 314 SER A N 1
ATOM 2563 C CA . SER A 1 314 ? 28.371 -2.944 -6.568 1.00 76.75 314 SER A CA 1
ATOM 2564 C C . SER A 1 314 ? 28.819 -4.128 -7.431 1.00 76.75 314 SER A C 1
ATOM 2566 O O . SER A 1 314 ? 29.375 -5.096 -6.913 1.00 76.75 314 SER A O 1
ATOM 2568 N N . TYR A 1 315 ? 28.611 -4.054 -8.750 1.00 77.62 315 TYR A N 1
ATOM 2569 C CA . TYR A 1 315 ? 29.005 -5.093 -9.700 1.00 77.62 315 TYR A CA 1
ATOM 2570 C C . TYR A 1 315 ? 30.529 -5.221 -9.794 1.00 77.62 315 TYR A C 1
ATOM 2572 O O . TYR A 1 315 ? 31.043 -6.335 -9.879 1.00 77.62 315 TYR A O 1
ATOM 2580 N N . GLY A 1 316 ? 31.255 -4.100 -9.738 1.00 73.00 316 GLY A N 1
ATOM 2581 C CA . GLY A 1 316 ? 32.721 -4.085 -9.761 1.00 73.00 316 GLY A CA 1
ATOM 2582 C C . GLY A 1 316 ? 33.378 -4.606 -8.477 1.00 73.00 316 GLY A C 1
ATOM 2583 O O . GLY A 1 316 ? 34.507 -5.090 -8.524 1.00 73.00 316 GLY A O 1
ATOM 2584 N N . GLN A 1 317 ? 32.685 -4.531 -7.336 1.00 66.75 317 GLN A N 1
ATOM 2585 C CA . GLN A 1 317 ? 33.231 -4.905 -6.025 1.00 66.75 317 GLN A CA 1
ATOM 2586 C C . GLN A 1 317 ? 33.010 -6.376 -5.636 1.00 66.75 317 GLN A C 1
ATOM 2588 O O . GLN A 1 317 ? 33.670 -6.866 -4.718 1.00 66.75 317 GLN A O 1
ATOM 2593 N N . GLN A 1 318 ? 32.090 -7.093 -6.287 1.00 60.66 318 GLN A N 1
ATOM 2594 C CA . GLN A 1 318 ? 31.739 -8.465 -5.906 1.00 60.66 318 GLN A CA 1
ATOM 2595 C C . GLN A 1 318 ? 32.392 -9.510 -6.830 1.00 60.66 318 GLN A C 1
ATOM 2597 O O . GLN A 1 318 ? 32.333 -9.403 -8.053 1.00 60.66 318 GLN A O 1
ATOM 2602 N N . ALA A 1 319 ? 32.988 -10.558 -6.241 1.00 54.50 319 ALA A N 1
ATOM 2603 C CA . ALA A 1 319 ? 33.425 -11.756 -6.972 1.00 54.50 319 ALA A CA 1
ATOM 2604 C C . ALA A 1 319 ? 32.224 -12.445 -7.660 1.00 54.50 319 ALA A C 1
ATOM 2606 O O . ALA A 1 319 ? 31.090 -12.205 -7.255 1.00 54.50 319 ALA A O 1
ATOM 2607 N N . ASN A 1 320 ? 32.469 -13.295 -8.670 1.00 55.88 320 ASN A N 1
ATOM 2608 C CA . ASN A 1 320 ? 31.488 -13.882 -9.613 1.00 55.88 320 ASN A CA 1
ATOM 2609 C C . ASN A 1 320 ? 30.078 -14.225 -9.060 1.00 55.88 320 ASN A C 1
ATOM 2611 O O . ASN A 1 320 ? 29.098 -14.046 -9.780 1.00 55.88 320 ASN A O 1
ATOM 2615 N N . ASP A 1 321 ? 29.938 -14.648 -7.801 1.00 54.97 321 ASP A N 1
ATOM 2616 C CA . ASP A 1 321 ? 28.639 -14.917 -7.155 1.00 54.97 321 ASP A CA 1
ATOM 2617 C C . ASP A 1 321 ? 27.743 -13.672 -6.979 1.00 54.97 321 ASP A C 1
ATOM 2619 O O . ASP A 1 321 ? 26.517 -13.768 -7.025 1.00 54.97 321 ASP A O 1
ATOM 2623 N N . GLY A 1 322 ? 28.320 -12.479 -6.816 1.00 55.62 322 GLY A N 1
ATOM 2624 C CA . GLY A 1 322 ? 27.570 -11.230 -6.643 1.00 55.62 322 GLY A CA 1
ATOM 2625 C C . GLY A 1 322 ? 26.899 -10.711 -7.916 1.00 55.62 322 GLY A C 1
ATOM 2626 O O . GLY A 1 322 ? 25.836 -10.084 -7.878 1.00 55.62 322 GLY A O 1
ATOM 2627 N N . GLN A 1 323 ? 27.463 -11.057 -9.075 1.00 66.62 323 GLN A N 1
ATOM 2628 C CA . GLN A 1 323 ? 26.921 -10.676 -10.381 1.00 66.62 323 GLN A CA 1
ATOM 2629 C C . GLN A 1 323 ? 25.541 -11.303 -10.624 1.00 66.62 323 GLN A C 1
ATOM 2631 O O . GLN A 1 323 ? 24.654 -10.646 -11.174 1.00 66.62 323 GLN A O 1
ATOM 2636 N N . GLN A 1 324 ? 25.319 -12.529 -10.130 1.00 67.69 324 GLN A N 1
ATOM 2637 C CA . GLN A 1 324 ? 24.026 -13.220 -10.211 1.00 67.69 324 GLN A CA 1
ATOM 2638 C C . GLN A 1 324 ? 22.905 -12.480 -9.468 1.00 67.69 324 GLN A C 1
ATOM 2640 O O . GLN A 1 324 ? 21.727 -12.691 -9.755 1.00 67.69 324 GLN A O 1
ATOM 2645 N N . HIS A 1 325 ? 23.248 -11.613 -8.513 1.00 70.56 325 HIS A N 1
ATOM 2646 C CA . HIS A 1 325 ? 22.277 -10.865 -7.720 1.00 70.56 325 HIS A CA 1
ATOM 2647 C C . HIS A 1 325 ? 21.982 -9.484 -8.301 1.00 70.56 325 HIS A C 1
ATOM 2649 O O . HIS A 1 325 ? 20.841 -9.043 -8.241 1.00 70.56 325 HIS A O 1
ATOM 2655 N N . ILE A 1 326 ? 22.963 -8.823 -8.918 1.00 77.06 326 ILE A N 1
ATOM 2656 C CA . ILE A 1 326 ? 22.813 -7.449 -9.421 1.00 77.06 326 ILE A CA 1
ATOM 2657 C C . ILE A 1 326 ? 22.141 -7.413 -10.798 1.00 77.06 326 ILE A C 1
ATOM 2659 O O . ILE A 1 326 ? 21.260 -6.585 -11.036 1.00 77.06 326 ILE A O 1
ATOM 2663 N N . VAL A 1 327 ? 22.505 -8.331 -11.701 1.00 81.31 327 VAL A N 1
ATOM 2664 C CA . VAL A 1 327 ? 21.991 -8.346 -13.084 1.00 81.31 327 VAL A CA 1
ATOM 2665 C C . VAL A 1 327 ? 20.454 -8.378 -13.150 1.00 81.31 327 VAL A C 1
ATOM 2667 O O . VAL A 1 327 ? 19.890 -7.614 -13.937 1.00 81.31 327 VAL A O 1
ATOM 2670 N N . PRO A 1 328 ? 19.731 -9.169 -12.331 1.00 81.06 328 PRO A N 1
ATOM 2671 C CA . PRO A 1 328 ? 18.271 -9.133 -12.324 1.00 81.06 328 PRO A CA 1
ATOM 2672 C C . PRO A 1 328 ? 17.672 -7.777 -11.923 1.00 81.06 328 PRO A C 1
ATOM 2674 O O . PRO A 1 328 ? 16.640 -7.397 -12.473 1.00 81.06 328 PRO A O 1
ATOM 2677 N N . HIS A 1 329 ? 18.300 -7.032 -11.004 1.00 80.62 329 HIS A N 1
ATOM 2678 C CA . HIS A 1 329 ? 17.837 -5.688 -10.642 1.00 80.62 329 HIS A CA 1
ATOM 2679 C C . HIS A 1 329 ? 18.069 -4.688 -11.769 1.00 80.62 329 HIS A C 1
ATOM 2681 O O . HIS A 1 329 ? 17.187 -3.887 -12.062 1.00 80.62 329 HIS A O 1
ATOM 2687 N N . VAL A 1 330 ? 19.221 -4.769 -12.437 1.00 85.31 330 VAL A N 1
ATOM 2688 C CA . VAL A 1 330 ? 19.527 -3.933 -13.603 1.00 85.31 330 VAL A CA 1
ATOM 2689 C C . VAL A 1 330 ? 18.515 -4.191 -14.717 1.00 85.31 330 VAL A C 1
ATOM 2691 O O . VAL A 1 330 ? 17.946 -3.242 -15.246 1.00 85.31 330 VAL A O 1
ATOM 2694 N N . LYS A 1 331 ? 18.222 -5.460 -15.032 1.00 84.94 331 LYS A N 1
ATOM 2695 C CA . LYS A 1 331 ? 17.201 -5.826 -16.029 1.00 84.94 331 LYS A CA 1
ATOM 2696 C C . LYS A 1 331 ? 15.821 -5.274 -15.667 1.00 84.94 331 LYS A C 1
ATOM 2698 O O . LYS A 1 331 ? 15.164 -4.692 -16.524 1.00 84.94 331 LYS A O 1
ATOM 2703 N N . HIS A 1 332 ? 15.410 -5.408 -14.405 1.00 85.81 332 HIS A N 1
ATOM 2704 C CA . HIS A 1 332 ? 14.150 -4.842 -13.913 1.00 85.81 332 HIS A CA 1
ATOM 2705 C C . HIS A 1 332 ? 14.117 -3.316 -14.065 1.00 85.81 332 HIS A C 1
ATOM 2707 O O . HIS A 1 332 ? 13.187 -2.774 -14.653 1.00 85.81 332 HIS A O 1
ATOM 2713 N N . CYS A 1 333 ? 15.167 -2.624 -13.620 1.00 87.06 333 CYS A N 1
ATOM 2714 C CA . CYS A 1 333 ? 15.289 -1.174 -13.750 1.00 87.06 333 CYS A CA 1
ATOM 2715 C C . CYS A 1 333 ? 15.207 -0.729 -15.220 1.00 87.06 333 CYS A C 1
ATOM 2717 O O . CYS A 1 333 ? 14.467 0.198 -15.537 1.00 87.06 333 CYS A O 1
ATOM 2719 N N . LEU A 1 334 ? 15.889 -1.427 -16.135 1.00 86.31 334 LEU A N 1
ATOM 2720 C CA . LEU A 1 334 ? 15.827 -1.160 -17.575 1.00 86.31 334 LEU A CA 1
ATOM 2721 C C . LEU A 1 334 ? 14.433 -1.415 -18.168 1.00 86.31 334 LEU A C 1
ATOM 2723 O O . LEU A 1 334 ? 13.995 -0.644 -19.018 1.00 86.31 334 LEU A O 1
ATOM 2727 N N . SER A 1 335 ? 13.725 -2.449 -17.709 1.00 84.31 335 SER A N 1
ATOM 2728 C CA . SER A 1 335 ? 12.333 -2.706 -18.102 1.00 84.31 335 SER A CA 1
ATOM 2729 C C . SER A 1 335 ? 11.418 -1.555 -17.686 1.00 84.31 335 SER A C 1
ATOM 2731 O O . SER A 1 335 ? 10.635 -1.063 -18.495 1.00 84.31 335 SER A O 1
ATOM 2733 N N . VAL A 1 336 ? 11.566 -1.065 -16.451 1.00 84.31 336 VAL A N 1
ATOM 2734 C CA . VAL A 1 336 ? 10.829 0.109 -15.963 1.00 84.31 336 VAL A CA 1
ATOM 2735 C C . VAL A 1 336 ? 11.194 1.356 -16.774 1.00 84.31 336 VAL A C 1
ATOM 2737 O O . VAL A 1 336 ? 10.321 2.131 -17.145 1.00 84.31 336 VAL A O 1
ATOM 2740 N N . CYS A 1 337 ? 12.470 1.544 -17.124 1.00 83.44 337 CYS A N 1
ATOM 2741 C CA . CYS A 1 337 ? 12.897 2.643 -17.995 1.00 83.44 337 CYS A CA 1
ATOM 2742 C C . CYS A 1 337 ? 12.223 2.584 -19.372 1.00 83.44 337 CYS A C 1
ATOM 2744 O O . CYS A 1 337 ? 11.784 3.616 -19.878 1.00 83.44 337 CYS A O 1
ATOM 2746 N N . ALA A 1 338 ? 12.120 1.389 -19.962 1.00 80.44 338 ALA A N 1
ATOM 2747 C CA . ALA A 1 338 ? 11.452 1.184 -21.242 1.00 80.44 338 ALA A CA 1
ATOM 2748 C C . ALA A 1 338 ? 9.957 1.531 -21.164 1.00 80.44 338 ALA A C 1
ATOM 2750 O O . ALA A 1 338 ? 9.473 2.261 -22.025 1.00 80.44 338 ALA A O 1
ATOM 2751 N N . GLN A 1 339 ? 9.261 1.104 -20.103 1.00 76.94 339 GLN A N 1
ATOM 2752 C CA . GLN A 1 339 ? 7.861 1.478 -19.844 1.00 76.94 339 GLN A CA 1
ATOM 2753 C C . GLN A 1 339 ? 7.688 2.997 -19.698 1.00 76.94 339 GLN A C 1
ATOM 2755 O O . GLN A 1 339 ? 6.735 3.576 -20.206 1.00 76.94 339 GLN A O 1
ATOM 2760 N N . LEU A 1 340 ? 8.654 3.669 -19.070 1.00 77.25 340 LEU A N 1
ATOM 2761 C CA . LEU A 1 340 ? 8.677 5.127 -18.922 1.00 77.25 340 LEU A CA 1
ATOM 2762 C C . LEU A 1 340 ? 9.162 5.873 -20.180 1.00 77.25 340 LEU A C 1
ATOM 2764 O O . LEU A 1 340 ? 9.475 7.062 -20.087 1.00 77.25 340 LEU A O 1
ATOM 2768 N N . ASN A 1 341 ? 9.309 5.202 -21.330 1.00 77.62 341 ASN A N 1
ATOM 2769 C CA . ASN A 1 341 ? 9.894 5.755 -22.563 1.00 77.62 341 ASN A CA 1
ATOM 2770 C C . ASN A 1 341 ? 11.257 6.451 -22.352 1.00 77.62 341 ASN A C 1
ATOM 2772 O O . ASN A 1 341 ? 11.671 7.331 -23.110 1.00 77.62 341 ASN A O 1
ATOM 2776 N N . THR A 1 342 ? 11.990 6.051 -21.314 1.00 80.88 342 THR A N 1
ATOM 2777 C CA . THR A 1 342 ? 13.281 6.620 -20.944 1.00 80.88 342 THR A CA 1
ATOM 2778 C C . THR A 1 342 ? 14.380 5.683 -21.417 1.00 80.88 342 THR A C 1
ATOM 2780 O O . THR A 1 342 ? 14.684 4.672 -20.793 1.00 80.88 342 THR A O 1
ATOM 2783 N N . LEU A 1 343 ? 15.008 6.011 -22.545 1.00 78.31 343 LEU A N 1
ATOM 2784 C CA . LEU A 1 343 ? 16.130 5.216 -23.038 1.00 78.31 343 LEU A CA 1
ATOM 2785 C C . LEU A 1 343 ? 17.357 5.411 -22.130 1.00 78.31 343 LEU A C 1
ATOM 2787 O O . LEU A 1 343 ? 17.657 6.554 -21.782 1.00 78.31 343 LEU A O 1
ATOM 2791 N N . PRO A 1 344 ? 18.136 4.355 -21.820 1.00 76.19 344 PRO A N 1
ATOM 2792 C CA . PRO A 1 344 ? 19.331 4.476 -20.978 1.00 76.19 344 PRO A CA 1
ATOM 2793 C C . PRO A 1 344 ? 20.332 5.523 -21.480 1.00 76.19 344 PRO A C 1
ATOM 2795 O O . PRO A 1 344 ? 20.947 6.236 -20.692 1.00 76.19 344 PRO A O 1
ATOM 2798 N N . LYS A 1 345 ? 20.432 5.689 -22.805 1.00 78.38 345 LYS A N 1
ATOM 2799 C CA . LYS A 1 345 ? 21.269 6.714 -23.448 1.00 78.38 345 LYS A CA 1
ATOM 2800 C C . LYS A 1 345 ? 20.866 8.156 -23.096 1.00 78.38 345 LYS A C 1
ATOM 2802 O O . LYS A 1 345 ? 21.696 9.050 -23.164 1.00 78.38 345 LYS A O 1
ATOM 2807 N N . ASN A 1 346 ? 19.613 8.380 -22.694 1.00 81.94 346 ASN A N 1
ATOM 2808 C CA . ASN A 1 346 ? 19.083 9.694 -22.324 1.00 81.94 346 ASN A CA 1
ATOM 2809 C C . ASN A 1 346 ? 19.294 10.015 -20.830 1.00 81.94 346 ASN A C 1
ATOM 2811 O O . ASN A 1 346 ? 18.905 11.089 -20.379 1.00 81.94 346 ASN A O 1
ATOM 2815 N N . LEU A 1 347 ? 19.877 9.097 -20.047 1.00 83.44 347 LEU A N 1
ATOM 2816 C CA . LEU A 1 347 ? 20.102 9.271 -18.607 1.00 83.44 347 LEU A CA 1
ATOM 2817 C C . LEU A 1 347 ? 21.407 10.015 -18.274 1.00 83.44 347 LEU A C 1
ATOM 2819 O O . LEU A 1 347 ? 21.682 10.241 -17.099 1.00 83.44 347 LEU A O 1
ATOM 2823 N N . ASN A 1 348 ? 22.214 10.400 -19.274 1.00 86.50 348 ASN A N 1
ATOM 2824 C CA . ASN A 1 348 ? 23.534 11.020 -19.079 1.00 86.50 348 ASN A CA 1
ATOM 2825 C C . ASN A 1 348 ? 24.407 10.220 -18.089 1.00 86.50 348 ASN A C 1
ATOM 2827 O O . ASN A 1 348 ? 24.958 10.770 -17.124 1.00 86.50 348 ASN A O 1
ATOM 2831 N N . LEU A 1 349 ? 24.451 8.899 -18.280 1.00 88.50 349 LEU A N 1
ATOM 2832 C CA . LEU A 1 349 ? 25.288 7.983 -17.506 1.00 88.50 349 LEU A CA 1
ATOM 2833 C C . LEU A 1 349 ? 26.763 8.157 -17.896 1.00 88.50 349 LEU A C 1
ATOM 2835 O O . LEU A 1 349 ? 27.032 8.489 -19.050 1.00 88.50 349 LEU A O 1
ATOM 2839 N N . PRO A 1 350 ? 27.717 7.910 -16.979 1.00 90.31 350 PRO A N 1
ATOM 2840 C CA . PRO A 1 350 ? 29.125 7.807 -17.349 1.00 90.31 350 PRO A CA 1
ATOM 2841 C C . PRO A 1 350 ? 29.331 6.746 -18.439 1.00 90.31 350 PRO A C 1
ATOM 2843 O O . PRO A 1 350 ? 28.673 5.700 -18.410 1.00 90.31 350 PRO A O 1
ATOM 2846 N N . ASP A 1 351 ? 30.260 6.989 -19.368 1.00 87.88 351 ASP A N 1
ATOM 2847 C CA . ASP A 1 351 ? 30.492 6.122 -20.536 1.00 87.88 351 ASP A CA 1
ATOM 2848 C C . ASP A 1 351 ? 30.748 4.661 -20.144 1.00 87.88 351 ASP A C 1
ATOM 2850 O O . ASP A 1 351 ? 30.256 3.734 -20.789 1.00 87.88 351 ASP A O 1
ATOM 2854 N N . GLU A 1 352 ? 31.458 4.445 -19.038 1.00 87.81 352 GLU A N 1
ATOM 2855 C CA . GLU A 1 352 ? 31.746 3.114 -18.504 1.00 87.81 352 GLU A CA 1
ATOM 2856 C C . GLU A 1 352 ? 30.476 2.361 -18.082 1.00 87.81 352 GLU A C 1
ATOM 2858 O O . GLU A 1 352 ? 30.305 1.182 -18.411 1.00 87.81 352 GLU A O 1
ATOM 2863 N N . VAL A 1 353 ? 29.551 3.055 -17.408 1.00 87.00 353 VAL A N 1
ATOM 2864 C CA . VAL A 1 353 ? 28.264 2.495 -16.975 1.00 87.00 353 VAL A CA 1
ATOM 2865 C C . VAL A 1 353 ? 27.386 2.219 -18.192 1.00 87.00 353 VAL A C 1
ATOM 2867 O O . VAL A 1 353 ? 26.801 1.143 -18.303 1.00 87.00 353 VAL A O 1
ATOM 2870 N N . ALA A 1 354 ? 27.339 3.142 -19.155 1.00 86.06 354 ALA A N 1
ATOM 2871 C CA . ALA A 1 354 ? 26.587 2.962 -20.396 1.00 86.06 354 ALA A CA 1
ATOM 2872 C C . ALA A 1 354 ? 27.105 1.768 -21.225 1.00 86.06 354 ALA A C 1
ATOM 2874 O O . ALA A 1 354 ? 26.315 0.961 -21.732 1.00 86.06 354 ALA A O 1
ATOM 2875 N N . ALA A 1 355 ? 28.427 1.601 -21.321 1.00 86.19 355 ALA A N 1
ATOM 2876 C CA . ALA A 1 355 ? 29.058 0.466 -21.988 1.00 86.19 355 ALA A CA 1
ATOM 2877 C C . ALA A 1 355 ? 28.796 -0.857 -21.249 1.00 86.19 355 ALA A C 1
ATOM 2879 O O . ALA A 1 355 ? 28.573 -1.895 -21.875 1.00 86.19 355 ALA A O 1
ATOM 2880 N N . TRP A 1 356 ? 28.797 -0.846 -19.913 1.00 88.62 356 TRP A N 1
ATOM 2881 C CA . TRP A 1 356 ? 28.420 -2.005 -19.103 1.00 88.62 356 TRP A CA 1
ATOM 2882 C C . TRP A 1 356 ? 26.959 -2.420 -19.317 1.00 88.62 356 TRP A C 1
ATOM 2884 O O . TRP A 1 356 ? 26.706 -3.587 -19.620 1.00 88.62 356 TRP A O 1
ATOM 2894 N N . LEU A 1 357 ? 26.012 -1.478 -19.268 1.00 87.50 357 LEU A N 1
ATOM 2895 C CA . LEU A 1 357 ? 24.595 -1.758 -19.526 1.00 87.50 357 LEU A CA 1
ATOM 2896 C C . LEU A 1 357 ? 24.366 -2.312 -20.934 1.00 87.50 357 LEU A C 1
ATOM 2898 O O . LEU A 1 357 ? 23.607 -3.264 -21.105 1.00 87.50 357 LEU A O 1
ATOM 2902 N N . SER A 1 358 ? 25.063 -1.766 -21.933 1.00 84.38 358 SER A N 1
ATOM 2903 C CA . SER A 1 358 ? 24.974 -2.238 -23.320 1.00 84.38 358 SER A CA 1
ATOM 2904 C C . SER A 1 358 ? 25.431 -3.693 -23.460 1.00 84.38 358 SER A C 1
ATOM 2906 O O . SER A 1 358 ? 24.770 -4.482 -24.134 1.00 84.38 358 SER A O 1
ATOM 2908 N N . ARG A 1 359 ? 26.513 -4.082 -22.766 1.00 83.88 359 ARG A N 1
ATOM 2909 C CA . ARG A 1 359 ? 26.985 -5.477 -22.724 1.00 83.88 359 ARG A CA 1
ATOM 2910 C C . ARG A 1 359 ? 25.966 -6.406 -22.066 1.00 83.88 359 ARG A C 1
ATOM 2912 O O . ARG A 1 359 ? 25.704 -7.481 -22.596 1.00 83.88 359 ARG A O 1
ATOM 2919 N N . LEU A 1 360 ? 25.368 -5.989 -20.947 1.00 81.75 360 LEU A N 1
ATOM 2920 C CA . LEU A 1 360 ? 24.335 -6.778 -20.265 1.00 81.75 360 LEU A CA 1
ATOM 2921 C C . LEU A 1 360 ? 23.079 -6.959 -21.125 1.00 81.75 360 LEU A C 1
ATOM 2923 O O . LEU A 1 360 ? 22.514 -8.050 -21.152 1.00 81.75 360 LEU A O 1
ATOM 2927 N N . TYR A 1 361 ? 22.673 -5.915 -21.849 1.00 74.69 361 TYR A N 1
ATOM 2928 C CA . TYR A 1 361 ? 21.515 -5.950 -22.740 1.00 74.69 361 TYR A CA 1
ATOM 2929 C C . TYR A 1 361 ? 21.742 -6.877 -23.946 1.00 74.69 361 TYR A C 1
ATOM 2931 O O . TYR A 1 361 ? 20.875 -7.674 -24.301 1.00 74.69 361 TYR A O 1
ATOM 2939 N N . GLN A 1 362 ? 22.938 -6.840 -24.540 1.00 73.12 362 GLN A N 1
ATOM 2940 C CA . GLN A 1 362 ? 23.321 -7.739 -25.635 1.00 73.12 362 GLN A CA 1
ATOM 2941 C C . GLN A 1 362 ? 23.422 -9.200 -25.181 1.00 73.12 362 GLN A C 1
ATOM 2943 O O . GLN A 1 362 ? 22.956 -10.091 -25.887 1.00 73.12 362 GLN A O 1
ATOM 2948 N N . ALA A 1 363 ? 23.965 -9.448 -23.986 1.00 67.06 363 ALA A N 1
ATOM 2949 C CA . ALA A 1 363 ? 24.049 -10.790 -23.417 1.00 67.06 363 ALA A CA 1
ATOM 2950 C C . ALA A 1 363 ? 22.666 -11.392 -23.106 1.00 67.06 363 ALA A C 1
ATOM 2952 O O . ALA A 1 363 ? 22.492 -12.602 -23.212 1.00 67.06 363 ALA A O 1
ATOM 2953 N N . SER A 1 364 ? 21.662 -10.574 -22.757 1.00 58.53 364 SER A N 1
ATOM 2954 C CA . SER A 1 364 ? 20.296 -11.071 -22.533 1.00 58.53 364 SER A CA 1
ATOM 2955 C C . SER A 1 364 ? 19.565 -11.505 -23.800 1.00 58.53 364 SER A C 1
ATOM 2957 O O . SER A 1 364 ? 18.777 -12.437 -23.723 1.00 58.53 364 SER A O 1
ATOM 2959 N N . ILE A 1 365 ? 19.855 -10.898 -24.954 1.00 51.12 365 ILE A N 1
ATOM 2960 C CA . ILE A 1 365 ? 19.216 -11.248 -26.237 1.00 51.12 365 ILE A CA 1
ATOM 2961 C C . ILE A 1 365 ? 19.660 -12.641 -26.732 1.00 51.12 365 ILE A C 1
ATOM 2963 O O . ILE A 1 365 ? 18.988 -13.251 -27.554 1.00 51.12 365 ILE A O 1
ATOM 2967 N N . GLN A 1 366 ? 20.765 -13.183 -26.210 1.00 43.03 366 GLN A N 1
ATOM 2968 C CA . GLN A 1 366 ? 21.265 -14.511 -26.583 1.00 43.03 366 GLN A CA 1
ATOM 2969 C C . GLN A 1 366 ? 20.683 -15.673 -25.752 1.00 43.03 366 GLN A C 1
ATOM 2971 O O . GLN A 1 366 ? 21.011 -16.817 -26.042 1.00 43.03 366 GLN A O 1
ATOM 2976 N N . PHE A 1 367 ? 19.832 -15.416 -24.748 1.00 36.44 367 PHE A N 1
ATOM 2977 C CA . PHE A 1 367 ? 19.376 -16.434 -23.782 1.00 36.44 367 PHE A CA 1
ATOM 2978 C C . PHE A 1 367 ? 17.868 -16.770 -23.818 1.00 36.44 367 PHE A C 1
ATOM 2980 O O . PHE A 1 367 ? 17.404 -17.511 -22.956 1.00 36.44 367 PHE A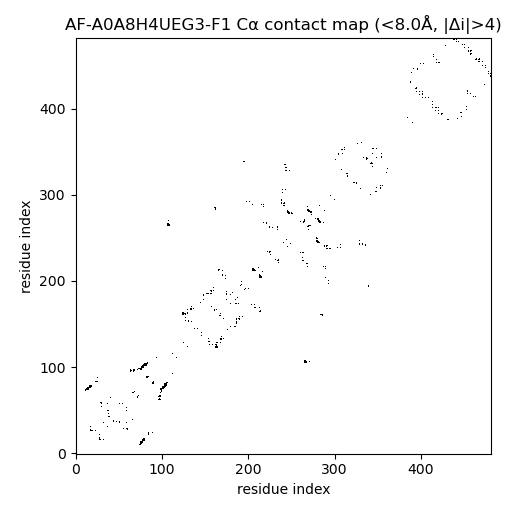 O 1
ATOM 2987 N N . ASP A 1 368 ? 17.107 -16.297 -24.813 1.00 29.09 368 ASP A N 1
ATOM 2988 C CA . ASP A 1 368 ? 15.652 -16.543 -24.922 1.00 29.09 368 ASP A CA 1
ATOM 2989 C C . ASP A 1 368 ? 15.259 -17.818 -25.719 1.00 29.09 368 ASP A C 1
ATOM 2991 O O . ASP A 1 368 ? 14.132 -17.928 -26.199 1.00 29.09 368 ASP A O 1
ATOM 2995 N N . GLU A 1 369 ? 16.135 -18.829 -25.828 1.00 26.58 369 GLU A N 1
ATOM 2996 C CA . GLU A 1 369 ? 15.714 -20.200 -26.187 1.00 26.58 369 GLU A CA 1
ATOM 2997 C C . GLU A 1 369 ? 15.725 -21.107 -24.940 1.00 26.58 369 GLU A C 1
ATOM 2999 O O . GLU A 1 369 ? 16.781 -21.300 -24.329 1.00 26.58 369 GLU A O 1
ATOM 3004 N N . PRO A 1 370 ? 14.586 -21.709 -24.538 1.00 30.62 370 PRO A N 1
ATOM 3005 C CA . PRO A 1 370 ? 14.529 -22.576 -23.369 1.00 30.62 370 PRO A CA 1
ATOM 3006 C C . PRO A 1 370 ? 15.131 -23.947 -23.704 1.00 30.62 370 PRO A C 1
ATOM 3008 O O . PRO A 1 370 ? 14.433 -24.892 -24.066 1.00 30.62 370 PRO A O 1
ATOM 3011 N N . SER A 1 371 ? 16.449 -24.076 -23.566 1.00 30.95 371 SER A N 1
ATOM 3012 C CA . SER A 1 371 ? 17.130 -25.372 -23.572 1.00 30.95 371 SER A CA 1
ATOM 3013 C C . SER A 1 371 ? 17.014 -26.014 -22.183 1.00 30.95 371 SER A C 1
ATOM 3015 O O . SER A 1 371 ? 17.601 -25.554 -21.204 1.00 30.95 371 SER A O 1
ATOM 3017 N N . SER A 1 372 ? 16.254 -27.109 -22.094 1.00 37.03 372 SER A N 1
ATOM 3018 C CA . SER A 1 372 ? 15.929 -27.853 -20.867 1.00 37.03 372 SER A CA 1
ATOM 3019 C C . SER A 1 372 ? 17.098 -28.657 -20.260 1.00 37.03 372 SER A C 1
ATOM 3021 O O . SER A 1 372 ? 16.876 -29.733 -19.703 1.00 37.03 372 SER A O 1
ATOM 3023 N N . ASN A 1 373 ? 18.342 -28.188 -20.382 1.00 30.95 373 ASN A N 1
ATOM 3024 C CA . ASN A 1 373 ? 19.539 -28.927 -19.952 1.00 30.95 373 ASN A CA 1
ATOM 3025 C C . ASN A 1 373 ? 20.381 -28.244 -18.856 1.00 30.95 373 ASN A C 1
ATOM 3027 O O . ASN A 1 373 ? 21.287 -28.886 -18.321 1.00 30.95 373 ASN A O 1
ATOM 3031 N N . ASP A 1 374 ? 20.066 -27.012 -18.442 1.00 32.28 374 ASP A N 1
ATOM 3032 C CA . ASP A 1 374 ? 20.879 -26.277 -17.449 1.00 32.28 374 ASP A CA 1
ATOM 3033 C C . ASP A 1 374 ? 20.683 -26.718 -15.987 1.00 32.28 374 ASP A C 1
ATOM 3035 O O . ASP A 1 374 ? 21.501 -26.413 -15.118 1.00 32.28 374 ASP A O 1
ATOM 3039 N N . ASP A 1 375 ? 19.688 -27.560 -15.707 1.00 32.41 375 ASP A N 1
ATOM 3040 C CA . ASP A 1 375 ? 19.449 -28.099 -14.361 1.00 32.41 375 ASP A CA 1
ATOM 3041 C C . ASP A 1 375 ? 20.433 -29.204 -13.941 1.00 32.41 375 ASP A C 1
ATOM 3043 O O . ASP A 1 375 ? 20.387 -29.680 -12.797 1.00 32.41 375 ASP A O 1
ATOM 3047 N N . ARG A 1 376 ? 21.316 -29.643 -14.847 1.00 31.50 376 ARG A N 1
ATOM 3048 C CA . ARG A 1 376 ? 22.260 -30.742 -14.600 1.00 31.50 376 ARG A CA 1
ATOM 3049 C C . ARG A 1 376 ? 23.692 -30.262 -14.352 1.00 31.50 376 ARG A C 1
ATOM 3051 O O . ARG A 1 376 ? 24.359 -30.820 -13.489 1.00 31.50 376 ARG A O 1
ATOM 3058 N N . ILE A 1 377 ? 24.120 -29.178 -15.003 1.00 30.38 377 ILE A N 1
ATOM 3059 C CA . ILE A 1 377 ? 25.478 -28.621 -14.858 1.00 30.38 377 ILE A CA 1
ATOM 3060 C C . ILE A 1 377 ? 25.599 -27.778 -13.574 1.00 30.38 377 ILE A C 1
ATOM 3062 O O . ILE A 1 377 ? 26.621 -27.826 -12.892 1.00 30.38 377 ILE A O 1
ATOM 3066 N N . ALA A 1 378 ? 24.518 -27.114 -13.143 1.00 29.23 378 ALA A N 1
ATOM 3067 C CA . ALA A 1 378 ? 24.476 -26.396 -11.863 1.00 29.23 378 ALA A CA 1
ATOM 3068 C C . ALA A 1 378 ? 24.531 -27.320 -10.626 1.00 29.23 378 ALA A C 1
ATOM 3070 O O . ALA A 1 378 ? 24.828 -26.862 -9.523 1.00 29.23 378 ALA A O 1
ATOM 3071 N N . ARG A 1 379 ? 24.276 -28.627 -10.792 1.00 32.25 379 ARG A N 1
ATOM 3072 C CA . ARG A 1 379 ? 24.340 -29.618 -9.706 1.00 32.25 379 ARG A CA 1
ATOM 3073 C C . ARG A 1 379 ? 25.705 -30.291 -9.542 1.00 32.25 379 ARG A C 1
ATOM 3075 O O . ARG A 1 379 ? 25.934 -30.870 -8.489 1.00 32.25 379 ARG A O 1
ATOM 3082 N N . GLU A 1 380 ? 26.621 -30.161 -10.501 1.00 31.06 380 GLU A N 1
ATOM 3083 C CA . GLU A 1 380 ? 27.945 -30.809 -10.442 1.00 31.06 380 GLU A CA 1
ATOM 3084 C C . GLU A 1 380 ? 29.101 -29.872 -10.037 1.00 31.06 380 GLU A C 1
ATOM 3086 O O . GLU A 1 380 ? 30.203 -30.345 -9.784 1.00 31.06 380 GLU A O 1
ATOM 3091 N N . ILE A 1 381 ? 28.863 -28.560 -9.885 1.00 32.47 381 ILE A N 1
ATOM 3092 C CA . ILE A 1 381 ? 29.903 -27.576 -9.495 1.00 32.47 381 ILE A CA 1
ATOM 3093 C C . ILE A 1 381 ? 29.730 -27.051 -8.047 1.00 32.47 381 ILE A C 1
ATOM 3095 O O . ILE A 1 381 ? 30.609 -26.388 -7.502 1.00 32.47 381 ILE A O 1
ATOM 3099 N N . VAL A 1 382 ? 28.642 -27.407 -7.350 1.00 37.06 382 VAL A N 1
ATOM 3100 C CA . VAL A 1 382 ? 28.346 -26.929 -5.976 1.00 37.06 382 VAL A CA 1
ATOM 3101 C C . VAL A 1 382 ? 28.973 -27.798 -4.866 1.00 37.06 382 VAL A C 1
ATOM 3103 O O . VAL A 1 382 ? 28.826 -27.486 -3.684 1.00 37.06 382 VAL A O 1
ATOM 3106 N N . ASP A 1 383 ? 29.734 -28.844 -5.202 1.00 36.34 383 ASP A N 1
ATOM 3107 C CA . ASP A 1 383 ? 30.160 -29.844 -4.208 1.00 36.34 383 ASP A CA 1
ATOM 3108 C C . ASP A 1 383 ? 31.636 -29.799 -3.773 1.00 36.34 383 ASP A C 1
ATOM 3110 O O . ASP A 1 383 ? 32.103 -30.689 -3.068 1.00 36.34 383 ASP A O 1
ATOM 3114 N N . THR A 1 384 ? 32.390 -28.741 -4.099 1.00 36.75 384 THR A N 1
ATOM 3115 C CA . THR A 1 384 ? 33.822 -28.660 -3.723 1.00 36.75 384 THR A CA 1
ATOM 3116 C C . THR A 1 384 ? 34.218 -27.587 -2.706 1.00 36.75 384 THR A C 1
ATOM 3118 O O . THR A 1 384 ? 35.404 -27.449 -2.425 1.00 36.75 384 THR A O 1
ATOM 3121 N N . SER A 1 385 ? 33.285 -26.882 -2.049 1.00 51.69 385 SER A N 1
ATOM 3122 C CA . SER A 1 385 ? 33.633 -26.118 -0.829 1.00 51.69 385 SER A CA 1
ATOM 3123 C C . SER A 1 385 ? 32.435 -25.815 0.085 1.00 51.69 385 SER A C 1
ATOM 3125 O O . SER A 1 385 ? 32.091 -24.665 0.344 1.00 51.69 385 SER A O 1
ATOM 3127 N N . ASN A 1 386 ? 31.768 -26.846 0.617 1.00 55.44 386 ASN A N 1
ATOM 3128 C CA . ASN A 1 386 ? 30.685 -26.703 1.610 1.00 55.44 386 ASN A CA 1
ATOM 3129 C C . ASN A 1 386 ? 31.064 -27.173 3.027 1.00 55.44 386 ASN A C 1
ATOM 3131 O O . ASN A 1 386 ? 30.194 -27.275 3.886 1.00 55.44 386 ASN A O 1
ATOM 3135 N N . SER A 1 387 ? 32.349 -27.418 3.306 1.00 71.19 387 SER A N 1
ATOM 3136 C CA . SER A 1 387 ? 32.784 -27.848 4.642 1.00 71.19 387 SER A CA 1
ATOM 3137 C C . SER A 1 387 ? 32.534 -26.765 5.703 1.00 71.19 387 SER A C 1
ATOM 3139 O O . SER A 1 387 ? 33.127 -25.690 5.661 1.00 71.19 387 SER A O 1
ATOM 3141 N N . LEU A 1 388 ? 31.691 -27.043 6.701 1.00 77.44 388 LEU A N 1
ATOM 3142 C CA . LEU A 1 388 ? 31.456 -26.153 7.846 1.00 77.44 388 LEU A CA 1
ATOM 3143 C C . LEU A 1 388 ? 32.766 -25.633 8.468 1.00 77.44 388 LEU A C 1
ATOM 3145 O O . LEU A 1 388 ? 32.850 -24.469 8.859 1.00 77.44 388 LEU A O 1
ATOM 3149 N N . THR A 1 389 ? 33.817 -26.458 8.467 1.00 78.56 389 THR A N 1
ATOM 3150 C CA . THR A 1 389 ? 35.157 -26.116 8.955 1.00 78.56 389 THR A CA 1
ATOM 3151 C C . THR A 1 389 ? 35.754 -24.892 8.256 1.00 78.56 389 THR A C 1
ATOM 3153 O O . THR A 1 389 ? 36.306 -24.024 8.932 1.00 78.56 389 THR A O 1
ATOM 3156 N N . TRP A 1 390 ? 35.613 -24.762 6.930 1.00 79.94 390 TRP A N 1
ATOM 3157 C CA . TRP A 1 390 ? 36.146 -23.593 6.220 1.00 79.94 390 TRP A CA 1
ATOM 3158 C C . TRP A 1 390 ? 35.378 -22.326 6.599 1.00 79.94 390 TRP A C 1
ATOM 3160 O O . TRP A 1 390 ? 35.983 -21.271 6.767 1.00 79.94 390 TRP A O 1
ATOM 3170 N N . LYS A 1 391 ? 34.054 -22.427 6.791 1.00 81.69 391 LYS A N 1
ATOM 3171 C CA . LYS A 1 391 ? 33.204 -21.288 7.177 1.00 81.69 391 LYS A CA 1
ATOM 3172 C C . LYS A 1 391 ? 33.557 -20.784 8.568 1.00 81.69 391 LYS A C 1
ATOM 3174 O O . LYS A 1 391 ? 33.611 -19.576 8.776 1.00 81.69 391 LYS A O 1
ATOM 3179 N N . VAL A 1 392 ? 33.839 -21.700 9.497 1.00 85.50 392 VAL A N 1
ATOM 3180 C CA . VAL A 1 392 ? 34.323 -21.364 10.844 1.00 85.50 392 VAL A CA 1
ATOM 3181 C C . VAL A 1 392 ? 35.674 -20.649 10.768 1.00 85.50 392 VAL A C 1
ATOM 3183 O O . VAL A 1 392 ? 35.839 -19.598 11.384 1.00 85.50 392 VAL A O 1
ATOM 3186 N N . GLN A 1 393 ? 36.623 -21.167 9.983 1.00 83.31 393 GLN A N 1
ATOM 3187 C CA . GLN A 1 393 ? 37.945 -20.548 9.823 1.00 83.31 393 GLN A CA 1
ATOM 3188 C C . GLN A 1 393 ? 37.874 -19.168 9.154 1.00 83.31 393 GLN A C 1
ATOM 3190 O O . GLN A 1 393 ? 38.517 -18.231 9.622 1.00 83.31 393 GLN A O 1
ATOM 3195 N N . ALA A 1 394 ? 37.059 -19.020 8.108 1.00 83.44 394 ALA A N 1
ATOM 3196 C CA . ALA A 1 394 ? 36.853 -17.751 7.418 1.00 83.44 394 ALA A CA 1
ATOM 3197 C C . ALA A 1 394 ? 36.198 -16.705 8.331 1.00 83.44 394 ALA A C 1
ATOM 3199 O O . ALA A 1 394 ? 36.650 -15.564 8.387 1.00 83.44 394 ALA A O 1
ATOM 3200 N N . PHE A 1 395 ? 35.169 -17.097 9.091 1.00 89.94 395 PHE A N 1
ATOM 3201 C CA . PHE A 1 395 ? 34.531 -16.219 10.072 1.00 89.94 395 PHE A CA 1
ATOM 3202 C C . PHE A 1 395 ? 35.525 -15.740 11.135 1.00 89.94 395 PHE A C 1
ATOM 3204 O O . PHE A 1 395 ? 35.594 -14.548 11.427 1.00 89.94 395 PHE A O 1
ATOM 3211 N N . LYS A 1 396 ? 36.341 -16.655 11.666 1.00 89.81 396 LYS A N 1
ATOM 3212 C CA . LYS A 1 396 ? 37.380 -16.333 12.645 1.00 89.81 396 LYS A CA 1
ATOM 3213 C C . LYS A 1 396 ? 38.393 -15.329 12.096 1.00 89.81 396 LYS A C 1
ATOM 3215 O O . LYS A 1 396 ? 38.635 -14.312 12.740 1.00 89.81 396 LYS A O 1
ATOM 3220 N N . ALA A 1 397 ? 38.950 -15.598 10.915 1.00 88.19 397 ALA A N 1
ATOM 3221 C CA . ALA A 1 397 ? 39.936 -14.721 10.289 1.00 88.19 397 ALA A CA 1
ATOM 3222 C C . ALA A 1 397 ? 39.386 -13.297 10.102 1.00 88.19 397 ALA A C 1
ATOM 3224 O O . ALA A 1 397 ? 40.064 -12.332 10.444 1.00 88.19 397 ALA A O 1
ATOM 3225 N N . LEU A 1 398 ? 38.128 -13.177 9.660 1.00 89.00 398 LEU A N 1
ATOM 3226 C CA . LEU A 1 398 ? 37.450 -11.887 9.521 1.00 89.00 398 LEU A CA 1
ATOM 3227 C C . LEU A 1 398 ? 37.299 -11.159 10.862 1.00 89.00 398 LEU A C 1
ATOM 3229 O O . LEU A 1 398 ? 37.564 -9.962 10.932 1.00 89.00 398 LEU A O 1
ATOM 3233 N N . CYS A 1 399 ? 36.891 -11.854 11.929 1.00 91.38 399 CYS A N 1
ATOM 3234 C CA . CYS A 1 399 ? 36.774 -11.240 13.254 1.00 91.38 399 CYS A CA 1
ATOM 3235 C C . CYS A 1 399 ? 38.129 -10.779 13.807 1.00 91.38 399 CYS A C 1
ATOM 3237 O O . CYS A 1 399 ? 38.206 -9.691 14.370 1.00 91.38 399 CYS A O 1
ATOM 3239 N N . GLU A 1 400 ? 39.196 -11.562 13.631 1.00 90.38 400 GLU A N 1
ATOM 3240 C CA . GLU A 1 400 ? 40.544 -11.180 14.071 1.00 90.38 400 GLU A CA 1
ATOM 3241 C C . GLU A 1 400 ? 41.093 -9.978 13.293 1.00 90.38 400 GLU A C 1
ATOM 3243 O O . GLU A 1 400 ? 41.711 -9.088 13.881 1.00 90.38 400 GLU A O 1
ATOM 3248 N N . GLU A 1 401 ? 40.874 -9.942 11.977 1.00 89.50 401 GLU A N 1
ATOM 3249 C CA . GLU A 1 401 ? 41.278 -8.831 11.115 1.00 89.50 401 GLU A CA 1
ATOM 3250 C C . GLU A 1 401 ? 40.521 -7.548 11.475 1.00 89.50 401 GLU A C 1
ATOM 3252 O O . GLU A 1 401 ? 41.143 -6.499 11.674 1.00 89.50 401 GLU A O 1
ATOM 3257 N N . ALA A 1 402 ? 39.199 -7.643 11.637 1.00 88.25 402 ALA A N 1
ATOM 3258 C CA . ALA A 1 402 ? 38.352 -6.522 12.024 1.00 88.25 402 ALA A CA 1
ATOM 3259 C C . ALA A 1 402 ? 38.744 -5.982 13.405 1.00 88.25 402 ALA A C 1
ATOM 3261 O O . ALA A 1 402 ? 38.937 -4.778 13.564 1.00 88.25 402 ALA A O 1
ATOM 3262 N N . HIS A 1 403 ? 38.956 -6.864 14.385 1.00 90.00 403 HIS A N 1
ATOM 3263 C CA . HIS A 1 403 ? 39.312 -6.468 15.745 1.00 90.00 403 HIS A CA 1
ATOM 3264 C C . HIS A 1 403 ? 40.662 -5.734 15.807 1.00 90.00 403 HIS A C 1
ATOM 3266 O O . HIS A 1 403 ? 40.779 -4.719 16.485 1.00 90.00 403 HIS A O 1
ATOM 3272 N N . LYS A 1 404 ? 41.669 -6.184 15.042 1.00 89.50 404 LYS A N 1
ATOM 3273 C CA . LYS A 1 404 ? 42.984 -5.514 14.957 1.00 89.50 404 LYS A CA 1
ATOM 3274 C C . LYS A 1 404 ? 42.937 -4.164 14.238 1.00 89.50 404 LYS A C 1
ATOM 3276 O O . LYS A 1 404 ? 43.812 -3.325 14.465 1.00 89.50 404 LYS A O 1
ATOM 3281 N N . SER A 1 405 ? 41.978 -3.989 13.334 1.00 85.75 405 SER A N 1
ATOM 3282 C CA . SER A 1 405 ? 41.931 -2.844 12.422 1.00 85.75 405 SER A CA 1
ATOM 3283 C C . SER A 1 405 ? 41.012 -1.729 12.915 1.00 85.75 405 SER A C 1
ATOM 3285 O O . SER A 1 405 ? 41.307 -0.567 12.662 1.00 85.75 405 SER A O 1
ATOM 3287 N N . ILE A 1 406 ? 39.959 -2.052 13.675 1.00 85.31 406 ILE A N 1
ATOM 3288 C CA . ILE A 1 406 ? 38.945 -1.089 14.141 1.00 85.31 406 ILE A CA 1
ATOM 3289 C C . ILE A 1 406 ? 39.532 0.074 14.946 1.00 85.31 406 ILE A C 1
ATOM 3291 O O . ILE A 1 406 ? 39.060 1.197 14.802 1.00 85.31 406 ILE A O 1
ATOM 3295 N N . GLU A 1 407 ? 40.585 -0.149 15.737 1.00 82.12 407 GLU A N 1
ATOM 3296 C CA . GLU A 1 407 ? 41.243 0.926 16.499 1.00 82.12 407 GLU A CA 1
ATOM 3297 C C . GLU A 1 407 ? 42.040 1.904 15.616 1.00 82.12 407 GLU A C 1
ATOM 3299 O O . GLU A 1 407 ? 42.411 2.986 16.067 1.00 82.12 407 GLU A O 1
ATOM 3304 N N . LYS A 1 408 ? 42.337 1.527 14.366 1.00 84.00 408 LYS A N 1
ATOM 3305 C CA . LYS A 1 408 ? 43.239 2.257 13.458 1.00 84.00 408 LYS A CA 1
ATOM 3306 C C . LYS A 1 408 ? 42.543 2.828 12.222 1.00 84.00 408 LYS A C 1
ATOM 3308 O O . LYS A 1 408 ? 43.183 3.550 11.462 1.00 84.00 408 LYS A O 1
ATOM 3313 N N . THR A 1 409 ? 41.275 2.495 11.998 1.00 82.44 409 THR A N 1
ATOM 3314 C CA . THR A 1 409 ? 40.507 2.890 10.807 1.00 82.44 409 THR A CA 1
ATOM 3315 C C . THR A 1 409 ? 39.439 3.928 11.130 1.00 82.44 409 THR A C 1
ATOM 3317 O O . THR A 1 409 ? 38.996 4.039 12.271 1.00 82.44 409 THR A O 1
ATOM 3320 N N . ASP A 1 410 ? 38.985 4.673 10.121 1.00 85.31 410 ASP A N 1
ATOM 3321 C CA . ASP A 1 410 ? 37.840 5.571 10.278 1.00 85.31 410 ASP A CA 1
ATOM 3322 C C . ASP A 1 410 ? 36.529 4.806 10.560 1.00 85.31 410 ASP A C 1
ATOM 3324 O O . ASP A 1 410 ? 36.420 3.590 10.363 1.00 85.31 410 ASP A O 1
ATOM 3328 N N . ALA A 1 411 ? 35.512 5.534 11.027 1.00 71.50 411 ALA A N 1
ATOM 3329 C CA . ALA A 1 411 ? 34.235 4.958 11.440 1.00 71.50 411 ALA A CA 1
ATOM 3330 C C . ALA A 1 411 ? 33.506 4.202 10.312 1.00 71.50 411 ALA A C 1
ATOM 3332 O O . ALA A 1 411 ? 32.841 3.204 10.587 1.00 71.50 411 ALA A O 1
ATOM 3333 N N . GLY A 1 412 ? 33.635 4.633 9.053 1.00 62.31 412 GLY A N 1
ATOM 3334 C CA . GLY A 1 412 ? 32.985 3.979 7.914 1.00 62.31 412 GLY A CA 1
ATOM 3335 C C . GLY A 1 412 ? 33.651 2.648 7.560 1.00 62.31 412 GLY A C 1
ATOM 3336 O O . GLY A 1 412 ? 32.974 1.640 7.347 1.00 62.31 412 GLY A O 1
ATOM 3337 N N . GLN A 1 413 ? 34.983 2.606 7.576 1.00 69.31 413 GLN A N 1
ATOM 3338 C CA . GLN A 1 413 ? 35.747 1.372 7.378 1.00 69.31 413 GLN A CA 1
ATOM 3339 C C . GLN A 1 413 ? 35.531 0.372 8.520 1.00 69.31 413 GLN A C 1
ATOM 3341 O O . GLN A 1 413 ? 35.327 -0.819 8.264 1.00 69.31 413 GLN A O 1
ATOM 3346 N N . ALA A 1 414 ? 35.496 0.852 9.768 1.00 72.00 414 ALA A N 1
ATOM 3347 C CA . ALA A 1 414 ? 35.157 0.045 10.938 1.00 72.00 414 ALA A CA 1
ATOM 3348 C C . ALA A 1 414 ? 33.765 -0.596 10.798 1.00 72.00 414 ALA A C 1
ATOM 3350 O O . ALA A 1 414 ? 33.615 -1.807 10.975 1.00 72.00 414 ALA A O 1
ATOM 3351 N N . GLN A 1 415 ? 32.758 0.184 10.389 1.00 69.31 415 GLN A N 1
ATOM 3352 C CA . GLN A 1 415 ? 31.405 -0.315 10.122 1.00 69.31 415 GLN A CA 1
ATOM 3353 C C . GLN A 1 415 ? 31.390 -1.397 9.034 1.00 69.31 415 GLN A C 1
ATOM 3355 O O . GLN A 1 415 ? 30.770 -2.449 9.212 1.00 69.31 415 GLN A O 1
ATOM 3360 N N . HIS A 1 416 ? 32.101 -1.178 7.926 1.00 69.38 416 HIS A N 1
ATOM 3361 C CA . HIS A 1 416 ? 32.170 -2.133 6.821 1.00 69.38 416 HIS A CA 1
ATOM 3362 C C . HIS A 1 416 ? 32.809 -3.471 7.230 1.00 69.38 416 HIS A C 1
ATOM 3364 O O . HIS A 1 416 ? 32.324 -4.540 6.847 1.00 69.38 416 HIS A O 1
ATOM 3370 N N . MET A 1 417 ? 33.861 -3.437 8.051 1.00 75.38 417 MET A N 1
ATOM 3371 C CA . MET A 1 417 ? 34.489 -4.648 8.590 1.00 75.38 417 MET A CA 1
ATOM 3372 C C . MET A 1 417 ? 33.538 -5.428 9.503 1.00 75.38 417 MET A C 1
ATOM 3374 O O . MET A 1 417 ? 33.400 -6.643 9.354 1.00 75.38 417 MET A O 1
ATOM 3378 N N . ILE A 1 418 ? 32.797 -4.735 10.371 1.00 75.88 418 ILE A N 1
ATOM 3379 C CA . ILE A 1 418 ? 31.788 -5.370 11.230 1.00 75.88 418 ILE A CA 1
ATOM 3380 C C . ILE A 1 418 ? 30.688 -6.015 10.381 1.00 75.88 418 ILE A C 1
ATOM 3382 O O . ILE A 1 418 ? 30.320 -7.162 10.634 1.00 75.88 418 ILE A O 1
ATOM 3386 N N . ILE A 1 419 ? 30.199 -5.338 9.334 1.00 69.56 419 ILE A N 1
ATOM 3387 C CA . ILE A 1 419 ? 29.204 -5.896 8.401 1.00 69.56 419 ILE A CA 1
ATOM 3388 C C . ILE A 1 419 ? 29.692 -7.227 7.808 1.00 69.56 419 ILE A C 1
ATOM 3390 O O . ILE A 1 419 ? 28.938 -8.204 7.808 1.00 69.56 419 ILE A O 1
ATOM 3394 N N . LYS A 1 420 ? 30.952 -7.309 7.359 1.00 74.69 420 LYS A N 1
ATOM 3395 C CA . LYS A 1 420 ? 31.534 -8.554 6.823 1.00 74.69 420 LYS A CA 1
ATOM 3396 C C . LYS A 1 420 ? 31.515 -9.689 7.846 1.00 74.69 420 LYS A C 1
ATOM 3398 O O . LYS A 1 420 ? 31.094 -10.798 7.508 1.00 74.69 420 LYS A O 1
ATOM 3403 N N . CYS A 1 421 ? 31.890 -9.415 9.096 1.00 80.12 421 CYS A N 1
ATOM 3404 C CA . CYS A 1 421 ? 31.816 -10.398 10.178 1.00 80.12 421 CYS A CA 1
ATOM 3405 C C . CYS A 1 421 ? 30.374 -10.878 10.417 1.00 80.12 421 CYS A C 1
ATOM 3407 O O . CYS A 1 421 ? 30.136 -12.080 10.542 1.00 80.12 421 CYS A O 1
ATOM 3409 N N . VAL A 1 422 ? 29.388 -9.973 10.412 1.00 73.38 422 VAL A N 1
ATOM 3410 C CA . VAL A 1 422 ? 27.965 -10.325 10.586 1.00 73.38 422 VAL A CA 1
ATOM 3411 C C . VAL A 1 422 ? 27.444 -11.194 9.440 1.00 73.38 422 VAL A C 1
ATOM 3413 O O . VAL A 1 422 ? 26.712 -12.160 9.675 1.00 73.38 422 VAL A O 1
ATOM 3416 N N . VAL A 1 423 ? 27.815 -10.883 8.197 1.00 70.06 423 VAL A N 1
ATOM 3417 C CA . VAL A 1 423 ? 27.439 -11.688 7.024 1.00 70.06 423 VAL A CA 1
ATOM 3418 C C . VAL A 1 423 ? 28.035 -13.092 7.123 1.00 70.06 423 VAL A C 1
ATOM 3420 O O . VAL A 1 423 ? 27.309 -14.075 6.950 1.00 70.06 423 VAL A O 1
ATOM 3423 N N . ALA A 1 424 ? 29.319 -13.200 7.475 1.00 75.44 424 ALA A N 1
ATOM 3424 C CA . ALA A 1 424 ? 29.989 -14.481 7.675 1.00 75.44 424 ALA A CA 1
ATOM 3425 C C . ALA A 1 424 ? 29.336 -15.306 8.801 1.00 75.44 424 ALA A C 1
ATOM 3427 O O . ALA A 1 424 ? 29.052 -16.490 8.606 1.00 75.44 424 ALA A O 1
ATOM 3428 N N . PHE A 1 425 ? 28.984 -14.675 9.928 1.00 83.69 425 PHE A N 1
ATOM 3429 C CA . PHE A 1 425 ? 28.241 -15.318 11.017 1.00 83.69 425 PHE A CA 1
ATOM 3430 C C . PHE A 1 425 ? 26.880 -15.866 10.557 1.00 83.69 425 PHE A C 1
ATOM 3432 O O . PHE A 1 425 ? 26.535 -17.017 10.832 1.00 83.69 425 PHE A O 1
ATOM 3439 N N . LYS A 1 426 ? 26.101 -15.079 9.805 1.00 76.25 426 LYS A N 1
ATOM 3440 C CA . LYS A 1 426 ? 24.800 -15.527 9.276 1.00 76.25 426 LYS A CA 1
ATOM 3441 C C . LYS A 1 426 ? 24.951 -16.688 8.292 1.00 76.25 426 LYS A C 1
ATOM 3443 O O . LYS A 1 426 ? 24.127 -17.604 8.304 1.00 76.25 42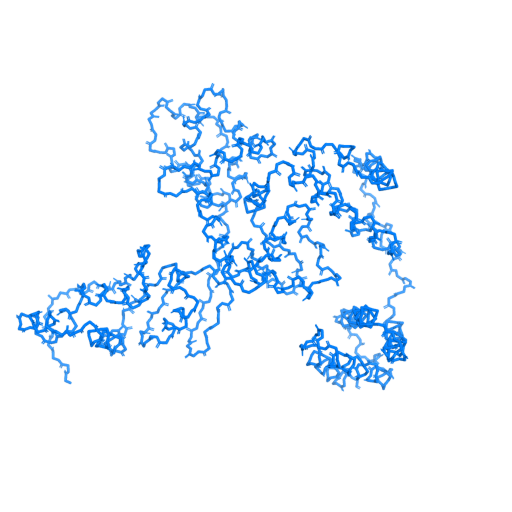6 LYS A O 1
ATOM 3448 N N . GLY A 1 427 ? 26.002 -16.673 7.472 1.00 71.50 427 GLY A N 1
ATOM 3449 C CA . GLY A 1 427 ? 26.359 -17.783 6.590 1.00 71.50 427 GLY A CA 1
ATOM 3450 C C . GLY A 1 427 ? 26.689 -19.063 7.363 1.00 71.50 427 GLY A C 1
ATOM 3451 O O . GLY A 1 427 ? 26.215 -20.140 6.994 1.00 71.50 427 GLY A O 1
ATOM 3452 N N . LEU A 1 428 ? 27.429 -18.940 8.469 1.00 81.94 428 LEU A N 1
ATOM 3453 C CA . LEU A 1 428 ? 27.747 -20.045 9.373 1.00 81.94 428 LEU A CA 1
ATOM 3454 C C . LEU A 1 428 ? 26.484 -20.623 10.031 1.00 81.94 428 LEU A C 1
ATOM 3456 O O . LEU A 1 428 ? 26.264 -21.830 9.979 1.00 81.94 428 LEU A O 1
ATOM 3460 N N . LYS A 1 429 ? 25.609 -19.764 10.566 1.00 79.25 429 LYS A N 1
ATOM 3461 C CA . LYS A 1 429 ? 24.329 -20.157 11.181 1.00 79.25 429 LYS A CA 1
ATOM 3462 C C . LYS A 1 429 ? 23.376 -20.851 10.199 1.00 79.25 429 LYS A C 1
ATOM 3464 O O . LYS A 1 429 ? 22.617 -21.740 10.571 1.00 79.25 429 LYS A O 1
ATOM 3469 N N . ALA A 1 430 ? 23.376 -20.436 8.934 1.00 71.69 430 ALA A N 1
ATOM 3470 C CA . ALA A 1 430 ? 22.564 -21.080 7.904 1.00 71.69 430 ALA A CA 1
ATOM 3471 C C . ALA A 1 430 ? 23.133 -22.445 7.484 1.00 71.69 430 ALA A C 1
ATOM 3473 O O . ALA A 1 430 ? 22.365 -23.354 7.173 1.00 71.69 430 ALA A O 1
ATOM 3474 N N . ALA A 1 431 ? 24.463 -22.587 7.466 1.00 74.44 431 ALA A N 1
ATOM 3475 C CA . ALA A 1 431 ? 25.127 -23.857 7.189 1.00 74.44 431 ALA A CA 1
ATOM 3476 C C . ALA A 1 431 ? 24.896 -24.866 8.322 1.00 74.44 431 ALA A C 1
ATOM 3478 O O . ALA A 1 431 ? 24.557 -26.015 8.050 1.00 74.44 431 ALA A O 1
ATOM 3479 N N . SER A 1 432 ? 24.964 -24.416 9.578 1.00 74.75 432 SER A N 1
ATOM 3480 C CA . SER A 1 432 ? 24.725 -25.274 10.741 1.00 74.75 432 SER A CA 1
ATOM 3481 C C . SER A 1 432 ? 23.305 -25.823 10.822 1.00 74.75 432 SER A C 1
ATOM 3483 O O . SER A 1 432 ? 23.108 -26.942 11.275 1.00 74.75 432 SER A O 1
ATOM 3485 N N . ALA A 1 433 ? 22.311 -25.077 10.337 1.00 71.62 433 ALA A N 1
ATOM 3486 C CA . ALA A 1 433 ? 20.931 -25.551 10.280 1.00 71.62 433 ALA A CA 1
ATOM 3487 C C . ALA A 1 433 ? 20.703 -26.674 9.245 1.00 71.62 433 ALA A C 1
ATOM 3489 O O . ALA A 1 433 ? 19.637 -27.287 9.251 1.00 71.62 433 ALA A O 1
ATOM 3490 N N . LYS A 1 434 ? 21.656 -26.908 8.328 1.00 70.44 434 LYS A N 1
ATOM 3491 C CA . LYS A 1 434 ? 21.551 -27.899 7.244 1.00 70.44 434 LYS A CA 1
ATOM 3492 C C . LYS A 1 434 ? 22.317 -29.196 7.519 1.00 70.44 434 LYS A C 1
ATOM 3494 O O . LYS A 1 434 ? 21.954 -30.221 6.950 1.00 70.44 434 LYS A O 1
ATOM 3499 N N . GLU A 1 435 ? 23.348 -29.177 8.362 1.00 69.88 435 GLU A N 1
ATOM 3500 C CA . GLU A 1 435 ? 24.084 -30.389 8.737 1.00 69.88 435 GLU A CA 1
ATOM 3501 C C . GLU A 1 435 ? 23.384 -31.112 9.900 1.00 69.88 435 GLU A C 1
ATOM 3503 O O . GLU A 1 435 ? 23.334 -30.627 11.028 1.00 69.88 435 GLU A O 1
ATOM 3508 N N . ALA A 1 436 ? 22.845 -32.302 9.614 1.00 53.97 436 ALA A N 1
ATOM 3509 C CA . ALA A 1 436 ? 22.200 -33.175 10.600 1.00 53.97 436 ALA A CA 1
ATOM 3510 C C . ALA A 1 436 ? 23.196 -33.843 11.570 1.00 53.97 436 ALA A C 1
ATOM 3512 O O . ALA A 1 436 ? 22.786 -34.434 12.567 1.00 53.97 436 ALA A O 1
ATOM 3513 N N . ASP A 1 437 ? 24.499 -33.764 11.282 1.00 58.69 437 ASP A N 1
ATOM 3514 C CA . ASP A 1 437 ? 25.538 -34.428 12.062 1.00 58.69 437 ASP A CA 1
ATOM 3515 C C . ASP A 1 437 ? 26.172 -33.453 13.063 1.00 58.69 437 ASP A C 1
ATOM 3517 O O . ASP A 1 437 ? 27.147 -32.753 12.790 1.00 58.69 437 ASP A O 1
ATOM 3521 N N . HIS A 1 438 ? 25.567 -33.380 14.248 1.00 56.84 438 HIS A N 1
ATOM 3522 C CA . HIS A 1 438 ? 25.942 -32.460 15.325 1.00 56.84 438 HIS A CA 1
ATOM 3523 C C . HIS A 1 438 ? 27.294 -32.790 15.986 1.00 56.84 438 HIS A C 1
ATOM 3525 O O . HIS A 1 438 ? 27.738 -32.065 16.864 1.00 56.84 438 HIS A O 1
ATOM 3531 N N . ARG A 1 439 ? 27.995 -33.846 15.555 1.00 55.00 439 ARG A N 1
ATOM 3532 C CA . ARG A 1 439 ? 29.265 -34.285 16.159 1.00 55.00 439 ARG A CA 1
ATOM 3533 C C . ARG A 1 439 ? 30.513 -33.569 15.622 1.00 55.00 439 ARG A C 1
ATOM 3535 O O . ARG A 1 439 ? 31.605 -33.835 16.102 1.00 55.00 439 ARG A O 1
ATOM 3542 N N . ARG A 1 440 ? 30.384 -32.658 14.647 1.00 55.97 440 ARG A N 1
ATOM 3543 C CA . ARG A 1 440 ? 31.523 -31.964 13.997 1.00 55.97 440 ARG A CA 1
ATOM 3544 C C . ARG A 1 440 ? 31.914 -30.612 14.605 1.00 55.97 440 ARG A C 1
ATOM 3546 O O . ARG A 1 440 ? 32.762 -29.917 14.049 1.00 55.97 440 ARG A O 1
ATOM 3553 N N . TRP A 1 441 ? 31.357 -30.233 15.754 1.00 64.44 441 TRP A N 1
ATOM 3554 C CA . TRP A 1 441 ? 31.687 -28.964 16.421 1.00 64.44 441 TRP A CA 1
ATOM 3555 C C . TRP A 1 441 ? 33.005 -28.981 17.216 1.00 64.44 441 TRP A C 1
ATOM 3557 O O . TRP A 1 441 ? 33.263 -28.053 17.976 1.00 64.44 441 TRP A O 1
ATOM 3567 N N . GLU A 1 442 ? 33.884 -29.971 17.023 1.00 54.25 442 GLU A N 1
ATOM 3568 C CA . GLU A 1 442 ? 35.170 -30.126 17.736 1.00 54.25 442 GLU A CA 1
ATOM 3569 C C . GLU A 1 442 ? 36.104 -28.887 17.665 1.00 54.25 442 GLU A C 1
ATOM 3571 O O . GLU A 1 442 ? 37.043 -28.768 18.447 1.00 54.25 442 GLU A O 1
ATOM 3576 N N . THR A 1 443 ? 35.822 -27.894 16.810 1.00 59.75 443 THR A N 1
ATOM 3577 C CA . THR A 1 443 ? 36.508 -26.584 16.752 1.00 59.75 443 THR A CA 1
ATOM 3578 C C . THR A 1 443 ? 35.931 -25.492 17.686 1.00 59.75 443 THR A C 1
ATOM 3580 O O . THR A 1 443 ? 36.272 -24.315 17.547 1.00 59.75 443 THR A O 1
ATOM 3583 N N . LEU A 1 444 ? 35.059 -25.856 18.635 1.00 60.50 444 LEU A N 1
ATOM 3584 C CA . LEU A 1 444 ? 34.263 -24.986 19.526 1.00 60.50 444 LEU A CA 1
ATOM 3585 C C . LEU A 1 444 ? 34.992 -23.837 20.259 1.00 60.50 444 LEU A C 1
ATOM 3587 O O . LEU A 1 444 ? 34.408 -22.751 20.328 1.00 60.50 444 LEU A O 1
ATOM 3591 N N . PRO A 1 445 ? 36.226 -23.988 20.784 1.00 66.88 445 PRO A N 1
ATOM 3592 C CA . PRO A 1 445 ? 36.868 -22.900 21.528 1.00 66.88 445 PRO A CA 1
ATOM 3593 C C . PRO A 1 445 ? 37.109 -21.657 20.661 1.00 66.88 445 PRO A C 1
ATOM 3595 O O . PRO A 1 445 ? 36.808 -20.538 21.061 1.00 66.88 445 PRO A O 1
ATOM 3598 N N . GLN A 1 446 ? 37.545 -21.865 19.417 1.00 70.25 446 GLN A N 1
ATOM 3599 C CA . GLN A 1 446 ? 37.949 -20.780 18.519 1.00 70.25 446 GLN A CA 1
ATOM 3600 C C . GLN A 1 446 ? 36.755 -20.021 17.920 1.00 70.25 446 GLN A C 1
ATOM 3602 O O . GLN A 1 446 ? 36.878 -18.853 17.557 1.00 70.25 446 GLN A O 1
ATOM 3607 N N . LEU A 1 447 ? 35.595 -20.680 17.814 1.00 83.00 447 LEU A N 1
ATOM 3608 C CA . LEU A 1 447 ? 34.351 -20.030 17.408 1.00 83.00 447 LEU A CA 1
ATOM 3609 C C . LEU A 1 447 ? 33.810 -19.135 18.532 1.00 83.00 447 LEU A C 1
ATOM 3611 O O . LEU A 1 447 ? 33.309 -18.048 18.255 1.00 83.00 447 LEU A O 1
ATOM 3615 N N . GLY A 1 448 ? 33.950 -19.572 19.788 1.00 83.94 448 GLY A N 1
ATOM 3616 C CA . GLY A 1 448 ? 33.584 -18.778 20.960 1.00 83.94 448 GLY A CA 1
ATOM 3617 C C . GLY A 1 448 ? 34.334 -17.448 21.018 1.00 83.94 448 GLY A C 1
ATOM 3618 O O . GLY A 1 448 ? 33.703 -16.413 21.218 1.00 83.94 448 GLY A O 1
ATOM 3619 N N . ASP A 1 449 ? 35.643 -17.467 20.767 1.00 85.56 449 ASP A N 1
ATOM 3620 C CA . ASP A 1 449 ? 36.471 -16.256 20.760 1.00 85.56 449 ASP A CA 1
ATOM 3621 C C . ASP A 1 449 ? 36.054 -15.288 19.643 1.00 85.56 449 ASP A C 1
ATOM 3623 O O . ASP A 1 449 ? 35.812 -14.112 19.903 1.00 85.56 449 ASP A O 1
ATOM 3627 N N . ALA A 1 450 ? 35.858 -15.786 18.415 1.00 88.94 450 ALA A N 1
ATOM 3628 C CA . ALA A 1 450 ? 35.423 -14.962 17.284 1.00 88.94 450 ALA A CA 1
ATOM 3629 C C . ALA A 1 450 ? 34.026 -14.346 17.489 1.00 88.94 450 ALA A C 1
ATOM 3631 O O . ALA A 1 450 ? 33.776 -13.214 17.067 1.00 88.94 450 ALA A O 1
ATOM 3632 N N . MET A 1 451 ? 33.111 -15.076 18.139 1.00 90.50 451 MET A N 1
ATOM 3633 C CA . MET A 1 451 ? 31.784 -14.567 18.495 1.00 90.50 451 MET A CA 1
ATOM 3634 C C . MET A 1 451 ? 31.857 -13.505 19.593 1.00 90.50 451 MET A C 1
ATOM 3636 O O . MET A 1 451 ? 31.180 -12.488 19.474 1.00 90.50 451 MET A O 1
ATOM 3640 N N . SER A 1 452 ? 32.700 -13.697 20.612 1.00 90.12 452 SER A N 1
ATOM 3641 C CA . SER A 1 452 ? 32.952 -12.685 21.646 1.00 90.12 452 SER A CA 1
ATOM 3642 C C . SER A 1 452 ? 33.542 -11.411 21.039 1.00 90.12 452 SER A C 1
ATOM 3644 O O . SER A 1 452 ? 33.012 -10.327 21.271 1.00 90.12 452 SER A O 1
ATOM 3646 N N . SER A 1 453 ? 34.550 -11.534 20.166 1.00 91.38 453 SER A N 1
ATOM 3647 C CA . SER A 1 453 ? 35.124 -10.387 19.454 1.00 91.38 453 SER A CA 1
ATOM 3648 C C . SER A 1 453 ? 34.077 -9.645 18.623 1.00 91.38 453 SER A C 1
ATOM 3650 O O . SER A 1 453 ? 34.042 -8.417 18.642 1.00 91.38 453 SER A O 1
ATOM 3652 N N . LEU A 1 454 ? 33.193 -10.362 17.918 1.00 91.94 454 LEU A N 1
ATOM 3653 C CA . LEU A 1 454 ? 32.102 -9.730 17.174 1.00 91.94 454 LEU A CA 1
ATOM 3654 C C . LEU A 1 454 ? 31.115 -9.015 18.101 1.00 91.94 454 LEU A C 1
ATOM 3656 O O . LEU A 1 454 ? 30.728 -7.886 17.810 1.00 91.94 454 LEU A O 1
ATOM 3660 N N . THR A 1 455 ? 30.744 -9.633 19.221 1.00 91.69 455 THR A N 1
ATOM 3661 C CA . THR A 1 455 ? 29.884 -9.016 20.237 1.00 91.69 455 THR A CA 1
ATOM 3662 C C . THR A 1 455 ? 30.472 -7.701 20.744 1.00 91.69 455 THR A C 1
ATOM 3664 O O . THR A 1 455 ? 29.750 -6.706 20.823 1.00 91.69 455 THR A O 1
ATOM 3667 N N . ASP A 1 456 ? 31.771 -7.662 21.037 1.00 90.25 456 ASP A N 1
ATOM 3668 C CA . ASP A 1 456 ? 32.438 -6.459 21.537 1.00 90.25 456 ASP A CA 1
ATOM 3669 C C . ASP A 1 456 ? 32.510 -5.362 20.467 1.00 90.25 456 ASP A C 1
ATOM 3671 O O . ASP A 1 456 ? 32.134 -4.218 20.729 1.00 90.25 456 ASP A O 1
ATOM 3675 N N . MET A 1 457 ? 32.883 -5.711 19.229 1.00 89.75 457 MET A N 1
ATOM 3676 C CA . MET A 1 457 ? 32.901 -4.769 18.098 1.00 89.75 457 MET A CA 1
ATOM 3677 C C . MET A 1 457 ? 31.515 -4.159 17.834 1.00 89.75 457 MET A C 1
ATOM 3679 O O . MET A 1 457 ? 31.377 -2.965 17.557 1.00 89.75 457 MET A O 1
ATOM 3683 N N . VAL A 1 458 ? 30.467 -4.971 17.950 1.00 83.94 458 VAL A N 1
ATOM 3684 C CA . VAL A 1 458 ? 29.080 -4.548 17.740 1.00 83.94 458 VAL A CA 1
ATOM 3685 C C . VAL A 1 458 ? 28.583 -3.653 18.873 1.00 83.94 458 VAL A C 1
ATOM 3687 O O . VAL A 1 458 ? 27.917 -2.656 18.601 1.00 83.94 458 VAL A O 1
ATOM 3690 N N . LYS A 1 459 ? 28.930 -3.961 20.130 1.00 84.00 459 LYS A N 1
ATOM 3691 C CA . LYS A 1 459 ? 28.598 -3.118 21.290 1.00 84.00 459 LYS A CA 1
ATOM 3692 C C . LYS A 1 459 ? 29.274 -1.752 21.215 1.00 84.00 459 LYS A C 1
ATOM 3694 O O . LYS A 1 459 ? 28.639 -0.751 21.523 1.00 84.00 459 LYS A O 1
ATOM 3699 N N . LEU A 1 460 ? 30.535 -1.710 20.782 1.00 80.12 460 LEU A N 1
ATOM 3700 C CA . LEU A 1 460 ? 31.301 -0.468 20.648 1.00 80.12 460 LEU A CA 1
ATOM 3701 C C . LEU A 1 460 ? 30.725 0.467 19.581 1.00 80.12 460 LEU A C 1
ATOM 3703 O O . LEU A 1 460 ? 30.750 1.682 19.743 1.00 80.12 460 LEU A O 1
ATOM 3707 N N . THR A 1 461 ? 30.205 -0.095 18.492 1.00 73.25 461 THR A N 1
ATOM 3708 C CA . THR A 1 461 ? 29.719 0.687 17.348 1.00 73.25 461 THR A CA 1
ATOM 3709 C C . THR A 1 461 ? 28.209 0.915 17.348 1.00 73.25 461 THR A C 1
ATOM 3711 O O . THR A 1 461 ? 27.724 1.764 16.605 1.00 73.25 461 THR A O 1
ATOM 3714 N N . ASN A 1 462 ? 27.464 0.174 18.173 1.00 72.00 462 ASN A N 1
ATOM 3715 C CA . ASN A 1 462 ? 26.006 0.224 18.298 1.00 72.00 462 ASN A CA 1
ATOM 3716 C C . ASN A 1 462 ? 25.242 0.059 16.963 1.00 72.00 462 ASN A C 1
ATOM 3718 O O . ASN A 1 462 ? 24.122 0.538 16.813 1.00 72.00 462 ASN A O 1
ATOM 3722 N N . ILE A 1 463 ? 25.840 -0.624 15.977 1.00 58.28 463 ILE A N 1
ATOM 3723 C CA . ILE A 1 463 ? 25.236 -0.828 14.644 1.00 58.28 463 ILE A CA 1
ATOM 3724 C C . ILE A 1 463 ? 24.171 -1.941 14.685 1.00 58.28 463 ILE A C 1
ATOM 3726 O O . ILE A 1 463 ? 23.238 -1.939 13.885 1.00 58.28 463 ILE A O 1
ATOM 3730 N N . TYR A 1 464 ? 24.299 -2.901 15.613 1.00 64.31 464 TYR A N 1
ATOM 3731 C CA . TYR A 1 464 ? 23.422 -4.074 15.717 1.00 64.31 464 TYR A CA 1
ATOM 3732 C C . TYR A 1 464 ? 23.043 -4.389 17.176 1.00 64.31 464 TYR A C 1
ATOM 3734 O O . TYR A 1 464 ? 23.607 -5.316 17.761 1.00 64.31 464 TYR A O 1
ATOM 3742 N N . PRO A 1 465 ? 22.088 -3.662 17.783 1.00 70.19 465 PRO A N 1
ATOM 3743 C CA . PRO A 1 465 ? 21.775 -3.799 19.211 1.00 70.19 465 PRO A CA 1
ATOM 3744 C C . PRO A 1 465 ? 21.278 -5.202 19.605 1.00 70.19 465 PRO A C 1
ATOM 3746 O O . PRO A 1 465 ? 21.561 -5.665 20.708 1.00 70.19 465 PRO A O 1
ATOM 3749 N N . ASP A 1 466 ? 20.613 -5.917 18.692 1.00 73.31 466 ASP A N 1
ATOM 3750 C CA . ASP A 1 466 ? 20.072 -7.262 18.948 1.00 73.31 466 ASP A CA 1
ATOM 3751 C C . ASP A 1 466 ? 21.066 -8.403 18.682 1.00 73.31 466 ASP A C 1
ATOM 3753 O O . ASP A 1 466 ? 20.853 -9.544 19.104 1.00 73.31 466 ASP A O 1
ATOM 3757 N N . LEU A 1 467 ? 22.158 -8.126 17.964 1.00 76.69 467 LEU A N 1
ATOM 3758 C CA . LEU A 1 467 ? 23.106 -9.155 17.539 1.00 76.69 467 LEU A CA 1
ATOM 3759 C C . LEU A 1 467 ? 23.866 -9.811 18.708 1.00 76.69 467 LEU A C 1
ATOM 3761 O O . LEU A 1 467 ? 24.038 -11.027 18.643 1.00 76.69 467 LEU A O 1
ATOM 3765 N N . PRO A 1 468 ? 24.261 -9.109 19.791 1.00 86.81 468 PRO A N 1
ATOM 3766 C CA . PRO A 1 468 ? 24.818 -9.756 20.980 1.00 86.81 468 PRO A CA 1
ATOM 3767 C C . PRO A 1 468 ? 23.912 -10.863 21.538 1.00 86.81 468 PRO A C 1
ATOM 3769 O O . PRO A 1 468 ? 24.375 -11.970 21.791 1.00 86.81 468 PRO A O 1
ATOM 3772 N N . LEU A 1 469 ? 22.600 -10.610 21.629 1.00 76.44 469 LEU A N 1
ATOM 3773 C CA . LEU A 1 469 ? 21.631 -11.608 22.096 1.00 76.44 469 LEU A CA 1
ATOM 3774 C C . LEU A 1 469 ? 21.509 -12.792 21.127 1.00 76.44 469 LEU A C 1
ATOM 3776 O O . LEU A 1 469 ? 21.284 -13.928 21.548 1.00 76.44 469 LEU A O 1
ATOM 3780 N N . GLU A 1 470 ? 21.616 -12.544 19.820 1.00 79.94 470 GLU A N 1
ATOM 3781 C CA . GLU A 1 470 ? 21.618 -13.600 18.805 1.00 79.94 470 GLU A CA 1
ATOM 3782 C C . GLU A 1 470 ? 22.891 -14.459 18.865 1.00 79.94 470 GLU A C 1
ATOM 3784 O O . GLU A 1 470 ? 22.797 -15.688 18.773 1.00 79.94 470 GLU A O 1
ATOM 3789 N N . LEU A 1 471 ? 24.057 -13.831 19.047 1.00 85.38 471 LEU A N 1
ATOM 3790 C CA . LEU A 1 471 ? 25.348 -14.497 19.218 1.00 85.38 471 LEU A CA 1
ATOM 3791 C C . LEU A 1 471 ? 25.344 -15.354 20.487 1.00 85.38 471 LEU A C 1
ATOM 3793 O O . LEU A 1 471 ? 25.682 -16.532 20.408 1.00 85.38 471 LEU A O 1
ATOM 3797 N N . ASP A 1 472 ? 24.852 -14.834 21.612 1.00 83.75 472 ASP A N 1
ATOM 3798 C CA . ASP A 1 472 ? 24.746 -15.587 22.867 1.00 83.75 472 ASP A CA 1
ATOM 3799 C C . ASP A 1 472 ? 23.862 -16.832 22.713 1.00 83.75 472 ASP A C 1
ATOM 3801 O O . ASP A 1 472 ? 24.247 -17.937 23.105 1.00 83.75 472 ASP A O 1
ATOM 3805 N N . LYS A 1 473 ? 22.690 -16.693 22.074 1.00 83.19 473 LYS A N 1
ATOM 3806 C CA . LYS A 1 473 ? 21.792 -17.829 21.793 1.00 83.19 473 LYS A CA 1
ATOM 3807 C C . LYS A 1 473 ? 22.452 -18.871 20.897 1.00 83.19 473 LYS A C 1
ATOM 3809 O O . LYS A 1 473 ? 22.290 -20.068 21.128 1.00 83.19 473 LYS A O 1
ATOM 3814 N N . PHE A 1 474 ? 23.183 -18.437 19.872 1.00 82.88 474 PHE A N 1
ATOM 3815 C CA . PHE A 1 474 ? 23.890 -19.355 18.984 1.00 82.88 474 PHE A CA 1
ATOM 3816 C C . PHE A 1 474 ? 25.060 -20.043 19.695 1.00 82.88 474 PHE A C 1
ATOM 3818 O O . PHE A 1 474 ? 25.255 -21.241 19.527 1.00 82.88 474 PHE A O 1
ATOM 3825 N N . GLN A 1 475 ? 25.785 -19.333 20.559 1.00 83.81 475 GLN A N 1
ATOM 3826 C CA . GLN A 1 475 ? 26.867 -19.905 21.354 1.00 83.81 475 GLN A CA 1
ATOM 3827 C C . GLN A 1 475 ? 26.335 -20.952 22.343 1.00 83.81 475 GLN A C 1
ATOM 3829 O O . GLN A 1 475 ? 26.936 -22.014 22.495 1.00 83.81 475 GLN A O 1
ATOM 3834 N N . GLN A 1 476 ? 25.191 -20.686 22.982 1.00 82.06 476 GLN A N 1
ATOM 3835 C CA . GLN A 1 476 ? 24.488 -21.660 23.823 1.00 82.06 476 GLN A CA 1
ATOM 3836 C C . GLN A 1 476 ? 24.037 -22.883 23.017 1.00 82.06 476 GLN A C 1
ATOM 3838 O O . GLN A 1 476 ? 24.227 -24.009 23.468 1.00 82.06 476 GLN A O 1
ATOM 3843 N N . TYR A 1 477 ? 23.502 -22.676 21.810 1.00 80.75 477 TYR A N 1
ATOM 3844 C CA . TYR A 1 477 ? 23.126 -23.759 20.900 1.00 80.75 477 TYR A CA 1
ATOM 3845 C C . TYR A 1 477 ? 24.325 -24.645 20.526 1.00 80.75 477 TYR A C 1
ATOM 3847 O O . TYR A 1 477 ? 24.229 -25.869 20.613 1.00 80.75 477 TYR A O 1
ATOM 3855 N N . CYS A 1 478 ? 25.471 -24.048 20.187 1.00 76.75 478 CYS A N 1
ATOM 3856 C CA . CYS A 1 478 ? 26.693 -24.792 19.879 1.00 76.75 478 CYS A CA 1
ATOM 3857 C C . CYS A 1 478 ? 27.218 -25.569 21.098 1.00 76.75 478 CYS A C 1
ATOM 3859 O O . CYS A 1 478 ? 27.614 -26.719 20.950 1.00 76.75 478 CYS A O 1
ATOM 3861 N N . LYS A 1 479 ? 27.170 -24.981 22.305 1.00 77.12 479 LYS A N 1
ATOM 3862 C CA . LYS A 1 479 ? 27.561 -25.647 23.565 1.00 77.12 479 LYS A CA 1
ATOM 3863 C C . LYS A 1 479 ? 26.635 -26.796 23.967 1.00 77.12 479 LYS A C 1
ATOM 3865 O O . LYS A 1 479 ? 27.074 -27.694 24.663 1.00 77.12 479 LYS A O 1
ATOM 3870 N N . ALA A 1 480 ? 25.360 -26.740 23.589 1.00 73.06 480 ALA A N 1
ATOM 3871 C CA . ALA A 1 480 ? 24.394 -27.800 23.874 1.00 73.06 480 ALA A CA 1
ATOM 3872 C C . ALA A 1 480 ? 24.459 -28.962 22.865 1.00 73.06 480 ALA A C 1
ATOM 3874 O O . ALA A 1 480 ? 23.864 -30.009 23.109 1.00 73.06 480 ALA A O 1
ATOM 3875 N N . SER A 1 481 ? 25.128 -28.755 21.725 1.00 66.31 481 SER A N 1
ATOM 3876 C CA . SER A 1 481 ? 25.173 -29.703 20.603 1.00 66.31 481 SER A CA 1
ATOM 3877 C C . SER A 1 481 ? 26.505 -30.450 20.468 1.00 66.31 481 SER A C 1
ATOM 3879 O O . SER A 1 481 ? 26.557 -31.416 19.710 1.00 66.31 481 SER A O 1
ATOM 3881 N N . GLY A 1 482 ? 27.560 -30.000 21.157 1.00 58.25 482 GLY A N 1
ATOM 3882 C CA . GLY A 1 482 ? 28.842 -30.701 21.306 1.00 58.25 482 GLY A CA 1
ATOM 3883 C C . GLY A 1 482 ? 28.960 -31.290 22.700 1.00 58.25 482 GLY A C 1
ATOM 3884 O O . GLY A 1 482 ? 29.518 -32.403 22.803 1.00 58.25 482 GLY A O 1
#

Secondary structure (DSSP, 8-state):
-------------EEEEEPPTT--HHHHHHHHHHHHGGGSSSSHHHHHHHHHHS-HHHHHHHHHHHHTSGGGTT-EEEEESGGGG-HHHHHHHHT---S-EEE--S-TT----SS-----PPPPPPHHHHHHHHHHHHTTS-HHHHTTTTT--HHHHHHHHTT-HHHHHHHHHHHHHHSTTSS-HHHHHHHHHHH--HHHHHHHHH--SSS--HHHHHHHHHHHHHTSTTHHHHHHHHHHGGGS-TTTTTSSSHHHHHHHHHHHHHTTS-EE-S-TT---EE--HHHHHHHHHTS-HHHHHHHHHHHHHHHHHHHHHS-TTTHHHHHHHHHHHHHHHHHTT--GGGG---HHHHHHHHHHHHHHHT--S--TTHHHHTTTSTTSS--HHHHHHHHHHHHHHHHHHHTTS-HHHHHHHHHHHHHHHHHHHHHHTT---GGG-TTHHHHHHHHHHHHHHHHHHTS-TTHHHHHHHHHHHHHHH-

Solvent-accessible surface area (backbone atoms only — not comparable to full-atom values): 28115 Å² total; per-residue (Å²): 136,91,80,81,93,73,95,63,90,75,69,81,57,76,43,74,48,66,76,56,94,94,44,49,54,68,51,44,46,41,52,51,36,70,74,46,48,51,79,74,47,94,59,50,87,77,38,46,69,53,55,74,69,50,55,68,72,60,47,38,51,52,45,52,55,52,36,50,35,77,91,29,61,80,33,41,43,34,40,46,56,40,65,74,39,34,79,72,37,47,60,53,58,74,65,51,51,48,68,35,79,48,74,42,65,52,49,77,76,79,76,66,86,92,53,96,72,82,91,81,84,82,73,67,43,51,62,68,58,31,32,53,51,41,51,58,59,54,73,76,52,54,78,77,61,46,60,79,50,74,85,59,68,54,62,59,56,24,56,78,45,63,20,39,68,70,52,41,66,31,44,64,55,46,32,63,76,75,28,62,89,47,99,50,33,68,60,51,50,49,42,31,75,74,63,31,52,71,65,59,39,46,52,60,32,60,42,53,71,68,94,62,22,58,43,60,57,54,49,52,31,50,55,57,42,64,75,44,91,68,22,71,58,30,53,51,47,51,55,46,46,65,50,46,48,49,70,60,76,53,79,86,54,44,78,74,47,41,62,36,51,47,54,36,22,47,43,53,67,34,45,80,57,88,47,98,81,56,71,39,60,45,56,58,67,71,54,38,53,51,30,57,68,74,46,53,76,79,60,42,43,60,51,54,40,52,55,54,49,54,48,49,57,53,51,76,73,39,64,81,77,47,46,75,61,46,53,60,29,51,53,46,28,51,49,50,28,54,53,67,73,44,55,73,86,77,44,76,59,58,67,68,57,50,54,49,52,51,52,55,55,57,58,55,74,74,63,82,67,93,67,94,62,64,83,57,62,68,66,72,70,70,79,83,82,75,58,66,66,58,46,54,51,52,34,31,53,44,29,55,53,35,64,72,39,44,88,79,47,58,74,68,59,33,52,52,41,52,51,52,36,53,55,39,48,53,53,43,56,57,50,57,77,68,55,87,68,52,81,73,51,86,64,50,72,60,53,52,52,30,50,52,50,46,39,51,57,31,65,76,66,61,81,45,83,64,50,48,62,53,49,52,53,49,50,50,52,55,65,75,50,99

Foldseek 3Di:
DDDDDDDDPPPLDEDEQDDDQPDALLRSLLVSLLVCVLVQDDPNPVCPVVSVVDDSVVSSVSSLVSLQDPVQLSYEYEAEAQCSNPPVRVVVVLPRNHNHYDYDYLAPPDDRDPDDDDDDDDDAADLVRLLVLLVVVLVPDDPVLCVLVVPDDCSLVSVLCQRDNQLSNLQSVCLVPPVVPPSHSSVVVSCCSPQNALVSVVCQQPDDPDDDGVLRLLVVLLVSLVPDVVSVVLLLVLLLVQLFAQQFPCQQCVLVCVVSQSSCSNSNQWDDDPDPPGSGTDGRVVSSSSSPSVDDPVRVLVSLLVLLVVLVVQCVPDDPVSVVRSLVSLVSNCVVCVSNVHHPVNSPHDPVSVVVSVVSVVVVVVPPDDDPPPVPVVVPPPPDDLDLVVLLVVLLVLLVVLLVCLVPDDLVVNVVSLSVSVSSVVVSVVSVVPDPDLPPLPVLVSSVVSLVSSLVSCVVNVSCVCSNVVSVVVNVVNVVSD

Organism: NCBI:txid1053134

Mean predicted aligned error: 16.07 Å

Radius of gyration: 29.24 Å; Cα contacts (8 Å, |Δi|>4): 452; chains: 1; bounding box: 82×53×72 Å

InterPro domains:
  IPR027417 P-loop containing nucleoside triphosphate hydrolase [SSF52540] (42-225)